Protein AF-A0A1J7GVJ7-F1 (afdb_monomer_lite)

Structure (mmCIF, N/CA/C/O backbone):
data_AF-A0A1J7GVJ7-F1
#
_entry.id   AF-A0A1J7GVJ7-F1
#
loop_
_atom_site.group_PDB
_atom_site.id
_atom_site.type_symbol
_atom_site.label_atom_id
_atom_site.label_alt_id
_atom_site.label_comp_id
_atom_site.label_asym_id
_atom_site.label_entity_id
_atom_site.label_seq_id
_atom_site.pdbx_PDB_ins_code
_atom_site.Cartn_x
_atom_site.Cartn_y
_atom_site.Cartn_z
_atom_site.occupancy
_atom_site.B_iso_or_equiv
_atom_site.auth_seq_id
_atom_site.auth_comp_id
_atom_site.auth_asym_id
_atom_site.auth_atom_id
_atom_site.pdbx_PDB_model_num
ATOM 1 N N . MET A 1 1 ? -19.247 16.029 2.016 1.00 54.06 1 MET A N 1
ATOM 2 C CA . MET A 1 1 ? -19.473 14.753 2.731 1.00 54.06 1 MET A CA 1
ATOM 3 C C . MET A 1 1 ? -18.237 13.902 2.487 1.00 54.06 1 MET A C 1
ATOM 5 O O . MET A 1 1 ? -17.821 13.862 1.338 1.00 54.06 1 MET A O 1
ATOM 9 N N . SER A 1 2 ? -17.608 13.332 3.519 1.00 77.62 2 SER A N 1
ATOM 10 C CA . SER A 1 2 ? -16.429 12.467 3.325 1.00 77.62 2 SER A CA 1
ATOM 11 C C . SER A 1 2 ? -16.802 11.200 2.555 1.00 77.62 2 SER A C 1
ATOM 13 O O . SER A 1 2 ? -17.933 10.714 2.670 1.00 77.62 2 SER A O 1
ATOM 15 N N . ALA A 1 3 ? -15.857 10.650 1.796 1.00 76.19 3 ALA A N 1
ATOM 16 C CA . ALA A 1 3 ? -16.024 9.411 1.045 1.00 76.19 3 ALA A CA 1
ATOM 17 C C . ALA A 1 3 ? -16.427 8.245 1.958 1.00 76.19 3 ALA A C 1
ATOM 19 O O . ALA A 1 3 ? -17.301 7.459 1.607 1.00 76.19 3 ALA A O 1
ATOM 20 N N . PHE A 1 4 ? -15.883 8.187 3.175 1.00 75.19 4 PHE A N 1
ATOM 21 C CA . PHE A 1 4 ? -16.274 7.188 4.170 1.00 75.19 4 PHE A CA 1
ATOM 22 C C . PHE A 1 4 ? -17.743 7.289 4.583 1.00 75.19 4 PHE A C 1
ATOM 24 O O . PHE A 1 4 ? -18.419 6.271 4.690 1.00 75.19 4 PHE A O 1
ATOM 31 N N . ASN A 1 5 ? -18.281 8.499 4.766 1.00 76.94 5 ASN A N 1
ATOM 32 C CA . ASN A 1 5 ? -19.702 8.660 5.087 1.00 76.94 5 ASN A CA 1
ATOM 33 C C . ASN A 1 5 ? -20.599 8.252 3.909 1.00 76.94 5 ASN A C 1
ATOM 35 O O . ASN A 1 5 ? -21.662 7.665 4.122 1.00 76.94 5 ASN A O 1
ATOM 39 N N . ALA A 1 6 ? -20.159 8.497 2.671 1.00 76.88 6 ALA A N 1
ATOM 40 C CA . ALA A 1 6 ? -20.839 7.986 1.482 1.00 76.88 6 ALA A CA 1
ATOM 41 C C . ALA A 1 6 ? -20.786 6.446 1.419 1.00 76.88 6 ALA A C 1
ATOM 43 O O . ALA A 1 6 ? -21.802 5.802 1.167 1.00 76.88 6 ALA A O 1
ATOM 44 N N . LEU A 1 7 ? -19.633 5.845 1.733 1.00 77.06 7 LEU A N 1
ATOM 45 C CA . LEU A 1 7 ? -19.451 4.393 1.786 1.00 77.06 7 LEU A CA 1
ATOM 46 C C . LEU A 1 7 ? -20.318 3.748 2.877 1.00 77.06 7 LEU A C 1
ATOM 48 O O . LEU A 1 7 ? -20.935 2.712 2.655 1.00 77.06 7 LEU A O 1
ATOM 52 N N . ARG A 1 8 ? -20.407 4.384 4.049 1.00 77.75 8 ARG A N 1
ATOM 53 C CA . ARG A 1 8 ? -21.173 3.910 5.210 1.00 77.75 8 ARG A CA 1
ATOM 54 C C . ARG A 1 8 ? -22.683 4.023 5.054 1.00 77.75 8 ARG A C 1
ATOM 56 O O . ARG A 1 8 ? -23.405 3.238 5.657 1.00 77.75 8 ARG A O 1
ATOM 63 N N . SER A 1 9 ? -23.153 4.972 4.254 1.00 79.50 9 SER A N 1
ATOM 64 C CA . SER A 1 9 ? -24.577 5.134 3.928 1.00 79.50 9 SER A CA 1
ATOM 65 C C . SER A 1 9 ? -25.004 4.378 2.663 1.00 79.50 9 SER A C 1
ATOM 67 O O . SER A 1 9 ? -26.185 4.368 2.319 1.00 79.50 9 SER A O 1
ATOM 69 N N . SER A 1 10 ? -24.063 3.733 1.969 1.00 82.75 10 SER A N 1
ATOM 70 C CA . SER A 1 10 ? -24.326 2.986 0.742 1.00 82.75 10 SER A CA 1
ATOM 71 C C . SER A 1 10 ? -25.133 1.716 1.006 1.00 82.75 10 SER A C 1
ATOM 73 O O . SER A 1 10 ? -24.789 0.921 1.872 1.00 82.75 10 SER A O 1
ATOM 75 N N . LYS A 1 11 ? -26.149 1.448 0.178 1.00 88.00 11 LYS A N 1
ATOM 76 C CA . LYS A 1 11 ? -26.877 0.164 0.202 1.00 88.00 11 LYS A CA 1
ATOM 77 C C . LYS A 1 11 ? -26.004 -1.037 -0.194 1.00 88.00 11 LYS A C 1
ATOM 79 O O . LYS A 1 11 ? -26.295 -2.170 0.183 1.00 88.00 11 LYS A O 1
ATOM 84 N N . PHE A 1 12 ? -24.935 -0.788 -0.953 1.00 88.44 12 PHE A N 1
ATOM 85 C CA . PHE A 1 12 ? -24.054 -1.833 -1.477 1.00 88.44 12 PHE A CA 1
ATOM 86 C C . PHE A 1 12 ? -23.107 -2.397 -0.417 1.00 88.44 12 PHE A C 1
ATOM 88 O O . PHE A 1 12 ? -22.548 -3.472 -0.622 1.00 88.44 12 PHE A O 1
ATOM 95 N N . ILE A 1 13 ? -22.920 -1.684 0.699 1.00 91.12 13 ILE A N 1
ATOM 96 C CA . ILE A 1 13 ? -21.974 -2.059 1.746 1.00 91.12 13 ILE A CA 1
ATOM 97 C C . ILE A 1 13 ? -22.671 -2.071 3.097 1.00 91.12 13 ILE A C 1
ATOM 99 O O . ILE A 1 13 ? -23.322 -1.110 3.490 1.00 91.12 13 ILE A O 1
ATOM 103 N N . SER A 1 14 ? -22.504 -3.160 3.838 1.00 93.06 14 SER A N 1
ATOM 104 C CA . SER A 1 14 ? -22.862 -3.221 5.253 1.00 93.06 14 SER A CA 1
ATOM 105 C C . SER A 1 14 ? -21.599 -3.200 6.104 1.00 93.06 14 SER A C 1
ATOM 107 O O . SER A 1 14 ? -20.608 -3.830 5.762 1.00 93.06 14 SER A O 1
ATOM 109 N N . TRP A 1 15 ? -21.608 -2.479 7.220 1.00 93.50 15 TRP A N 1
ATOM 110 C CA . TRP A 1 15 ? -20.486 -2.491 8.155 1.00 93.50 15 TRP A CA 1
ATOM 111 C C . TRP A 1 15 ? -20.793 -3.465 9.278 1.00 93.50 15 TRP A C 1
ATOM 113 O O . TRP A 1 15 ? -21.760 -3.261 10.012 1.00 93.50 15 TRP A O 1
ATOM 123 N N . LYS A 1 16 ? -19.999 -4.529 9.392 1.00 95.00 16 LYS A N 1
ATOM 124 C CA . LYS A 1 16 ? -20.240 -5.601 10.360 1.00 95.00 16 LYS A CA 1
ATOM 125 C C . LYS A 1 16 ? -19.075 -5.728 11.340 1.00 95.00 16 LYS A C 1
ATOM 127 O O . LYS A 1 16 ? -17.928 -5.511 10.941 1.00 95.00 16 LYS A O 1
ATOM 132 N N . PRO A 1 17 ? -19.348 -6.089 12.604 1.00 95.38 17 PRO A N 1
ATOM 133 C CA . PRO A 1 17 ? -18.324 -6.518 13.545 1.00 95.38 17 PRO A CA 1
ATOM 134 C C . PRO A 1 17 ? -17.456 -7.640 12.989 1.00 95.38 17 PRO A C 1
ATOM 136 O O . PRO A 1 17 ? -17.962 -8.602 12.416 1.00 95.38 17 PRO A O 1
ATOM 139 N N . THR A 1 18 ? -16.147 -7.534 13.200 1.00 94.38 18 THR A N 1
ATOM 140 C CA . THR A 1 18 ? -15.194 -8.596 12.842 1.00 94.38 18 THR A CA 1
ATOM 141 C C . THR A 1 18 ? -15.031 -9.642 13.949 1.00 94.38 18 THR A C 1
ATOM 143 O O . THR A 1 18 ? -14.342 -10.641 13.750 1.00 94.38 18 THR A O 1
ATOM 146 N N . GLY A 1 19 ? -15.612 -9.403 15.133 1.00 94.19 19 GLY A N 1
ATOM 147 C CA . GLY A 1 19 ? -15.370 -10.198 16.340 1.00 94.19 19 GLY A CA 1
ATOM 148 C C . GLY A 1 19 ? -13.963 -10.015 16.924 1.00 94.19 19 GLY A C 1
ATOM 149 O O . GLY A 1 19 ? -13.525 -10.822 17.740 1.00 94.19 19 GLY A O 1
ATOM 150 N N . ARG A 1 20 ? -13.230 -8.983 16.487 1.00 95.31 20 ARG A N 1
ATOM 151 C CA . ARG A 1 20 ? -11.884 -8.636 16.957 1.00 95.31 20 ARG A CA 1
ATOM 152 C C . ARG A 1 20 ? -11.874 -7.204 17.479 1.00 95.31 20 ARG A C 1
ATOM 154 O O . ARG A 1 20 ? -12.606 -6.351 16.980 1.00 95.31 20 ARG A O 1
ATOM 161 N N . LEU A 1 21 ? -11.015 -6.936 18.455 1.00 98.19 21 LEU A N 1
ATOM 162 C CA . LEU A 1 21 ? -10.726 -5.577 18.903 1.00 98.19 21 LEU A CA 1
ATOM 163 C C . LEU A 1 21 ? -9.745 -4.898 17.944 1.00 98.19 21 LEU A C 1
ATOM 165 O O . LEU A 1 21 ? -8.936 -5.569 17.297 1.00 98.19 21 LEU A O 1
ATOM 169 N N . GLN A 1 22 ? -9.830 -3.571 17.861 1.00 98.56 22 GLN A N 1
ATOM 170 C CA . GLN A 1 22 ? -8.855 -2.770 17.133 1.00 98.56 22 GLN A CA 1
ATOM 171 C C . GLN A 1 22 ? -7.463 -2.936 17.747 1.00 98.56 22 GLN A C 1
ATOM 173 O O . GLN A 1 22 ? -7.314 -3.029 18.968 1.00 98.56 22 GLN A O 1
ATOM 178 N N . LYS A 1 23 ? -6.436 -2.929 16.903 1.00 98.69 23 LYS A N 1
ATOM 179 C CA . LYS A 1 23 ? -5.039 -3.069 17.307 1.00 98.69 23 LYS A CA 1
ATOM 180 C C . LYS A 1 23 ? -4.200 -1.854 16.938 1.00 98.69 23 LYS A C 1
ATOM 182 O O . LYS A 1 23 ? -4.543 -1.042 16.079 1.00 98.69 23 LYS A O 1
ATOM 187 N N . THR A 1 24 ? -3.069 -1.754 17.611 1.00 98.88 24 THR A N 1
ATOM 188 C CA . THR A 1 24 ? -2.010 -0.778 17.379 1.00 98.88 24 THR A CA 1
ATOM 189 C C . THR A 1 24 ? -0.658 -1.476 17.527 1.00 98.88 24 THR A C 1
ATOM 191 O O . THR A 1 24 ? -0.584 -2.612 17.999 1.00 98.88 24 THR A O 1
ATOM 194 N N . LEU A 1 25 ? 0.427 -0.809 17.140 1.00 98.81 25 LEU A N 1
ATOM 195 C CA . LEU A 1 25 ? 1.781 -1.256 17.466 1.00 98.81 25 LEU A CA 1
ATOM 196 C C . LEU A 1 25 ? 1.981 -1.312 18.986 1.00 98.81 25 LEU A C 1
ATOM 198 O O . LEU A 1 25 ? 1.449 -0.467 19.709 1.00 98.81 25 LEU A O 1
ATOM 202 N N . ALA A 1 26 ? 2.762 -2.278 19.470 1.00 98.69 26 ALA A N 1
ATOM 203 C CA . ALA A 1 26 ? 3.093 -2.385 20.892 1.00 98.69 26 ALA A CA 1
ATOM 204 C C . ALA A 1 26 ? 4.216 -1.423 21.332 1.00 98.69 26 ALA A C 1
ATOM 206 O O . ALA A 1 26 ? 4.350 -1.131 22.519 1.00 98.69 26 ALA A O 1
ATOM 207 N N . GLY A 1 27 ? 4.982 -0.881 20.383 1.00 98.50 27 GLY A N 1
ATOM 208 C CA . GLY A 1 27 ? 6.024 0.120 20.606 1.00 98.50 27 GLY A CA 1
ATOM 209 C C . GLY A 1 27 ? 6.255 0.977 19.361 1.00 98.50 27 GLY A C 1
ATOM 210 O O . GLY A 1 27 ? 5.625 0.757 18.327 1.00 98.50 27 GLY A O 1
ATOM 211 N N . CYS A 1 28 ? 7.140 1.973 19.460 1.00 98.69 28 CYS A N 1
ATOM 212 C CA . CYS A 1 28 ? 7.559 2.745 18.290 1.00 98.69 28 CYS A CA 1
ATOM 213 C C . CYS A 1 28 ? 8.738 2.069 17.579 1.00 98.69 28 CYS A C 1
ATOM 215 O O . CYS A 1 28 ? 9.653 1.582 18.239 1.00 98.69 28 CYS A O 1
ATOM 217 N N . VAL A 1 29 ? 8.757 2.136 16.250 1.00 98.75 29 VAL A N 1
ATOM 218 C CA . VAL A 1 29 ? 9.852 1.657 15.396 1.00 98.75 29 VAL A CA 1
ATOM 219 C C . VAL A 1 29 ? 10.176 2.693 14.334 1.00 98.75 29 VAL A C 1
ATOM 221 O O . VAL A 1 29 ? 9.286 3.364 13.816 1.00 98.75 29 VAL A O 1
ATOM 224 N N . GLU A 1 30 ? 11.455 2.833 14.008 1.00 98.56 30 GLU A N 1
ATOM 225 C CA . GLU A 1 30 ? 11.939 3.825 13.055 1.00 98.56 30 GLU A CA 1
ATOM 226 C C . GLU A 1 30 ? 12.673 3.156 11.895 1.00 98.56 30 GLU A C 1
ATOM 228 O O . GLU A 1 30 ? 13.401 2.171 12.071 1.00 98.56 30 GLU A O 1
ATOM 233 N N . ARG A 1 31 ? 12.471 3.701 10.694 1.00 98.50 31 ARG A N 1
ATOM 234 C CA . ARG A 1 31 ? 13.203 3.333 9.487 1.00 98.50 31 ARG A CA 1
ATOM 235 C C . ARG A 1 31 ? 13.588 4.577 8.707 1.00 98.50 31 ARG A C 1
ATOM 237 O O . ARG A 1 31 ? 12.803 5.508 8.571 1.00 98.50 31 ARG A O 1
ATOM 244 N N . ARG A 1 32 ? 14.789 4.560 8.137 1.00 98.12 32 ARG A N 1
ATOM 245 C CA . ARG A 1 32 ? 15.326 5.646 7.318 1.00 98.12 32 ARG A CA 1
ATOM 246 C C . ARG A 1 32 ? 15.750 5.106 5.964 1.00 98.12 32 ARG A C 1
ATOM 248 O O . ARG A 1 32 ? 16.447 4.097 5.900 1.00 98.12 32 ARG A O 1
ATOM 255 N N . GLY A 1 33 ? 15.374 5.786 4.887 1.00 97.06 33 GLY A N 1
ATOM 256 C CA . GLY A 1 33 ? 15.731 5.357 3.538 1.00 97.06 33 GLY A CA 1
ATOM 257 C C . GLY A 1 33 ? 15.432 6.404 2.473 1.00 97.06 33 GLY A C 1
ATOM 258 O O . GLY A 1 33 ? 14.922 7.481 2.763 1.00 97.06 33 GLY A O 1
ATOM 259 N N . LYS A 1 34 ? 15.805 6.097 1.230 1.00 95.62 34 LYS A N 1
ATOM 260 C CA . LYS A 1 34 ? 15.572 6.979 0.079 1.00 95.62 34 LYS A CA 1
ATOM 261 C C . LYS A 1 34 ? 14.169 6.768 -0.484 1.00 95.62 34 LYS A C 1
ATOM 263 O O . LYS A 1 34 ? 13.718 5.629 -0.561 1.00 95.62 34 LYS A O 1
ATOM 268 N N . GLY A 1 35 ? 13.517 7.840 -0.921 1.00 94.81 35 GLY A N 1
ATOM 269 C CA . GLY A 1 35 ? 12.310 7.765 -1.745 1.00 94.81 35 GLY A CA 1
ATOM 270 C C . GLY A 1 35 ? 12.631 7.307 -3.171 1.00 94.81 35 GLY A C 1
ATOM 271 O O . GLY A 1 35 ? 13.708 7.603 -3.699 1.00 94.81 35 GLY A O 1
ATOM 272 N N . LEU A 1 36 ? 11.693 6.607 -3.813 1.00 92.50 36 LEU A N 1
ATOM 273 C CA . LEU A 1 36 ? 11.850 6.117 -5.184 1.00 92.50 36 LEU A CA 1
ATOM 274 C C . LEU A 1 36 ? 11.989 7.276 -6.167 1.00 92.50 36 LEU A C 1
ATOM 276 O O . LEU A 1 36 ? 12.904 7.305 -6.994 1.00 92.50 36 LEU A O 1
ATOM 280 N N . HIS A 1 37 ? 11.070 8.235 -6.095 1.00 89.88 37 HIS A N 1
ATOM 281 C CA . HIS A 1 37 ? 10.936 9.270 -7.100 1.00 89.88 37 HIS A CA 1
ATOM 282 C C . HIS A 1 37 ? 11.811 10.486 -6.834 1.00 89.88 37 HIS A C 1
ATOM 284 O O . HIS A 1 37 ? 12.492 10.935 -7.756 1.00 89.88 37 HIS A O 1
ATOM 290 N N . SER A 1 38 ? 11.829 10.984 -5.598 1.00 90.62 38 SER A N 1
ATOM 291 C CA . SER A 1 38 ? 12.647 12.130 -5.195 1.00 90.62 38 SER A CA 1
ATOM 292 C C . SER A 1 38 ? 14.136 11.798 -5.167 1.00 90.62 38 SER A C 1
ATOM 294 O O . SER A 1 38 ? 14.948 12.650 -5.518 1.00 90.62 38 SER A O 1
ATOM 296 N N . GLY A 1 39 ? 14.495 10.568 -4.777 1.00 90.50 39 GLY A N 1
ATOM 297 C CA . GLY A 1 39 ? 15.867 10.188 -4.426 1.00 90.50 39 GLY A CA 1
ATOM 298 C C . GLY A 1 39 ? 16.343 10.743 -3.077 1.00 90.50 39 GLY A C 1
ATOM 299 O O . GLY A 1 39 ? 17.443 10.403 -2.638 1.00 90.50 39 GLY A O 1
ATOM 300 N N . GLU A 1 40 ? 15.511 11.549 -2.417 1.00 93.88 40 GLU A N 1
ATOM 301 C CA . GLU A 1 40 ? 15.792 12.174 -1.128 1.00 93.88 40 GLU A CA 1
ATOM 302 C C . GLU A 1 40 ? 15.605 11.181 0.015 1.00 93.88 40 GLU A C 1
ATOM 304 O O . GLU A 1 40 ? 14.825 10.232 -0.088 1.00 93.88 40 GLU A O 1
ATOM 309 N N . VAL A 1 41 ? 16.320 11.403 1.118 1.00 95.81 41 VAL A N 1
ATOM 310 C CA . VAL A 1 41 ? 16.211 10.555 2.307 1.00 95.81 41 VAL A CA 1
ATOM 311 C C . VAL A 1 41 ? 15.132 11.087 3.242 1.00 95.81 41 VAL A C 1
ATOM 313 O O . VAL A 1 41 ? 15.126 12.271 3.581 1.00 95.81 41 VAL A O 1
ATOM 316 N N . SER A 1 42 ? 14.275 10.187 3.710 1.00 97.31 42 SER A N 1
ATOM 317 C CA . SER A 1 42 ? 13.303 10.432 4.770 1.00 97.31 42 SER A CA 1
ATOM 318 C C . SER A 1 42 ? 13.456 9.402 5.888 1.00 97.31 42 SER A C 1
ATOM 320 O O . SER A 1 42 ? 13.986 8.299 5.697 1.00 97.31 42 SER A O 1
ATOM 322 N N . THR A 1 43 ? 13.009 9.788 7.075 1.00 98.25 43 THR A N 1
ATOM 323 C CA . THR A 1 43 ? 12.865 8.925 8.241 1.00 98.25 43 THR A CA 1
ATOM 324 C C . THR A 1 43 ? 11.376 8.795 8.528 1.00 98.25 43 THR A C 1
ATOM 326 O O . THR A 1 43 ? 10.659 9.792 8.561 1.00 98.25 43 THR A O 1
ATOM 329 N N . VAL A 1 44 ? 10.906 7.566 8.715 1.00 98.75 44 VAL A N 1
ATOM 330 C CA . VAL A 1 44 ? 9.532 7.257 9.107 1.00 98.75 44 VAL A CA 1
ATOM 331 C C . VAL A 1 44 ? 9.570 6.545 10.445 1.00 98.75 44 VAL A C 1
ATOM 333 O O . VAL A 1 44 ? 10.222 5.508 10.590 1.00 98.75 44 VAL A O 1
ATOM 336 N N . ARG A 1 45 ? 8.835 7.083 11.411 1.00 98.75 45 ARG A N 1
ATOM 337 C CA . ARG A 1 45 ? 8.648 6.495 12.729 1.00 98.75 45 ARG A CA 1
ATOM 338 C C . ARG A 1 45 ? 7.192 6.079 12.887 1.00 98.75 45 ARG A C 1
ATOM 340 O O . ARG A 1 45 ? 6.282 6.905 12.851 1.00 98.75 45 ARG A O 1
ATOM 347 N N . LEU A 1 46 ? 6.972 4.782 13.048 1.00 98.88 46 LEU A N 1
ATOM 348 C CA . LEU A 1 46 ? 5.661 4.207 13.309 1.00 98.88 46 LEU A CA 1
ATOM 349 C C . LEU A 1 46 ? 5.487 4.101 14.816 1.00 98.88 46 LEU A C 1
ATOM 351 O O . LEU A 1 46 ? 6.307 3.474 15.481 1.00 98.88 46 LEU A O 1
ATOM 355 N N . CYS A 1 47 ? 4.437 4.706 15.354 1.00 98.75 47 CYS A N 1
ATOM 356 C CA . CYS A 1 47 ? 4.149 4.709 16.781 1.00 98.75 47 CYS A CA 1
ATOM 357 C C . CYS A 1 47 ? 2.729 4.217 17.076 1.00 98.75 47 CYS A C 1
ATOM 359 O O . CYS A 1 47 ? 1.853 4.283 16.199 1.00 98.75 47 CYS A O 1
ATOM 361 N N . PRO A 1 48 ? 2.480 3.751 18.315 1.00 98.69 48 PRO A N 1
ATOM 362 C CA . PRO A 1 48 ? 1.144 3.368 18.731 1.00 98.69 48 PRO A CA 1
ATOM 363 C C . PRO A 1 48 ? 0.137 4.517 18.548 1.00 98.69 48 PRO A C 1
ATOM 365 O O . PRO A 1 48 ? 0.457 5.675 18.822 1.00 98.69 48 PRO A O 1
ATOM 368 N N . GLY A 1 49 ? -1.067 4.198 18.073 1.00 97.94 49 GLY A N 1
ATOM 369 C CA . GLY A 1 49 ? -2.207 5.112 17.982 1.00 97.94 49 GLY A CA 1
ATOM 370 C C . GLY A 1 49 ? -3.330 4.708 18.939 1.00 97.94 49 GLY A C 1
ATOM 371 O O . GLY A 1 49 ? -3.436 3.540 19.320 1.00 97.94 49 GLY A O 1
ATOM 372 N N . PHE A 1 50 ? -4.179 5.664 19.318 1.00 98.31 50 PHE A N 1
ATOM 373 C CA . PHE A 1 50 ? -5.341 5.375 20.160 1.00 98.31 50 PHE A CA 1
ATOM 374 C C . PHE A 1 50 ? -6.457 4.701 19.359 1.00 98.31 50 PHE A C 1
ATOM 376 O O . PHE A 1 50 ? -6.608 4.938 18.158 1.00 98.31 50 PHE A O 1
ATOM 383 N N . ALA A 1 51 ? -7.268 3.885 20.034 1.00 98.44 51 ALA A N 1
ATOM 384 C CA . ALA A 1 51 ? -8.443 3.273 19.425 1.00 98.44 51 ALA A CA 1
ATOM 385 C C . ALA A 1 51 ? -9.390 4.342 18.858 1.00 98.44 51 ALA A C 1
ATOM 387 O O . ALA A 1 51 ? -9.620 5.383 19.475 1.00 98.44 51 ALA A O 1
ATOM 388 N N . GLY A 1 52 ? -9.934 4.085 17.669 1.00 97.06 52 GLY A N 1
ATOM 389 C CA . GLY A 1 52 ? -10.840 5.003 16.985 1.00 97.06 52 GLY A CA 1
ATOM 390 C C . GLY A 1 52 ? -10.168 6.161 16.237 1.00 97.06 52 GLY A C 1
ATOM 391 O O . GLY A 1 52 ? -10.873 6.899 15.549 1.00 97.06 52 GLY A O 1
ATOM 392 N N . GLU A 1 53 ? -8.842 6.332 16.305 1.00 96.00 53 GLU A N 1
ATOM 393 C CA . GLU A 1 53 ? -8.138 7.397 15.566 1.00 96.00 53 GLU A CA 1
ATOM 394 C C . GLU A 1 53 ? -7.753 6.967 14.136 1.00 96.00 53 GLU A C 1
ATOM 396 O O . GLU A 1 53 ? -7.706 7.794 13.223 1.00 96.00 53 GLU A O 1
ATOM 401 N N . GLY A 1 54 ? -7.539 5.670 13.900 1.00 97.56 54 GLY A N 1
ATOM 402 C CA . GLY A 1 54 ? -7.058 5.141 12.626 1.00 97.56 54 GLY A CA 1
ATOM 403 C C . GLY A 1 54 ? -5.583 5.457 12.359 1.00 97.56 54 GLY A C 1
ATOM 404 O O . GLY A 1 54 ? -4.782 5.668 13.272 1.00 97.56 54 GLY A O 1
ATOM 405 N N . ARG A 1 55 ? -5.204 5.476 11.079 1.00 98.38 55 ARG A N 1
ATOM 406 C CA . ARG A 1 55 ? -3.831 5.755 10.638 1.00 98.38 55 ARG A CA 1
ATOM 407 C C . ARG A 1 55 ? -3.713 7.195 10.164 1.00 98.38 55 ARG A C 1
ATOM 409 O O . ARG A 1 55 ? -4.483 7.633 9.309 1.00 98.38 55 ARG A O 1
ATOM 416 N N . SER A 1 56 ? -2.743 7.928 10.697 1.00 98.25 56 SER A N 1
ATOM 417 C CA . SER A 1 56 ? -2.497 9.316 10.305 1.00 98.25 56 SER A CA 1
ATOM 418 C C . SER A 1 56 ? -1.012 9.595 10.177 1.00 98.25 56 SER A C 1
ATOM 420 O O . SER A 1 56 ? -0.225 9.248 11.059 1.00 98.25 56 SER A O 1
ATOM 422 N N . PHE A 1 57 ? -0.653 10.272 9.093 1.00 98.62 57 PHE A N 1
ATOM 423 C CA . PHE A 1 57 ? 0.688 10.775 8.884 1.00 98.62 57 PHE A CA 1
ATOM 424 C C . PHE A 1 57 ? 0.871 12.133 9.558 1.00 98.62 57 PHE A C 1
ATOM 426 O O . PHE A 1 57 ? -0.023 12.980 9.514 1.00 98.62 57 PHE A O 1
ATOM 433 N N . TYR A 1 58 ? 2.041 12.347 10.145 1.00 97.88 58 TYR A N 1
ATOM 434 C CA . TYR A 1 58 ? 2.458 13.590 10.772 1.00 97.88 58 TYR A CA 1
ATOM 435 C C . TYR A 1 58 ? 3.748 14.057 10.115 1.00 97.88 58 TYR A C 1
ATOM 437 O O . TYR A 1 58 ? 4.784 13.417 10.254 1.00 97.88 58 TYR A O 1
ATOM 445 N N . PHE A 1 59 ? 3.674 15.177 9.408 1.00 96.62 59 PHE A N 1
ATOM 446 C CA . PHE A 1 59 ? 4.812 15.793 8.739 1.00 96.62 59 PHE A CA 1
ATOM 447 C C . PHE A 1 59 ? 4.835 17.276 9.102 1.00 96.62 59 PHE A C 1
ATOM 449 O O . PHE A 1 59 ? 3.866 17.991 8.842 1.00 96.62 59 PHE A O 1
ATOM 456 N N . ARG A 1 60 ? 5.908 17.733 9.763 1.00 91.12 60 ARG A N 1
ATOM 457 C CA . ARG A 1 60 ? 6.090 19.136 10.195 1.00 91.12 60 ARG A CA 1
ATOM 458 C C . ARG A 1 60 ? 4.874 19.719 10.916 1.00 91.12 60 ARG A C 1
ATOM 460 O O . ARG A 1 60 ? 4.288 20.714 10.487 1.00 91.12 60 ARG A O 1
ATOM 467 N N . SER A 1 61 ? 4.441 19.044 11.977 1.00 88.81 61 SER A N 1
ATOM 468 C CA . SER A 1 61 ? 3.262 19.411 12.781 1.00 88.81 61 SER A CA 1
ATOM 469 C C . SER A 1 61 ? 1.912 19.360 12.048 1.00 88.81 61 SER A C 1
ATOM 471 O O . SER A 1 61 ? 0.876 19.591 12.671 1.00 88.81 61 SER A O 1
ATOM 473 N N . ASN A 1 62 ? 1.881 19.016 10.758 1.00 94.00 62 ASN A N 1
ATOM 474 C CA . ASN A 1 62 ? 0.651 18.819 10.005 1.00 94.00 62 ASN A CA 1
ATOM 475 C C . ASN A 1 62 ? 0.247 17.350 10.049 1.00 94.00 62 ASN A C 1
ATOM 477 O O . ASN A 1 62 ? 1.069 16.462 9.840 1.00 94.00 62 ASN A O 1
ATOM 481 N N . SER A 1 63 ? -1.037 17.104 10.302 1.00 96.50 63 SER A N 1
ATOM 482 C CA . SER A 1 63 ? -1.606 15.759 10.321 1.00 96.50 63 SER A CA 1
ATOM 483 C C . SER A 1 63 ? -2.465 15.515 9.086 1.00 96.50 63 SER A C 1
ATOM 485 O O . SER A 1 63 ? -3.442 16.242 8.846 1.00 96.50 63 SER A O 1
ATOM 487 N N . ILE A 1 64 ? -2.119 14.474 8.332 1.00 97.81 64 ILE A N 1
ATOM 488 C CA . ILE A 1 64 ? -2.822 14.006 7.139 1.00 97.81 64 ILE A CA 1
ATOM 489 C C . ILE A 1 64 ? -3.335 12.584 7.415 1.00 97.81 64 ILE A C 1
ATOM 491 O O . ILE A 1 64 ? -2.538 11.645 7.446 1.00 97.81 64 ILE A O 1
ATOM 495 N N . PRO A 1 65 ? -4.648 12.397 7.636 1.00 97.44 65 PRO A N 1
ATOM 496 C CA . PRO A 1 65 ? -5.225 11.063 7.763 1.00 97.44 65 PRO A CA 1
ATOM 497 C C . PRO A 1 65 ? -4.959 10.219 6.514 1.00 97.44 65 PRO A C 1
ATOM 499 O O . PRO A 1 65 ? -5.055 10.731 5.396 1.00 97.44 65 PRO A O 1
ATOM 502 N N . ALA A 1 66 ? -4.679 8.928 6.697 1.00 97.38 66 ALA A N 1
ATOM 503 C CA . ALA A 1 66 ? -4.570 7.962 5.606 1.00 97.38 66 ALA A CA 1
ATOM 504 C C . ALA A 1 66 ? -5.968 7.628 5.059 1.00 97.38 66 ALA A C 1
ATOM 506 O O . ALA A 1 66 ? -6.512 6.558 5.307 1.00 97.38 66 ALA A O 1
ATOM 507 N N . SER A 1 67 ? -6.571 8.597 4.368 1.00 95.88 67 SER A N 1
ATOM 508 C CA . SER A 1 67 ? -7.931 8.533 3.839 1.00 95.88 67 SER A CA 1
ATOM 509 C C . SER A 1 67 ? -7.959 8.891 2.360 1.00 95.88 67 SER A C 1
ATOM 511 O O . SER A 1 67 ? -7.257 9.803 1.918 1.00 95.88 67 SER A O 1
ATOM 513 N N . VAL A 1 68 ? -8.859 8.243 1.620 1.00 93.75 68 VAL A N 1
ATOM 514 C CA . VAL A 1 68 ? -9.162 8.566 0.219 1.00 93.75 68 VAL A CA 1
ATOM 515 C C . VAL A 1 68 ? -9.580 10.032 0.028 1.00 93.75 68 VAL A C 1
ATOM 517 O O . VAL A 1 68 ? -9.343 10.600 -1.031 1.00 93.75 68 VAL A O 1
ATOM 520 N N . ASP A 1 69 ? -10.123 10.683 1.067 1.00 94.38 69 ASP A N 1
ATOM 521 C CA . ASP A 1 69 ? -10.478 12.112 1.045 1.00 94.38 69 ASP A CA 1
ATOM 522 C C . ASP A 1 69 ? -9.262 13.031 0.817 1.00 94.38 69 ASP A C 1
ATOM 524 O O . ASP A 1 69 ? -9.418 14.169 0.374 1.00 94.38 69 ASP A O 1
ATOM 528 N N . PHE A 1 70 ? -8.059 12.550 1.138 1.00 96.12 70 PHE A N 1
ATOM 529 C CA . PHE A 1 70 ? -6.797 13.270 0.961 1.00 96.12 70 PHE A CA 1
ATOM 530 C C . PHE A 1 70 ? -5.951 12.695 -0.177 1.00 96.12 70 PHE A C 1
ATOM 532 O O . PHE A 1 70 ? -4.870 13.218 -0.442 1.00 96.12 70 PHE A O 1
ATOM 539 N N . ALA A 1 71 ? -6.419 11.644 -0.856 1.00 94.56 71 ALA A N 1
ATOM 540 C CA . ALA A 1 71 ? -5.711 11.053 -1.980 1.00 94.56 71 ALA A CA 1
ATOM 541 C C . ALA A 1 71 ? -5.750 11.982 -3.198 1.00 94.56 71 ALA A C 1
ATOM 543 O O . ALA A 1 71 ? -6.795 12.505 -3.588 1.00 94.56 71 ALA A O 1
ATOM 544 N N . GLN A 1 72 ? -4.593 12.176 -3.818 1.00 90.56 72 GLN A N 1
ATOM 545 C CA . GLN A 1 72 ? -4.432 12.925 -5.053 1.00 90.56 72 GLN A CA 1
ATOM 546 C C . GLN A 1 72 ? -3.887 12.017 -6.145 1.00 90.56 72 GLN A C 1
ATOM 548 O O . GLN A 1 72 ? -3.013 11.183 -5.911 1.00 90.56 72 GLN A O 1
ATOM 553 N N . VAL A 1 73 ? -4.380 12.230 -7.364 1.00 76.50 73 VAL A N 1
ATOM 554 C CA . VAL A 1 73 ? -3.827 11.579 -8.549 1.00 76.50 73 VAL A CA 1
ATOM 555 C C . VAL A 1 73 ? -2.406 12.094 -8.750 1.00 76.50 73 VAL A C 1
ATOM 557 O O . VAL A 1 73 ? -2.201 13.276 -9.023 1.00 76.50 73 VAL A O 1
ATOM 560 N N . SER A 1 74 ? -1.437 11.195 -8.635 1.00 75.12 74 SER A N 1
ATOM 561 C CA . SER A 1 74 ? -0.031 11.463 -8.903 1.00 75.12 74 SER A CA 1
ATOM 562 C C . SER A 1 74 ? 0.477 10.445 -9.923 1.00 75.12 74 SER A C 1
ATOM 564 O O . SER A 1 74 ? 0.065 9.282 -9.894 1.00 75.12 74 SER A O 1
ATOM 566 N N . PRO A 1 75 ? 1.340 10.840 -10.872 1.00 72.19 75 PRO A N 1
ATOM 567 C CA . PRO A 1 75 ? 1.993 9.873 -11.731 1.00 72.19 75 PRO A CA 1
ATOM 568 C C . PRO A 1 75 ? 2.785 8.873 -10.881 1.00 72.19 75 PRO A C 1
ATOM 570 O O . PRO A 1 75 ? 3.671 9.270 -10.129 1.00 72.19 75 PRO A O 1
ATOM 573 N N . LEU A 1 76 ? 2.519 7.580 -11.095 1.00 78.62 76 LEU A N 1
ATOM 574 C CA . LEU A 1 76 ? 3.341 6.444 -10.651 1.00 78.62 76 LEU A CA 1
ATOM 575 C C . LEU A 1 76 ? 3.294 6.086 -9.157 1.00 78.62 76 LEU A C 1
ATOM 577 O O . LEU A 1 76 ? 3.951 5.117 -8.795 1.00 78.62 76 LEU A O 1
ATOM 581 N N . CYS A 1 77 ? 2.554 6.818 -8.324 1.00 88.19 77 CYS A N 1
ATOM 582 C CA . CYS A 1 77 ? 2.415 6.517 -6.896 1.00 88.19 77 CYS A CA 1
ATOM 583 C C . CYS A 1 77 ? 1.115 7.084 -6.320 1.00 88.19 77 CYS A C 1
ATOM 585 O O . CYS A 1 77 ? 0.526 8.011 -6.891 1.00 88.19 77 CYS A O 1
ATOM 587 N N . THR A 1 78 ? 0.715 6.603 -5.145 1.00 93.12 78 THR A N 1
ATOM 588 C CA . THR A 1 78 ? -0.378 7.193 -4.373 1.00 93.12 78 THR A CA 1
ATOM 589 C C . THR A 1 78 ? 0.168 8.305 -3.481 1.00 93.12 78 THR A C 1
ATOM 591 O O . THR A 1 78 ? 1.182 8.180 -2.794 1.00 93.12 78 THR A O 1
ATOM 594 N N . THR A 1 79 ? -0.479 9.469 -3.542 1.00 96.56 79 THR A N 1
ATOM 595 C CA . THR A 1 79 ? -0.060 10.670 -2.811 1.00 96.56 79 THR A CA 1
ATOM 596 C C . THR A 1 79 ? -1.196 11.166 -1.938 1.00 96.56 79 THR A C 1
ATOM 598 O O . THR A 1 79 ? -2.304 11.374 -2.426 1.00 96.56 79 THR A O 1
ATOM 601 N N . LEU A 1 80 ? -0.914 11.407 -0.661 1.00 97.56 80 LEU A N 1
ATOM 602 C CA . LEU A 1 80 ? -1.830 12.082 0.250 1.00 97.56 80 LEU A CA 1
ATOM 603 C C . LEU A 1 80 ? -1.465 13.553 0.361 1.00 97.56 80 LEU A C 1
ATOM 605 O O . LEU A 1 80 ? -0.289 13.904 0.448 1.00 97.56 80 LEU A O 1
ATOM 609 N N . SER A 1 81 ? -2.468 14.423 0.395 1.00 96.81 81 SER A N 1
ATOM 610 C CA . SER A 1 81 ? -2.246 15.851 0.539 1.00 96.81 81 SER A CA 1
ATOM 611 C C . SER A 1 81 ? -3.337 16.549 1.329 1.00 96.81 81 SER A C 1
ATOM 613 O O . SER A 1 81 ? -4.530 16.297 1.165 1.00 96.81 81 SER A O 1
ATOM 615 N N . LYS A 1 82 ? -2.907 17.486 2.172 1.00 95.81 82 LYS A N 1
ATOM 616 C CA . LYS A 1 82 ? -3.781 18.334 2.974 1.00 95.81 82 LYS A CA 1
ATOM 617 C C . LYS A 1 82 ? -3.062 19.637 3.290 1.00 95.81 82 LYS A C 1
ATOM 619 O O . LYS A 1 82 ? -1.900 19.627 3.681 1.00 95.81 82 LYS A O 1
ATOM 624 N N . SER A 1 83 ? -3.760 20.758 3.116 1.00 92.88 83 SER A N 1
ATOM 625 C CA . SER A 1 83 ? -3.232 22.100 3.414 1.00 92.88 83 SER A CA 1
ATOM 626 C C . SER A 1 83 ? -1.886 22.413 2.736 1.00 92.88 83 SER A C 1
ATOM 628 O O . SER A 1 83 ? -1.037 23.072 3.322 1.00 92.88 83 SER A O 1
ATOM 630 N N . GLY A 1 84 ? -1.673 21.916 1.513 1.00 91.62 84 GLY A N 1
ATOM 631 C CA . GLY A 1 84 ? -0.437 22.124 0.745 1.00 91.62 84 GLY A CA 1
ATOM 632 C C . GLY A 1 84 ? 0.697 21.140 1.051 1.00 91.62 84 GLY A C 1
ATOM 633 O O . GLY A 1 84 ? 1.596 21.000 0.227 1.00 91.62 84 GLY A O 1
ATOM 634 N N . PHE A 1 85 ? 0.629 20.401 2.161 1.00 95.25 85 PHE A N 1
ATOM 635 C CA . PHE A 1 85 ? 1.582 19.335 2.468 1.00 95.25 85 PHE A CA 1
ATOM 636 C C . PHE A 1 85 ? 1.258 18.081 1.659 1.00 95.25 85 PHE A C 1
ATOM 638 O O . PHE A 1 85 ? 0.080 17.785 1.420 1.00 95.25 85 PHE A O 1
ATOM 645 N N . ARG A 1 86 ? 2.292 17.351 1.233 1.00 95.56 86 ARG A N 1
ATOM 646 C CA . ARG A 1 86 ? 2.172 16.117 0.450 1.00 95.56 86 ARG A CA 1
ATOM 647 C C . ARG A 1 86 ? 3.065 15.013 0.991 1.00 95.56 86 ARG A C 1
ATOM 649 O O . ARG A 1 86 ? 4.220 15.255 1.329 1.00 95.56 86 ARG A O 1
ATOM 656 N N . ILE A 1 87 ? 2.522 13.803 1.004 1.00 97.38 87 ILE A N 1
ATOM 657 C CA . ILE A 1 87 ? 3.230 12.572 1.345 1.00 97.38 87 ILE A CA 1
ATOM 658 C C . ILE A 1 87 ? 3.020 11.605 0.190 1.00 97.38 87 ILE A C 1
ATOM 660 O O . ILE A 1 87 ? 1.886 11.229 -0.107 1.00 97.38 87 ILE A O 1
ATOM 664 N N . ARG A 1 88 ? 4.106 11.262 -0.497 1.00 96.12 88 ARG A N 1
ATOM 665 C CA . ARG A 1 88 ? 4.094 10.443 -1.715 1.00 96.12 88 ARG A CA 1
ATOM 666 C C . ARG A 1 88 ? 4.529 9.008 -1.425 1.00 96.12 88 ARG A C 1
ATOM 668 O O . ARG A 1 88 ? 5.276 8.779 -0.472 1.00 96.12 88 ARG A O 1
ATOM 675 N N . THR A 1 89 ? 4.100 8.083 -2.281 1.00 96.19 89 THR A N 1
ATOM 676 C CA . THR A 1 89 ? 4.501 6.667 -2.253 1.00 96.19 89 THR A CA 1
ATOM 677 C C . THR A 1 89 ? 4.056 5.965 -0.961 1.00 96.19 89 THR A C 1
ATOM 679 O O . THR A 1 89 ? 4.817 5.247 -0.318 1.00 96.19 89 THR A O 1
ATOM 682 N N . VAL A 1 90 ? 2.823 6.227 -0.515 1.00 98.06 90 VAL A N 1
ATOM 683 C CA . VAL A 1 90 ? 2.288 5.699 0.758 1.00 98.06 90 VAL A CA 1
ATOM 684 C C . VAL A 1 90 ? 1.829 4.240 0.669 1.00 98.06 90 VAL A C 1
ATOM 686 O O . VAL A 1 90 ? 1.697 3.573 1.694 1.00 98.06 90 VAL A O 1
ATOM 689 N N . GLU A 1 91 ? 1.584 3.752 -0.542 1.00 97.75 91 GLU A N 1
ATOM 690 C CA . GLU A 1 91 ? 0.922 2.489 -0.858 1.00 97.75 91 GLU A CA 1
ATOM 691 C C . GLU A 1 91 ? 1.601 1.270 -0.219 1.00 97.75 91 GLU A C 1
ATOM 693 O O . GLU A 1 91 ? 0.919 0.461 0.404 1.00 97.75 91 GLU A O 1
ATOM 698 N N . HIS A 1 92 ? 2.932 1.146 -0.265 1.00 98.56 92 HIS A N 1
ATOM 699 C CA . HIS A 1 92 ? 3.623 -0.042 0.270 1.00 98.56 92 HIS A CA 1
ATOM 700 C C . HIS A 1 92 ? 3.563 -0.116 1.795 1.00 98.56 92 HIS A C 1
ATOM 702 O O . HIS A 1 92 ? 3.299 -1.179 2.361 1.00 98.56 92 HIS A O 1
ATOM 708 N N . LEU A 1 93 ? 3.753 1.027 2.460 1.00 98.81 93 LEU A N 1
ATOM 709 C CA . LEU A 1 93 ? 3.621 1.135 3.911 1.00 98.81 93 LEU A CA 1
ATOM 710 C C . LEU A 1 93 ? 2.180 0.843 4.343 1.00 98.81 93 LEU A C 1
ATOM 712 O O . LEU A 1 93 ? 1.950 0.041 5.245 1.00 98.81 93 LEU A O 1
ATOM 716 N N . LEU A 1 94 ? 1.201 1.474 3.695 1.00 98.69 94 LEU A N 1
ATOM 717 C CA . LEU A 1 94 ? -0.209 1.287 4.028 1.00 98.69 94 LEU A CA 1
ATOM 718 C C . LEU A 1 94 ? -0.680 -0.151 3.784 1.00 98.69 94 LEU A C 1
ATOM 720 O O . LEU A 1 94 ? -1.433 -0.689 4.601 1.00 98.69 94 LEU A O 1
ATOM 724 N N . SER A 1 95 ? -0.159 -0.790 2.734 1.00 98.56 95 SER A N 1
ATOM 725 C CA . SER A 1 95 ? -0.394 -2.200 2.431 1.00 98.56 95 SER A CA 1
ATOM 726 C C . SER A 1 95 ? 0.100 -3.107 3.561 1.00 98.56 95 SER A C 1
ATOM 728 O O . SER A 1 95 ? -0.666 -3.917 4.091 1.00 98.56 95 SER A O 1
ATOM 730 N N . ALA A 1 96 ? 1.337 -2.892 4.029 1.00 98.62 96 ALA A N 1
ATOM 731 C CA . ALA A 1 96 ? 1.892 -3.619 5.170 1.00 98.62 96 ALA A CA 1
ATOM 732 C C . ALA A 1 96 ? 1.096 -3.391 6.461 1.00 98.62 96 ALA A C 1
ATOM 734 O O . ALA A 1 96 ? 0.822 -4.346 7.183 1.00 98.62 96 ALA A O 1
ATOM 735 N N . LEU A 1 97 ? 0.704 -2.149 6.762 1.00 98.62 97 LEU A N 1
ATOM 736 C CA . LEU A 1 97 ? -0.058 -1.841 7.975 1.00 98.62 97 LEU A CA 1
ATOM 737 C C . LEU A 1 97 ? -1.441 -2.509 7.968 1.00 98.62 97 LEU A C 1
ATOM 739 O O . LEU A 1 97 ? -1.837 -3.085 8.978 1.00 98.62 97 LEU A O 1
ATOM 743 N N . GLU A 1 98 ? -2.163 -2.465 6.843 1.00 97.88 98 GLU A N 1
ATOM 744 C CA . GLU A 1 98 ? -3.489 -3.090 6.720 1.00 97.88 98 GLU A CA 1
ATOM 745 C C . GLU A 1 98 ? -3.402 -4.607 6.893 1.00 97.88 98 GLU A C 1
ATOM 747 O O . GLU A 1 98 ? -4.106 -5.183 7.725 1.00 97.88 98 GLU A O 1
ATOM 752 N N . ALA A 1 99 ? -2.515 -5.250 6.133 1.00 97.25 99 ALA A N 1
ATOM 753 C CA . ALA A 1 99 ? -2.402 -6.701 6.115 1.00 97.25 99 ALA A CA 1
ATOM 754 C C . ALA A 1 99 ? -1.818 -7.269 7.417 1.00 97.25 99 ALA A C 1
ATOM 756 O O . ALA A 1 99 ? -2.214 -8.353 7.853 1.00 97.25 99 ALA A O 1
ATOM 757 N N . SER A 1 100 ? -0.934 -6.519 8.082 1.00 97.31 100 SER A N 1
ATOM 758 C CA . SER A 1 100 ? -0.412 -6.894 9.397 1.00 97.31 100 SER A CA 1
ATOM 759 C C . SER A 1 100 ? -1.418 -6.674 10.531 1.00 97.31 100 SER A C 1
ATOM 761 O O . SER A 1 100 ? -1.206 -7.177 11.632 1.00 97.31 100 SER A O 1
ATOM 763 N N . GLY A 1 101 ? -2.535 -5.980 10.279 1.00 96.75 101 GLY A N 1
ATOM 764 C CA . GLY A 1 101 ? -3.583 -5.728 11.268 1.00 96.75 101 GLY A CA 1
ATOM 765 C C . GLY A 1 101 ? -3.299 -4.541 12.188 1.00 96.75 101 GLY A C 1
ATOM 766 O O . GLY A 1 101 ? -3.710 -4.564 13.345 1.00 96.75 101 GLY A O 1
ATOM 767 N N . VAL A 1 102 ? -2.586 -3.524 11.698 1.00 98.50 102 VAL A N 1
ATOM 768 C CA . VAL A 1 102 ? -2.371 -2.254 12.401 1.00 98.50 102 VAL A CA 1
ATOM 769 C C . VAL A 1 102 ? -3.515 -1.299 12.061 1.00 98.50 102 VAL A C 1
ATOM 771 O O . VAL A 1 102 ? -3.510 -0.643 11.019 1.00 98.50 102 VAL A O 1
ATOM 774 N N . ASP A 1 103 ? -4.494 -1.204 12.958 1.00 98.56 103 ASP A N 1
ATOM 775 C CA . ASP A 1 103 ? -5.692 -0.389 12.740 1.00 98.56 103 ASP A CA 1
ATOM 776 C C . ASP A 1 103 ? -5.463 1.085 13.088 1.00 98.56 103 ASP A C 1
ATOM 778 O O . ASP A 1 103 ? -5.918 1.985 12.378 1.00 98.56 103 ASP A O 1
ATOM 782 N N . ASN A 1 104 ? -4.736 1.326 14.180 1.00 98.69 104 ASN A N 1
ATOM 783 C CA . ASN A 1 104 ? -4.418 2.655 14.683 1.00 98.69 104 ASN A CA 1
ATOM 784 C C . ASN A 1 104 ? -2.902 2.848 14.688 1.00 98.69 104 ASN A C 1
ATOM 786 O O . ASN A 1 104 ? -2.167 2.040 15.256 1.00 98.69 104 ASN A O 1
ATOM 790 N N . CYS A 1 105 ? -2.421 3.905 14.034 1.00 98.62 105 CYS A N 1
ATOM 791 C CA . CYS A 1 105 ? -0.992 4.195 13.973 1.00 98.62 105 CYS A CA 1
ATOM 792 C C . CYS A 1 105 ? -0.733 5.677 13.731 1.00 98.62 105 CYS A C 1
ATOM 794 O O . CYS A 1 105 ? -1.285 6.294 12.813 1.00 98.62 105 CYS A O 1
ATOM 796 N N . ARG A 1 106 ? 0.170 6.221 14.540 1.00 98.56 106 ARG A N 1
ATOM 797 C CA . ARG A 1 106 ? 0.767 7.530 14.324 1.00 98.56 106 ARG A CA 1
ATOM 798 C C . ARG A 1 106 ? 2.029 7.347 13.484 1.00 98.56 106 ARG A C 1
ATOM 800 O O . ARG A 1 106 ? 2.983 6.733 13.949 1.00 98.56 106 ARG A O 1
ATOM 807 N N . ILE A 1 107 ? 2.018 7.868 12.260 1.00 98.81 107 ILE A N 1
ATOM 808 C CA . ILE A 1 107 ? 3.111 7.723 11.292 1.00 98.81 107 ILE A CA 1
ATOM 809 C C . ILE A 1 107 ? 3.837 9.062 11.191 1.00 98.81 107 ILE A C 1
ATOM 811 O O . ILE A 1 107 ? 3.383 9.968 10.498 1.00 98.81 107 ILE A O 1
ATOM 815 N N . GLU A 1 108 ? 4.936 9.224 11.912 1.00 98.56 108 GLU A N 1
ATOM 816 C CA . GLU A 1 108 ? 5.734 10.449 11.867 1.00 98.56 108 GLU A CA 1
ATOM 817 C C . GLU A 1 108 ? 6.730 10.362 10.717 1.00 98.56 108 GLU A C 1
ATOM 819 O O . GLU A 1 108 ? 7.371 9.330 10.519 1.00 98.56 108 GLU A O 1
ATOM 824 N N . VAL A 1 109 ? 6.828 11.430 9.933 1.00 98.00 109 VAL A N 1
ATOM 825 C CA . VAL A 1 109 ? 7.714 11.504 8.775 1.00 98.00 109 VAL A CA 1
ATOM 826 C C . VAL A 1 109 ? 8.578 12.746 8.904 1.00 98.00 109 VAL A C 1
ATOM 828 O O . VAL A 1 109 ? 8.074 13.837 9.167 1.00 98.00 109 VAL A O 1
ATOM 831 N N . GLU A 1 110 ? 9.872 12.574 8.683 1.00 95.56 110 GLU A N 1
ATOM 832 C CA . GLU A 1 110 ? 10.871 13.637 8.682 1.00 95.56 110 GLU A CA 1
ATOM 833 C C . GLU A 1 110 ? 11.765 13.498 7.448 1.00 95.56 110 GLU A C 1
ATOM 835 O O . GLU A 1 110 ? 11.984 12.401 6.929 1.00 95.56 110 GLU A O 1
ATOM 840 N N . ASN A 1 111 ? 12.289 14.612 6.956 1.00 92.56 111 ASN A N 1
ATOM 841 C CA . ASN A 1 111 ? 13.286 14.655 5.893 1.00 92.56 111 ASN A CA 1
ATOM 842 C C . ASN A 1 111 ? 14.372 15.677 6.245 1.00 92.56 111 ASN A C 1
ATOM 844 O O . ASN A 1 111 ? 14.244 16.420 7.209 1.00 92.56 111 ASN A O 1
ATOM 848 N N . LEU A 1 112 ? 15.470 15.669 5.487 1.00 84.12 112 LEU A N 1
ATOM 849 C CA . LEU A 1 112 ? 16.610 16.565 5.736 1.00 84.12 112 LEU A CA 1
ATOM 850 C C . LEU A 1 112 ? 16.389 18.005 5.260 1.00 84.12 112 LEU A C 1
ATOM 852 O O . LEU A 1 112 ? 17.125 18.903 5.654 1.00 84.12 112 LEU A O 1
ATOM 856 N N . ASP A 1 113 ? 15.441 18.204 4.351 1.00 78.56 113 ASP A N 1
ATOM 857 C CA . ASP A 1 113 ? 15.040 19.531 3.904 1.00 78.56 113 ASP A CA 1
ATOM 858 C C . ASP A 1 113 ? 14.077 20.102 4.948 1.00 78.56 113 ASP A C 1
ATOM 860 O O . ASP A 1 113 ? 13.078 19.446 5.236 1.00 78.56 113 ASP A O 1
ATOM 864 N N . ASP A 1 114 ? 14.367 21.298 5.477 1.00 70.19 114 ASP A N 1
ATOM 865 C CA . ASP A 1 114 ? 13.570 22.043 6.469 1.00 70.19 114 ASP A CA 1
ATOM 866 C C . ASP A 1 114 ? 12.661 23.122 5.841 1.00 70.19 114 ASP A C 1
ATOM 868 O O . ASP A 1 114 ? 11.842 23.732 6.526 1.00 70.19 114 ASP A O 1
ATOM 872 N N . GLU A 1 115 ? 12.642 23.256 4.510 1.00 76.69 115 GLU A N 1
ATOM 873 C CA . GLU A 1 115 ? 11.845 24.254 3.773 1.00 76.69 115 GLU A CA 1
ATOM 874 C C . GLU A 1 115 ? 10.720 23.626 2.914 1.00 76.69 115 GLU A C 1
ATOM 876 O O . GLU A 1 115 ? 9.663 24.228 2.733 1.00 76.69 115 GLU A O 1
ATOM 881 N N . GLY A 1 116 ? 10.876 22.383 2.441 1.00 83.94 116 GLY A N 1
ATOM 882 C CA . GLY A 1 116 ? 9.883 21.699 1.595 1.00 83.94 116 GLY A CA 1
ATOM 883 C C . GLY A 1 116 ? 8.520 21.359 2.239 1.00 83.94 116 GLY A C 1
ATOM 884 O O . GLY A 1 116 ? 8.400 21.131 3.440 1.00 83.94 116 GLY A O 1
ATOM 885 N N . TYR A 1 117 ? 7.472 21.263 1.408 1.00 91.75 117 TYR A N 1
ATOM 886 C CA . TYR A 1 117 ? 6.117 20.794 1.782 1.00 91.75 117 TYR A CA 1
ATOM 887 C C . TYR A 1 117 ? 5.806 19.382 1.255 1.00 91.75 117 TYR A C 1
ATOM 889 O O . TYR A 1 117 ? 4.667 18.920 1.314 1.00 91.75 117 TYR A O 1
ATOM 897 N N . ASP A 1 118 ? 6.807 18.703 0.705 1.00 93.19 118 ASP A N 1
ATOM 898 C CA . ASP A 1 118 ? 6.687 17.402 0.057 1.00 93.19 118 ASP A CA 1
ATOM 899 C C . ASP A 1 118 ? 7.670 16.435 0.702 1.00 93.19 118 ASP A C 1
ATOM 901 O O . ASP A 1 118 ? 8.847 16.757 0.867 1.00 93.19 118 ASP A O 1
ATOM 905 N N . VAL A 1 119 ? 7.187 15.251 1.053 1.00 95.94 119 VAL A N 1
ATOM 906 C CA . VAL A 1 119 ? 8.031 14.156 1.511 1.00 95.94 119 VAL A CA 1
ATOM 907 C C . VAL A 1 119 ? 7.586 12.860 0.853 1.00 95.94 119 VAL A C 1
ATOM 909 O O . VAL A 1 119 ? 6.425 12.682 0.487 1.00 95.94 119 VAL A O 1
ATOM 912 N N . GLU A 1 120 ? 8.530 11.950 0.669 1.00 96.25 120 GLU A N 1
ATOM 913 C CA . GLU A 1 120 ? 8.279 10.641 0.084 1.00 96.25 120 GLU A CA 1
ATOM 914 C C . GLU A 1 120 ? 8.637 9.554 1.087 1.00 96.25 120 GLU A C 1
ATOM 916 O O . GLU A 1 120 ? 9.666 9.644 1.761 1.00 96.25 120 GLU A O 1
ATOM 921 N N . ILE A 1 121 ? 7.780 8.542 1.191 1.00 98.19 121 ILE A N 1
ATOM 922 C CA . ILE A 1 121 ? 8.032 7.379 2.036 1.00 98.19 121 ILE A CA 1
ATOM 923 C C . ILE A 1 121 ? 9.199 6.568 1.437 1.00 98.19 121 ILE A C 1
ATOM 925 O O . ILE A 1 121 ? 9.277 6.427 0.212 1.00 98.19 121 ILE A O 1
ATOM 929 N N . PRO A 1 122 ? 10.134 6.056 2.261 1.00 98.06 122 PRO A N 1
ATOM 930 C CA . PRO A 1 122 ? 11.246 5.251 1.773 1.00 98.06 122 PRO A CA 1
ATOM 931 C C . PRO A 1 122 ? 10.792 4.030 0.969 1.00 98.06 122 PRO A C 1
ATOM 933 O O . PRO A 1 122 ? 9.876 3.322 1.383 1.00 98.06 122 PRO A O 1
ATOM 936 N N . ILE A 1 123 ? 11.483 3.761 -0.143 1.00 97.00 123 ILE A N 1
ATOM 937 C CA . ILE A 1 123 ? 11.161 2.636 -1.036 1.00 97.00 123 ILE A CA 1
ATOM 938 C C . ILE A 1 123 ? 11.833 1.318 -0.628 1.00 97.00 123 ILE A C 1
ATOM 940 O O . ILE A 1 123 ? 11.390 0.252 -1.035 1.00 97.00 123 ILE A O 1
ATOM 944 N N . PHE A 1 124 ? 12.919 1.388 0.148 1.00 97.75 124 PHE A N 1
ATOM 945 C CA . PHE A 1 124 ? 13.776 0.247 0.500 1.00 97.75 124 PHE A CA 1
ATOM 946 C C . PHE A 1 124 ? 14.164 -0.606 -0.709 1.00 97.75 124 PHE A C 1
ATOM 948 O O . PHE A 1 124 ? 14.866 -0.105 -1.585 1.00 97.75 124 PHE A O 1
ATOM 955 N N . ASP A 1 125 ? 13.744 -1.866 -0.747 1.00 97.12 125 ASP A N 1
ATOM 956 C CA . ASP A 1 125 ? 14.009 -2.815 -1.822 1.00 97.12 125 ASP A CA 1
ATOM 957 C C . ASP A 1 125 ? 12.939 -2.782 -2.936 1.00 97.12 125 ASP A C 1
ATOM 959 O O . ASP A 1 125 ? 13.023 -3.548 -3.899 1.00 97.12 125 ASP A O 1
ATOM 963 N N . GLY A 1 126 ? 11.931 -1.914 -2.810 1.00 96.12 126 GLY A N 1
ATOM 964 C CA . GLY A 1 126 ? 10.790 -1.818 -3.717 1.00 96.12 126 GLY A CA 1
ATOM 965 C C . GLY A 1 126 ? 9.568 -2.624 -3.303 1.00 96.12 126 GLY A C 1
ATOM 966 O O . GLY A 1 126 ? 8.579 -2.602 -4.034 1.00 96.12 126 GLY A O 1
ATOM 967 N N . SER A 1 127 ? 9.630 -3.368 -2.202 1.00 98.38 127 SER A N 1
ATOM 968 C CA . SER A 1 127 ? 8.546 -4.197 -1.680 1.00 98.38 127 SER A CA 1
ATOM 969 C C . SER A 1 127 ? 8.004 -3.638 -0.356 1.00 98.38 127 SER A C 1
ATOM 971 O O . SER A 1 127 ? 8.363 -2.548 0.085 1.00 98.38 127 SER A O 1
ATOM 973 N N . ALA A 1 128 ? 7.118 -4.388 0.300 1.00 98.62 128 ALA A N 1
ATOM 974 C CA . ALA A 1 128 ? 6.592 -4.042 1.618 1.00 98.62 128 ALA A CA 1
ATOM 975 C C . ALA A 1 128 ? 7.309 -4.781 2.763 1.00 98.62 128 ALA A C 1
ATOM 977 O O . ALA A 1 128 ? 6.901 -4.649 3.921 1.00 98.62 128 ALA A O 1
ATOM 978 N N . ARG A 1 129 ? 8.348 -5.581 2.474 1.00 98.25 129 ARG A N 1
ATOM 979 C CA . ARG A 1 129 ? 8.940 -6.502 3.454 1.00 98.25 129 ARG A CA 1
ATOM 980 C C . ARG A 1 129 ? 9.529 -5.788 4.669 1.00 98.25 129 ARG A C 1
ATOM 982 O O . ARG A 1 129 ? 9.339 -6.250 5.788 1.00 98.25 129 ARG A O 1
ATOM 989 N N . GLU A 1 130 ? 10.195 -4.649 4.481 1.00 98.44 130 GLU A N 1
ATOM 990 C CA . GLU A 1 130 ? 10.811 -3.898 5.578 1.00 98.44 130 GLU A CA 1
ATOM 991 C C . GLU A 1 130 ? 9.747 -3.315 6.509 1.00 98.44 130 GLU A C 1
ATOM 993 O O . GLU A 1 130 ? 9.957 -3.267 7.721 1.00 98.44 130 GLU A O 1
ATOM 998 N N . TRP A 1 131 ? 8.591 -2.926 5.964 1.00 98.69 131 TRP A N 1
ATOM 999 C CA . TRP A 1 131 ? 7.459 -2.444 6.753 1.00 98.69 131 TRP A CA 1
ATOM 1000 C C . TRP A 1 131 ? 6.780 -3.570 7.529 1.00 98.69 131 TRP A C 1
ATOM 1002 O O . TRP A 1 131 ? 6.426 -3.372 8.689 1.00 98.69 131 TRP A O 1
ATOM 1012 N N . VAL A 1 132 ? 6.641 -4.760 6.937 1.00 98.62 132 VAL A N 1
ATOM 1013 C CA . VAL A 1 132 ? 6.169 -5.951 7.664 1.00 98.62 132 VAL A CA 1
ATOM 1014 C C . VAL A 1 132 ? 7.127 -6.286 8.807 1.00 98.62 132 VAL A C 1
ATOM 1016 O O . VAL A 1 132 ? 6.691 -6.386 9.952 1.00 98.62 132 VAL A O 1
ATOM 1019 N N . ALA A 1 133 ? 8.432 -6.331 8.530 1.00 98.50 133 ALA A N 1
ATOM 1020 C CA . ALA A 1 133 ? 9.457 -6.583 9.539 1.00 98.50 133 ALA A CA 1
ATOM 1021 C C . ALA A 1 133 ? 9.449 -5.530 10.662 1.00 98.50 133 ALA A C 1
ATOM 1023 O O . ALA A 1 133 ? 9.664 -5.869 11.820 1.00 98.50 133 ALA A O 1
ATOM 1024 N N . SER A 1 134 ? 9.167 -4.258 10.353 1.00 98.62 134 SER A N 1
ATOM 1025 C CA . SER A 1 134 ? 8.970 -3.213 11.368 1.00 98.62 134 SER A CA 1
ATOM 1026 C C . SER A 1 134 ? 7.813 -3.513 12.314 1.00 98.62 134 SER A C 1
ATOM 1028 O O . SER A 1 134 ? 7.949 -3.294 13.514 1.00 98.62 134 SER A O 1
ATOM 1030 N N . VAL A 1 135 ? 6.680 -3.999 11.800 1.00 98.62 135 VAL A N 1
ATOM 1031 C CA . VAL A 1 135 ? 5.529 -4.364 12.639 1.00 98.62 135 VAL A CA 1
ATOM 1032 C C . VAL A 1 135 ? 5.841 -5.603 13.477 1.00 98.62 135 VAL A C 1
ATOM 1034 O O . VAL A 1 135 ? 5.521 -5.629 14.663 1.00 98.62 135 VAL A O 1
ATOM 1037 N N . GLU A 1 136 ? 6.490 -6.608 12.890 1.00 98.06 136 GLU A N 1
ATOM 1038 C CA . GLU A 1 136 ? 6.897 -7.834 13.587 1.00 98.06 136 GLU A CA 1
ATOM 1039 C C . GLU A 1 136 ? 7.921 -7.566 14.699 1.00 98.06 136 GLU A C 1
ATOM 1041 O O . GLU A 1 136 ? 7.817 -8.161 15.769 1.00 98.06 136 GLU A O 1
ATOM 1046 N N . GLU A 1 137 ? 8.867 -6.645 14.477 1.00 98.38 137 GLU A N 1
ATOM 1047 C CA . GLU A 1 137 ? 9.896 -6.255 15.451 1.00 98.38 137 GLU A CA 1
ATOM 1048 C C . GLU A 1 137 ? 9.284 -5.764 16.767 1.00 98.38 137 GLU A C 1
ATOM 1050 O O . GLU A 1 137 ? 9.729 -6.164 17.843 1.00 98.38 137 GLU A O 1
ATOM 1055 N N . VAL A 1 138 ? 8.272 -4.895 16.689 1.00 98.56 138 VAL A N 1
ATOM 1056 C CA . VAL A 1 138 ? 7.638 -4.323 17.887 1.00 98.56 138 VAL A CA 1
ATOM 1057 C C . VAL A 1 138 ? 6.440 -5.125 18.370 1.00 98.56 138 VAL A C 1
ATOM 1059 O O . VAL A 1 138 ? 6.124 -5.071 19.553 1.00 98.56 138 VAL A O 1
ATOM 1062 N N . GLY A 1 139 ? 5.773 -5.868 17.489 1.00 98.56 139 GLY A N 1
ATOM 1063 C CA . GLY A 1 139 ? 4.537 -6.578 17.788 1.00 98.56 139 GLY A CA 1
ATOM 1064 C C . GLY A 1 139 ? 3.304 -5.669 17.867 1.00 98.56 139 GLY A C 1
ATOM 1065 O O . GLY A 1 139 ? 3.351 -4.458 17.632 1.00 98.56 139 GLY A O 1
ATOM 1066 N N . LEU A 1 140 ? 2.164 -6.275 18.205 1.00 98.56 140 LEU A N 1
ATOM 1067 C CA . LEU A 1 140 ? 0.859 -5.614 18.268 1.00 98.56 140 LEU A CA 1
ATOM 1068 C C . LEU A 1 140 ? 0.250 -5.718 19.661 1.00 98.56 140 LEU A C 1
ATOM 1070 O O . LEU A 1 140 ? 0.331 -6.768 20.294 1.00 98.56 140 LEU A O 1
ATOM 1074 N N . ASN A 1 141 ? -0.463 -4.668 20.056 1.00 98.38 141 ASN A N 1
ATOM 1075 C CA . ASN A 1 141 ? -1.333 -4.646 21.226 1.00 98.38 141 ASN A CA 1
ATOM 1076 C C . ASN A 1 141 ? -2.769 -4.313 20.813 1.00 98.38 141 ASN A C 1
ATOM 1078 O O . ASN A 1 141 ? -3.010 -3.714 19.762 1.00 98.38 141 ASN A O 1
ATOM 1082 N N . GLU A 1 142 ? -3.728 -4.673 21.662 1.00 98.50 142 GLU A N 1
ATOM 1083 C CA . GLU A 1 142 ? -5.070 -4.098 21.579 1.00 98.50 142 GLU A CA 1
ATOM 1084 C C . GLU A 1 142 ? -4.976 -2.586 21.798 1.00 98.50 142 GLU A C 1
ATOM 1086 O O . GLU A 1 142 ? -4.292 -2.115 22.709 1.00 98.50 142 GLU A O 1
ATOM 1091 N N . ALA A 1 143 ? -5.628 -1.820 20.929 1.00 98.31 143 ALA A N 1
ATOM 1092 C CA . ALA A 1 143 ? -5.669 -0.376 21.051 1.00 98.31 143 ALA A CA 1
ATOM 1093 C C . ALA A 1 143 ? -6.692 0.017 22.118 1.00 98.31 143 ALA A C 1
ATOM 1095 O O . ALA A 1 143 ? -7.814 -0.499 22.146 1.00 98.31 143 ALA A O 1
ATOM 1096 N N . THR A 1 144 ? -6.321 0.983 22.951 1.00 98.38 144 THR A N 1
ATOM 1097 C CA . THR A 1 144 ? -7.237 1.662 23.864 1.00 98.38 144 THR A CA 1
ATOM 1098 C C . THR A 1 144 ? -7.395 3.120 23.461 1.00 98.38 144 THR A C 1
ATOM 1100 O O . THR A 1 144 ? -6.501 3.717 22.856 1.00 98.38 144 THR A O 1
ATOM 1103 N N . ASP A 1 145 ? -8.557 3.697 23.739 1.00 97.31 145 ASP A N 1
ATOM 1104 C CA . ASP A 1 145 ? -8.769 5.136 23.646 1.00 97.31 145 ASP A CA 1
ATOM 1105 C C . ASP A 1 145 ? -8.090 5.870 24.823 1.00 97.31 145 ASP A C 1
ATOM 1107 O O . ASP A 1 145 ? -7.399 5.277 25.657 1.00 97.31 145 ASP A O 1
ATOM 1111 N N . ARG A 1 146 ? -8.286 7.189 24.904 1.00 95.50 146 ARG A N 1
ATOM 1112 C CA . ARG A 1 146 ? -7.696 8.032 25.960 1.00 95.50 146 ARG A CA 1
ATOM 1113 C C . ARG A 1 146 ? -8.228 7.723 27.363 1.00 95.50 146 ARG A C 1
ATOM 1115 O O . ARG A 1 146 ? -7.561 8.068 28.335 1.00 95.50 146 ARG A O 1
ATOM 1122 N N . ASP A 1 147 ? -9.380 7.065 27.459 1.00 96.69 147 ASP A N 1
ATOM 1123 C CA . ASP A 1 147 ? -9.995 6.632 28.714 1.00 96.69 147 ASP A CA 1
ATOM 1124 C C . ASP A 1 147 ? -9.623 5.178 29.066 1.00 96.69 147 ASP A C 1
ATOM 1126 O O . ASP A 1 147 ? -10.109 4.635 30.060 1.00 96.69 147 ASP A O 1
ATOM 1130 N N . GLY A 1 148 ? -8.774 4.526 28.262 1.00 96.19 148 GLY A N 1
ATOM 1131 C CA . GLY A 1 148 ? -8.354 3.142 28.466 1.00 96.19 148 GLY A CA 1
ATOM 1132 C C . GLY A 1 148 ? -9.359 2.097 27.971 1.00 96.19 148 GLY A C 1
ATOM 1133 O O . GLY A 1 148 ? -9.230 0.927 28.331 1.00 96.19 148 GLY A O 1
ATOM 1134 N N . LYS A 1 149 ? -10.357 2.474 27.163 1.00 97.44 149 LYS A N 1
ATOM 1135 C CA . LYS A 1 149 ? -11.368 1.543 26.636 1.00 97.44 149 LYS A CA 1
ATOM 1136 C C . LYS A 1 149 ? -10.954 0.991 25.282 1.00 97.44 149 LYS A C 1
ATOM 1138 O O . LYS A 1 149 ? -10.436 1.714 24.437 1.00 97.44 149 LYS A O 1
ATOM 1143 N N . THR A 1 150 ? -11.222 -0.288 25.058 1.00 97.44 150 THR A N 1
ATOM 1144 C CA . THR A 1 150 ? -11.021 -0.927 23.755 1.00 97.44 150 THR A CA 1
ATOM 1145 C C . THR A 1 150 ? -12.190 -0.631 22.813 1.00 97.44 150 THR A C 1
ATOM 1147 O O . THR A 1 150 ? -13.295 -0.292 23.242 1.00 97.44 150 THR A O 1
ATOM 1150 N N . CYS A 1 151 ? -11.956 -0.754 21.506 1.00 97.12 151 CYS A N 1
ATOM 1151 C CA . CYS A 1 151 ? -12.993 -0.623 20.482 1.00 97.12 151 CYS A CA 1
ATOM 1152 C C . CYS A 1 151 ? -13.080 -1.896 19.643 1.00 97.12 151 CYS A C 1
ATOM 1154 O O . CYS A 1 151 ? -12.059 -2.476 19.271 1.00 97.12 151 CYS A O 1
ATOM 1156 N N . GLU A 1 152 ? -14.298 -2.312 19.308 1.00 97.06 152 GLU A N 1
ATOM 1157 C CA . GLU A 1 152 ? -14.516 -3.391 18.349 1.00 97.06 152 GLU A CA 1
ATOM 1158 C C . GLU A 1 152 ? -14.165 -2.919 16.931 1.00 97.06 152 GLU A C 1
ATOM 1160 O O . GLU A 1 152 ? -14.537 -1.820 16.512 1.00 97.06 152 GLU A O 1
ATOM 1165 N N . LYS A 1 153 ? -13.445 -3.755 16.180 1.00 97.00 153 LYS A N 1
ATOM 1166 C CA . LYS A 1 153 ? -13.142 -3.511 14.772 1.00 97.00 153 LYS A CA 1
ATOM 1167 C C . LYS A 1 153 ? -14.328 -3.945 13.918 1.00 97.00 153 LYS A C 1
ATOM 1169 O O . LYS A 1 153 ? -14.753 -5.103 13.978 1.00 97.00 153 LYS A O 1
ATOM 1174 N N . ILE A 1 154 ? -14.806 -3.043 13.065 1.00 96.00 154 ILE A N 1
ATOM 1175 C CA . ILE A 1 154 ? -15.787 -3.353 12.018 1.00 96.00 154 ILE A CA 1
ATOM 1176 C C . ILE A 1 154 ? -15.113 -3.402 10.641 1.00 96.00 154 ILE A C 1
ATOM 1178 O O . ILE A 1 154 ? -14.065 -2.788 10.422 1.00 96.00 154 ILE A O 1
ATOM 1182 N N . ALA A 1 155 ? -15.726 -4.129 9.710 1.00 95.69 155 ALA A N 1
ATOM 1183 C CA . ALA A 1 155 ? -15.294 -4.217 8.321 1.00 95.69 155 ALA A CA 1
ATOM 1184 C C . ALA A 1 155 ? -16.459 -3.934 7.357 1.00 95.69 155 ALA A C 1
ATOM 1186 O O . ALA A 1 155 ? -17.610 -4.263 7.673 1.00 95.69 155 ALA A O 1
ATOM 1187 N N . PRO A 1 156 ? -16.187 -3.334 6.185 1.00 95.38 156 PRO A N 1
ATOM 1188 C CA . PRO A 1 156 ? -17.182 -3.200 5.134 1.00 95.38 156 PRO A CA 1
ATOM 1189 C C . PRO A 1 156 ? -17.392 -4.553 4.440 1.00 95.38 156 PRO A C 1
ATOM 1191 O O . PRO A 1 156 ? -16.438 -5.185 4.013 1.00 95.38 156 PRO A O 1
ATOM 1194 N N . HIS A 1 157 ? -18.634 -4.997 4.295 1.00 96.44 157 HIS A N 1
ATOM 1195 C CA . HIS A 1 157 ? -19.037 -6.189 3.548 1.00 96.44 157 HIS A CA 1
ATOM 1196 C C . HIS A 1 157 ? -19.776 -5.773 2.288 1.00 96.44 157 HIS A C 1
ATOM 1198 O O . HIS A 1 157 ? -20.722 -4.987 2.360 1.00 96.44 157 HIS A O 1
ATOM 1204 N N . VAL A 1 158 ? -19.380 -6.332 1.149 1.00 96.44 158 VAL A N 1
ATOM 1205 C CA . VAL A 1 158 ? -20.071 -6.104 -0.122 1.00 96.44 158 VAL A CA 1
ATOM 1206 C C . VAL A 1 158 ? -21.329 -6.969 -0.166 1.00 96.44 158 VAL A C 1
ATOM 1208 O O . VAL A 1 158 ? -21.249 -8.190 -0.065 1.00 96.44 158 VAL A O 1
ATOM 1211 N N . ASN A 1 159 ? -22.493 -6.332 -0.299 1.00 94.75 159 ASN A N 1
ATOM 1212 C CA . ASN A 1 159 ? -23.792 -7.013 -0.304 1.00 94.75 159 ASN A CA 1
ATOM 1213 C C . ASN A 1 159 ? -24.215 -7.450 -1.715 1.00 94.75 159 ASN A C 1
ATOM 1215 O O . ASN A 1 159 ? -24.902 -8.453 -1.877 1.00 94.75 159 ASN A O 1
ATOM 1219 N N . GLU A 1 160 ? -23.799 -6.699 -2.735 1.00 94.75 160 GLU A N 1
ATOM 1220 C CA . GLU A 1 160 ? -24.084 -6.947 -4.151 1.00 94.75 160 GLU A CA 1
ATOM 1221 C C . GLU A 1 160 ? -22.851 -6.573 -4.985 1.00 94.75 160 GLU A C 1
ATOM 1223 O O . GLU A 1 160 ? -22.085 -5.714 -4.546 1.00 94.75 160 GLU A O 1
ATOM 1228 N N . PRO A 1 161 ? -22.640 -7.163 -6.176 1.00 95.88 161 PRO A N 1
ATOM 1229 C CA . PRO A 1 161 ? -21.493 -6.827 -7.009 1.00 95.88 161 PRO A CA 1
ATOM 1230 C C . PRO A 1 161 ? -21.400 -5.328 -7.326 1.00 95.88 161 PRO A C 1
ATOM 1232 O O . PRO A 1 161 ? -22.357 -4.725 -7.814 1.00 95.88 161 PRO A O 1
ATOM 1235 N N . VAL A 1 162 ? -20.224 -4.739 -7.105 1.00 94.69 162 VAL A N 1
ATOM 1236 C CA . VAL A 1 162 ? -19.917 -3.341 -7.445 1.00 94.69 162 VAL A CA 1
ATOM 1237 C C . VAL A 1 162 ? -18.705 -3.323 -8.361 1.00 94.69 162 VAL A C 1
ATOM 1239 O O . VAL A 1 162 ? -17.754 -4.060 -8.127 1.00 94.69 162 VAL A O 1
ATOM 1242 N N . TYR A 1 163 ? -18.713 -2.498 -9.403 1.00 95.38 163 TYR A N 1
ATOM 1243 C CA . TYR A 1 163 ? -17.594 -2.422 -10.334 1.00 95.38 163 TYR A CA 1
ATOM 1244 C C . TYR A 1 163 ? -17.402 -1.010 -10.875 1.00 95.38 163 TYR A C 1
ATOM 1246 O O . TYR A 1 163 ? -18.344 -0.231 -11.014 1.00 95.38 163 TYR A O 1
ATOM 1254 N N . VAL A 1 164 ? -16.152 -0.698 -11.191 1.00 94.62 164 VAL A N 1
ATOM 1255 C CA . VAL A 1 164 ? -15.732 0.513 -11.885 1.00 94.62 164 VAL A CA 1
ATOM 1256 C C . VAL A 1 164 ? -14.772 0.113 -12.994 1.00 94.62 164 VAL A C 1
ATOM 1258 O O . VAL A 1 164 ? -13.952 -0.788 -12.827 1.00 94.62 164 VAL A O 1
ATOM 1261 N N . TRP A 1 165 ? -14.875 0.772 -14.142 1.00 96.06 165 TRP A N 1
ATOM 1262 C CA . TRP A 1 165 ? -13.979 0.539 -15.264 1.00 96.06 165 TRP A CA 1
ATOM 1263 C C . TRP A 1 165 ? -13.619 1.853 -15.941 1.00 96.06 165 TRP A C 1
ATOM 1265 O O . TRP A 1 165 ? -14.361 2.839 -15.897 1.00 96.06 165 TRP A O 1
ATOM 1275 N N . ARG A 1 166 ? -12.456 1.860 -16.580 1.00 92.62 166 ARG A N 1
ATOM 1276 C CA . ARG A 1 166 ? -11.993 2.941 -17.440 1.00 92.62 166 ARG A CA 1
ATOM 1277 C C . ARG A 1 166 ? -11.160 2.322 -18.550 1.00 92.62 166 ARG A C 1
ATOM 1279 O O . ARG A 1 166 ? -10.149 1.688 -18.273 1.00 92.62 166 ARG A O 1
ATOM 1286 N N . ASN A 1 167 ? -11.546 2.566 -19.800 1.00 95.06 167 ASN A N 1
ATOM 1287 C CA . ASN A 1 167 ? -10.921 1.938 -20.966 1.00 95.06 167 ASN A CA 1
ATOM 1288 C C . ASN A 1 167 ? -10.933 0.405 -20.825 1.00 95.06 167 ASN A C 1
ATOM 1290 O O . ASN A 1 167 ? -12.008 -0.175 -20.698 1.00 95.06 167 ASN A O 1
ATOM 1294 N N . ASP A 1 168 ? -9.761 -0.229 -20.830 1.00 93.75 168 ASP A N 1
ATOM 1295 C CA . ASP A 1 168 ? -9.586 -1.668 -20.660 1.00 93.75 168 ASP A CA 1
ATOM 1296 C C . ASP A 1 168 ? -9.151 -2.076 -19.241 1.00 93.75 168 ASP A C 1
ATOM 1298 O O . ASP A 1 168 ? -8.803 -3.235 -19.029 1.00 93.75 168 ASP A O 1
ATOM 1302 N N . SER A 1 169 ? -9.192 -1.150 -18.278 1.00 95.62 169 SER A N 1
ATOM 1303 C CA . SER A 1 169 ? -8.924 -1.403 -16.860 1.00 95.62 169 SER A CA 1
ATOM 1304 C C . SER A 1 169 ? -10.220 -1.474 -16.054 1.00 95.62 169 SER A C 1
ATOM 1306 O O . SER A 1 169 ? -11.143 -0.687 -16.292 1.00 95.62 169 SER A O 1
ATOM 1308 N N . PHE A 1 170 ? -10.290 -2.361 -15.060 1.00 97.00 170 PHE A N 1
ATOM 1309 C CA . PHE A 1 170 ? -11.436 -2.440 -14.149 1.00 97.00 170 PHE A CA 1
ATOM 1310 C C . PHE A 1 170 ? -11.062 -2.913 -12.742 1.00 97.00 170 PHE A C 1
ATOM 1312 O O . PHE A 1 170 ? -10.073 -3.616 -12.549 1.00 97.00 170 PHE A O 1
ATOM 1319 N N . VAL A 1 171 ? -11.918 -2.572 -11.777 1.00 97.81 171 VAL A N 1
ATOM 1320 C CA . VAL A 1 171 ? -11.984 -3.184 -10.444 1.00 97.81 171 VAL A CA 1
ATOM 1321 C C . VAL A 1 171 ? -13.434 -3.568 -10.185 1.00 97.81 171 VAL A C 1
ATOM 1323 O O . VAL A 1 171 ? -14.334 -2.742 -10.329 1.00 97.81 171 VAL A O 1
ATOM 1326 N N . ALA A 1 172 ? -13.665 -4.816 -9.804 1.00 97.81 172 ALA A N 1
ATOM 1327 C CA . ALA A 1 172 ? -14.959 -5.345 -9.404 1.00 97.81 172 ALA A CA 1
ATOM 1328 C C . ALA A 1 172 ? -14.841 -5.993 -8.023 1.00 97.81 172 ALA A C 1
ATOM 1330 O O . ALA A 1 172 ? -13.836 -6.625 -7.722 1.00 97.81 172 ALA A O 1
ATOM 1331 N N . ALA A 1 173 ? -15.859 -5.857 -7.186 1.00 98.00 173 ALA A N 1
ATOM 1332 C CA . ALA A 1 173 ? -15.954 -6.515 -5.894 1.00 98.00 173 ALA A CA 1
ATOM 1333 C C . ALA A 1 173 ? -17.253 -7.317 -5.846 1.00 98.00 173 ALA A C 1
ATOM 1335 O O . ALA A 1 173 ? -18.334 -6.764 -6.050 1.00 98.00 173 ALA A O 1
ATOM 1336 N N . PHE A 1 174 ? -17.138 -8.613 -5.581 1.00 98.00 174 PHE A N 1
ATOM 1337 C CA . PHE A 1 174 ? -18.253 -9.545 -5.460 1.00 98.00 174 PHE A CA 1
ATOM 1338 C C . PHE A 1 174 ? -18.460 -9.923 -3.988 1.00 98.00 174 PHE A C 1
ATOM 1340 O O . PHE A 1 174 ? -17.469 -10.069 -3.265 1.00 98.00 174 PHE A O 1
ATOM 1347 N N . PRO A 1 175 ? -19.711 -10.111 -3.527 1.00 97.81 175 PRO A N 1
ATOM 1348 C CA . PRO A 1 175 ? -19.979 -10.614 -2.183 1.00 97.81 175 PRO A CA 1
ATOM 1349 C C . PRO A 1 175 ? -19.207 -11.907 -1.895 1.00 97.81 175 PRO A C 1
ATOM 1351 O O . PRO A 1 175 ? -19.185 -12.822 -2.718 1.00 97.81 175 PRO A O 1
ATOM 1354 N N . SER A 1 176 ? -18.567 -11.968 -0.731 1.00 97.19 176 SER A N 1
ATOM 1355 C CA . SER A 1 176 ? -17.787 -13.113 -0.255 1.00 97.19 176 SER A CA 1
ATOM 1356 C C . SER A 1 176 ? -17.762 -13.103 1.274 1.00 97.19 176 SER A C 1
ATOM 1358 O O . SER A 1 176 ? -17.921 -12.050 1.890 1.00 97.19 176 SER A O 1
ATOM 1360 N N . GLU A 1 177 ? -17.525 -14.262 1.885 1.00 95.50 177 GLU A N 1
ATOM 1361 C CA . GLU A 1 177 ? -17.335 -14.401 3.339 1.00 95.50 177 GLU A CA 1
ATOM 1362 C C . GLU A 1 177 ? -15.902 -14.063 3.784 1.00 95.50 177 GLU A C 1
ATOM 1364 O O . GLU A 1 177 ? -15.621 -13.905 4.970 1.00 95.50 177 GLU A O 1
ATOM 1369 N N . VAL A 1 178 ? -14.981 -13.949 2.828 1.00 95.75 178 VAL A N 1
ATOM 1370 C CA . VAL A 1 178 ? -13.559 -13.679 3.058 1.00 95.75 178 VAL A CA 1
ATOM 1371 C C . VAL A 1 178 ? -13.066 -12.571 2.139 1.00 95.75 178 VAL A C 1
ATOM 1373 O O . VAL A 1 178 ? -13.607 -12.364 1.051 1.00 95.75 178 VAL A O 1
ATOM 1376 N N . VAL A 1 179 ? -12.002 -11.885 2.559 1.00 97.00 179 VAL A N 1
ATOM 1377 C CA . VAL A 1 179 ? -11.257 -10.972 1.686 1.00 97.00 179 VAL A CA 1
ATOM 1378 C C . VAL A 1 179 ? -10.394 -11.811 0.750 1.00 97.00 179 VAL A C 1
ATOM 1380 O O . VAL A 1 179 ? -9.504 -12.528 1.204 1.00 97.00 179 VAL A O 1
ATOM 1383 N N . GLN A 1 180 ? -10.641 -11.723 -0.550 1.00 97.31 180 GLN A N 1
ATOM 1384 C CA . GLN A 1 180 ? -9.837 -12.385 -1.575 1.00 97.31 180 GLN A CA 1
ATOM 1385 C C . GLN A 1 180 ? -9.572 -11.407 -2.712 1.00 97.31 180 GLN A C 1
ATOM 1387 O O . GLN A 1 180 ? -10.471 -10.664 -3.099 1.00 97.31 180 GLN A O 1
ATOM 1392 N N . ILE A 1 181 ? -8.360 -11.412 -3.267 1.00 98.25 181 ILE A N 1
ATOM 1393 C CA . ILE A 1 181 ? -7.990 -10.524 -4.369 1.00 98.25 181 ILE A CA 1
ATOM 1394 C C . ILE A 1 181 ? -7.498 -11.360 -5.546 1.00 98.25 181 ILE A C 1
ATOM 1396 O O . ILE A 1 181 ? -6.608 -12.195 -5.406 1.00 98.25 181 ILE A O 1
ATOM 1400 N N . THR A 1 182 ? -8.060 -11.111 -6.722 1.00 98.56 182 THR A N 1
ATOM 1401 C CA . THR A 1 182 ? -7.549 -11.582 -8.005 1.00 98.56 182 THR A CA 1
ATOM 1402 C C . THR A 1 182 ? -7.143 -10.373 -8.825 1.00 98.56 182 THR A C 1
ATOM 1404 O O . THR A 1 182 ? -7.953 -9.481 -9.053 1.00 98.56 182 THR A O 1
ATOM 1407 N N . TYR A 1 183 ? -5.900 -10.336 -9.280 1.00 98.69 183 TYR A N 1
ATOM 1408 C CA . TYR A 1 183 ? -5.388 -9.232 -10.078 1.00 98.69 183 TYR A CA 1
ATOM 1409 C C . TYR A 1 183 ? -4.803 -9.767 -11.378 1.00 98.69 183 TYR A C 1
ATOM 1411 O O . TYR A 1 183 ? -4.100 -10.779 -11.374 1.00 98.69 183 TYR A O 1
ATOM 1419 N N . GLY A 1 184 ? -5.100 -9.092 -12.485 1.00 98.38 184 GLY A N 1
ATOM 1420 C CA . GLY A 1 184 ? -4.506 -9.363 -13.785 1.00 98.38 184 GLY A CA 1
ATOM 1421 C C . GLY A 1 184 ? -3.745 -8.165 -14.346 1.00 98.38 184 GLY A C 1
ATOM 1422 O O . GLY A 1 184 ? -4.194 -7.020 -14.276 1.00 98.38 184 GLY A O 1
ATOM 1423 N N . ILE A 1 185 ? -2.590 -8.436 -14.944 1.00 97.44 185 ILE A N 1
ATOM 1424 C CA . ILE A 1 185 ? -1.776 -7.451 -15.662 1.00 97.44 185 ILE A CA 1
ATOM 1425 C C . ILE A 1 185 ? -1.598 -7.864 -17.122 1.00 97.44 185 ILE A C 1
ATOM 1427 O O . ILE A 1 185 ? -1.690 -9.044 -17.460 1.00 97.44 185 ILE A O 1
ATOM 1431 N N . SER A 1 186 ? -1.301 -6.894 -17.989 1.00 95.94 186 SER A N 1
ATOM 1432 C CA . SER A 1 186 ? -0.934 -7.157 -19.380 1.00 95.94 186 SER A CA 1
ATOM 1433 C C . SER A 1 186 ? 0.086 -6.141 -19.885 1.00 95.94 186 SER A C 1
ATOM 1435 O O . SER A 1 186 ? -0.212 -4.951 -19.995 1.00 95.94 186 SER A O 1
ATOM 14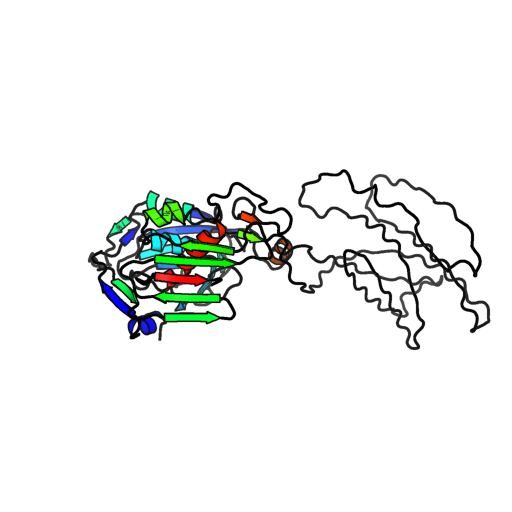37 N N . PHE A 1 187 ? 1.284 -6.636 -20.197 1.00 93.81 187 PHE A N 1
ATOM 1438 C CA . PHE A 1 187 ? 2.409 -5.876 -20.742 1.00 93.81 187 PHE A CA 1
ATOM 1439 C C . PHE A 1 187 ? 2.925 -6.539 -22.032 1.00 93.81 187 PHE A C 1
ATOM 1441 O O . PHE A 1 187 ? 4.011 -7.123 -22.039 1.00 93.81 187 PHE A O 1
ATOM 1448 N N . PRO A 1 188 ? 2.169 -6.481 -23.147 1.00 90.81 188 PRO A N 1
ATOM 1449 C CA . PRO A 1 188 ? 2.559 -7.121 -24.409 1.00 90.81 188 PRO A CA 1
ATOM 1450 C C . PRO A 1 188 ? 3.881 -6.586 -24.981 1.00 90.81 188 PRO A C 1
ATOM 1452 O O . PRO A 1 188 ? 4.575 -7.301 -25.698 1.00 90.81 188 PRO A O 1
ATOM 1455 N N . GLN A 1 189 ? 4.253 -5.346 -24.647 1.00 86.75 189 GLN A N 1
ATOM 1456 C CA . GLN A 1 189 ? 5.520 -4.727 -25.037 1.00 86.75 189 GLN A CA 1
ATOM 1457 C C . GLN A 1 189 ? 6.740 -5.309 -24.308 1.00 86.75 189 GLN A C 1
ATOM 1459 O O . GLN A 1 189 ? 7.862 -5.135 -24.773 1.00 86.75 189 GLN A O 1
ATOM 1464 N N . ALA A 1 190 ? 6.539 -5.993 -23.179 1.00 91.31 190 ALA A N 1
ATOM 1465 C CA . ALA A 1 190 ? 7.591 -6.611 -22.381 1.00 91.31 190 ALA A CA 1
ATOM 1466 C C . ALA A 1 190 ? 7.303 -8.116 -22.235 1.00 91.31 190 ALA A C 1
ATOM 1468 O O . ALA A 1 190 ? 6.710 -8.527 -21.237 1.00 91.31 190 ALA A O 1
ATOM 1469 N N . PRO A 1 191 ? 7.722 -8.960 -23.202 1.00 92.94 191 PRO A N 1
ATOM 1470 C CA . PRO A 1 191 ? 7.373 -10.384 -23.229 1.00 92.94 191 PRO A CA 1
ATOM 1471 C C . PRO A 1 191 ? 7.751 -11.172 -21.967 1.00 92.94 191 PRO A C 1
ATOM 1473 O O . PRO A 1 191 ? 7.069 -12.134 -21.631 1.00 92.94 191 PRO A O 1
ATOM 1476 N N . ALA A 1 192 ? 8.804 -10.760 -21.252 1.00 93.81 192 ALA A N 1
ATOM 1477 C CA . ALA A 1 192 ? 9.210 -11.384 -19.990 1.00 93.81 192 ALA A CA 1
ATOM 1478 C C . ALA A 1 192 ? 8.231 -11.119 -18.826 1.00 93.81 192 ALA A C 1
ATOM 1480 O O . ALA A 1 192 ? 8.213 -11.890 -17.869 1.00 93.81 192 ALA A O 1
ATOM 1481 N N . ILE A 1 193 ? 7.414 -10.061 -18.916 1.00 95.81 193 ILE A N 1
ATOM 1482 C CA . ILE A 1 193 ? 6.273 -9.813 -18.024 1.00 95.81 193 ILE A CA 1
ATOM 1483 C C . ILE A 1 193 ? 5.027 -10.476 -18.620 1.00 95.81 193 ILE A C 1
ATOM 1485 O O . ILE A 1 193 ? 4.409 -11.328 -17.986 1.00 95.81 193 ILE A O 1
ATOM 1489 N N . GLY A 1 194 ? 4.676 -10.106 -19.855 1.00 95.25 194 GLY A N 1
ATOM 1490 C CA . GLY A 1 194 ? 3.520 -10.642 -20.567 1.00 95.25 194 GLY A CA 1
ATOM 1491 C C . GLY A 1 194 ? 2.185 -10.327 -19.884 1.00 95.25 194 GLY A C 1
ATOM 1492 O O . GLY A 1 194 ? 2.008 -9.271 -19.272 1.00 95.25 194 GLY A O 1
ATOM 1493 N N . SER A 1 195 ? 1.229 -11.245 -20.025 1.00 97.62 195 SER A N 1
ATOM 1494 C CA . SER A 1 195 ? -0.045 -11.205 -19.303 1.00 97.62 195 SER A CA 1
ATOM 1495 C C . SER A 1 195 ? -0.013 -12.211 -18.162 1.00 97.62 195 SER A C 1
ATOM 1497 O O . SER A 1 195 ? 0.318 -13.376 -18.375 1.00 97.62 195 SER A O 1
ATOM 1499 N N . GLN A 1 196 ? -0.372 -11.767 -16.965 1.00 98.00 196 GLN A N 1
ATOM 1500 C CA . GLN A 1 196 ? -0.326 -12.583 -15.754 1.00 98.00 196 GLN A CA 1
ATOM 1501 C C . GLN A 1 196 ? -1.624 -12.406 -14.976 1.00 98.00 196 GLN A C 1
ATOM 1503 O O . GLN A 1 196 ? -2.238 -11.340 -15.028 1.00 98.00 196 GLN A O 1
ATOM 1508 N N . TRP A 1 197 ? -2.011 -13.448 -14.249 1.00 98.44 197 TRP A N 1
ATOM 1509 C CA . TRP A 1 197 ? -3.085 -13.410 -13.267 1.00 98.44 197 TRP A CA 1
ATOM 1510 C C . TRP A 1 197 ? -2.586 -14.040 -11.980 1.00 98.44 197 TRP A C 1
ATOM 1512 O O . TRP A 1 197 ? -1.986 -15.113 -12.006 1.00 98.44 197 TRP A O 1
ATOM 1522 N N . PHE A 1 198 ? -2.880 -13.393 -10.863 1.00 98.25 198 PHE A N 1
ATOM 1523 C CA . PHE A 1 198 ? -2.606 -13.917 -9.537 1.00 98.25 198 PHE A CA 1
ATOM 1524 C C . PHE A 1 198 ? -3.869 -13.804 -8.685 1.00 98.25 198 PHE A C 1
ATOM 1526 O O . PHE A 1 198 ? -4.536 -12.770 -8.692 1.00 98.25 198 PHE A O 1
ATOM 1533 N N . SER A 1 199 ? -4.208 -14.872 -7.963 1.00 97.62 199 SER A N 1
ATOM 1534 C CA . SER A 1 199 ? -5.276 -14.868 -6.965 1.00 97.62 199 SER A CA 1
ATOM 1535 C C . SER A 1 199 ? -4.693 -15.223 -5.613 1.00 97.62 199 SER A C 1
ATOM 1537 O O . SER A 1 199 ? -4.009 -16.237 -5.477 1.00 97.62 199 SER A O 1
ATOM 1539 N N . THR A 1 200 ? -5.007 -14.418 -4.608 1.00 95.94 200 THR A N 1
ATOM 1540 C CA . THR A 1 200 ? -4.647 -14.716 -3.228 1.00 95.94 200 THR A CA 1
ATOM 1541 C C . THR A 1 200 ? -5.504 -15.869 -2.706 1.00 95.94 200 THR A C 1
ATOM 1543 O O . THR A 1 200 ? -6.655 -16.045 -3.118 1.00 95.94 200 THR A O 1
ATOM 1546 N N . ASN A 1 201 ? -4.971 -16.612 -1.736 1.00 93.00 201 ASN A N 1
ATOM 1547 C CA . ASN A 1 201 ? -5.815 -17.274 -0.738 1.00 93.00 201 ASN A CA 1
ATOM 1548 C C . ASN A 1 201 ? -6.595 -16.206 0.063 1.00 93.00 201 ASN A C 1
ATOM 1550 O O . ASN A 1 201 ? -6.273 -15.015 -0.062 1.00 93.00 201 ASN A O 1
ATOM 1554 N N . PRO A 1 202 ? -7.597 -16.583 0.884 1.00 93.38 202 PRO A N 1
ATOM 1555 C CA . PRO A 1 202 ? -8.200 -15.658 1.841 1.00 93.38 202 PRO A CA 1
ATOM 1556 C C . PRO A 1 202 ? -7.114 -14.865 2.572 1.00 93.38 202 PRO A C 1
ATOM 1558 O O . PRO A 1 202 ? -6.180 -15.452 3.119 1.00 93.38 202 PRO A O 1
ATOM 1561 N N . LEU A 1 203 ? -7.182 -13.539 2.482 1.00 90.12 203 LEU A N 1
ATOM 1562 C CA . LEU A 1 203 ? -6.088 -12.675 2.892 1.00 90.12 203 LEU A CA 1
ATOM 1563 C C . LEU A 1 203 ? -5.976 -12.673 4.419 1.00 90.12 203 LEU A C 1
ATOM 1565 O O . LEU A 1 203 ? -6.871 -12.209 5.126 1.00 90.12 203 LEU A O 1
ATOM 1569 N N . ASP A 1 204 ? -4.846 -13.161 4.910 1.00 92.00 204 ASP A N 1
ATOM 1570 C CA . ASP A 1 204 ? -4.397 -12.998 6.285 1.00 92.00 204 ASP A CA 1
ATOM 1571 C C . ASP A 1 204 ? -2.934 -12.525 6.305 1.00 92.00 204 ASP A C 1
ATOM 1573 O O . ASP A 1 204 ? -2.283 -12.416 5.261 1.00 92.00 204 ASP A O 1
ATOM 1577 N N . ASN A 1 205 ? -2.425 -12.215 7.500 1.00 91.00 205 ASN A N 1
ATOM 1578 C CA . ASN A 1 205 ? -1.064 -11.711 7.680 1.00 91.00 205 ASN A CA 1
ATOM 1579 C C . ASN A 1 205 ? -0.013 -12.697 7.123 1.00 91.00 205 ASN A C 1
ATOM 1581 O O . ASN A 1 205 ? 0.889 -12.286 6.395 1.00 91.00 205 ASN A O 1
ATOM 1585 N N . LEU A 1 206 ? -0.169 -14.000 7.380 1.00 92.25 206 LEU A N 1
ATOM 1586 C CA . LEU A 1 206 ? 0.788 -15.017 6.941 1.00 92.25 206 LEU A CA 1
ATOM 1587 C C . LEU A 1 206 ? 0.832 -15.120 5.411 1.00 92.25 206 LEU A C 1
ATOM 1589 O O . LEU A 1 206 ? 1.911 -15.113 4.816 1.00 92.25 206 LEU A O 1
ATOM 1593 N N . VAL A 1 207 ? -0.340 -15.172 4.770 1.00 92.81 207 VAL A N 1
ATOM 1594 C CA . VAL A 1 207 ? -0.479 -15.174 3.310 1.00 92.81 207 VAL A CA 1
ATOM 1595 C C . VAL A 1 207 ? 0.134 -13.909 2.723 1.00 92.81 207 VAL A C 1
ATOM 1597 O O . VAL A 1 207 ? 0.904 -14.001 1.768 1.00 92.81 207 VAL A O 1
ATOM 1600 N N . TYR A 1 208 ? -0.156 -12.738 3.292 1.00 97.62 208 TYR A N 1
ATOM 1601 C CA . TYR A 1 208 ? 0.398 -11.478 2.809 1.00 97.62 208 TYR A CA 1
ATOM 1602 C C . TYR A 1 208 ? 1.926 -11.443 2.914 1.00 97.62 208 TYR A C 1
ATOM 1604 O O . TYR A 1 208 ? 2.596 -11.205 1.908 1.00 97.62 208 TYR A O 1
ATOM 1612 N N . SER A 1 209 ? 2.480 -11.734 4.094 1.00 96.00 209 SER A N 1
ATOM 1613 C CA . SER A 1 209 ? 3.924 -11.702 4.353 1.00 96.00 209 SER A CA 1
ATOM 1614 C C . SER A 1 209 ? 4.688 -12.648 3.415 1.00 96.00 209 SER A C 1
ATOM 1616 O O . SER A 1 209 ? 5.667 -12.252 2.783 1.00 96.00 209 SER A O 1
ATOM 1618 N N . MET A 1 210 ? 4.185 -13.873 3.222 1.00 94.69 210 MET A N 1
ATOM 1619 C CA . MET A 1 210 ? 4.868 -14.887 2.411 1.00 94.69 210 MET A CA 1
ATOM 1620 C C . MET A 1 210 ? 4.666 -14.739 0.901 1.00 94.69 210 MET A C 1
ATOM 1622 O O . MET A 1 210 ? 5.551 -15.113 0.135 1.00 94.69 210 MET A O 1
ATOM 1626 N N . GLN A 1 211 ? 3.502 -14.262 0.451 1.00 95.56 211 GLN A N 1
ATOM 1627 C CA . GLN A 1 211 ? 3.124 -14.330 -0.966 1.00 95.56 211 GLN A CA 1
ATOM 1628 C C . GLN A 1 211 ? 3.056 -12.978 -1.671 1.00 95.56 211 GLN A C 1
ATOM 1630 O O . GLN A 1 211 ? 2.994 -12.960 -2.900 1.00 95.56 211 GLN A O 1
ATOM 1635 N N . ILE A 1 212 ? 3.004 -11.872 -0.927 1.00 98.25 212 ILE A N 1
ATOM 1636 C CA . ILE A 1 212 ? 2.724 -10.542 -1.481 1.00 98.25 212 ILE A CA 1
ATOM 1637 C C . ILE A 1 212 ? 3.805 -9.553 -1.057 1.00 98.25 212 ILE A C 1
ATOM 1639 O O . ILE A 1 212 ? 4.410 -8.935 -1.930 1.00 98.25 212 ILE A O 1
ATOM 1643 N N . ALA A 1 213 ? 4.101 -9.454 0.243 1.00 98.38 213 ALA A N 1
ATOM 1644 C CA . ALA A 1 213 ? 4.957 -8.417 0.819 1.00 98.38 213 ALA A CA 1
ATOM 1645 C C . ALA A 1 213 ? 6.374 -8.370 0.232 1.00 98.38 213 ALA A C 1
ATOM 1647 O O . ALA A 1 213 ? 6.968 -7.300 0.195 1.00 98.38 213 ALA A O 1
ATOM 1648 N N . LEU A 1 214 ? 6.893 -9.504 -0.252 1.00 98.06 214 LEU A N 1
ATOM 1649 C CA . LEU A 1 214 ? 8.216 -9.618 -0.879 1.00 98.06 214 LEU A CA 1
ATOM 1650 C C . LEU A 1 214 ? 8.255 -9.137 -2.341 1.00 98.06 214 LEU A C 1
ATOM 1652 O O . LEU A 1 214 ? 9.320 -9.145 -2.955 1.00 98.06 214 LEU A O 1
ATOM 1656 N N . SER A 1 215 ? 7.115 -8.785 -2.939 1.00 98.19 215 SER A N 1
ATOM 1657 C CA . SER A 1 215 ? 7.036 -8.471 -4.369 1.00 98.19 215 SER A CA 1
ATOM 1658 C C . SER A 1 215 ? 7.493 -7.044 -4.633 1.00 98.19 215 SER A C 1
ATOM 1660 O O . SER A 1 215 ? 6.818 -6.093 -4.236 1.00 98.19 215 SER A O 1
ATOM 1662 N N . ARG A 1 216 ? 8.636 -6.889 -5.303 1.00 98.06 216 ARG A N 1
ATOM 1663 C CA . ARG A 1 216 ? 9.238 -5.580 -5.565 1.00 98.06 216 ARG A CA 1
ATOM 1664 C C . ARG A 1 216 ? 8.541 -4.845 -6.701 1.00 98.06 216 ARG A C 1
ATOM 1666 O O . ARG A 1 216 ? 8.004 -5.455 -7.628 1.00 98.06 216 ARG A O 1
ATOM 1673 N N . THR A 1 217 ? 8.615 -3.519 -6.651 1.00 95.88 217 THR A N 1
ATOM 1674 C CA . THR A 1 217 ? 8.158 -2.648 -7.730 1.00 95.88 217 THR A CA 1
ATOM 1675 C C . THR A 1 217 ? 8.950 -2.888 -9.001 1.00 95.88 217 THR A C 1
ATOM 1677 O O . THR A 1 217 ? 10.076 -3.390 -8.965 1.00 95.88 217 THR A O 1
ATOM 1680 N N . PHE A 1 218 ? 8.363 -2.548 -10.145 1.00 93.50 218 PHE A N 1
ATOM 1681 C CA . PHE A 1 218 ? 8.945 -2.872 -11.437 1.00 93.50 218 PHE A CA 1
ATOM 1682 C C . PHE A 1 218 ? 8.815 -1.753 -12.457 1.00 93.50 218 PHE A C 1
ATOM 1684 O O . PHE A 1 218 ? 7.883 -0.949 -12.427 1.00 93.50 218 PHE A O 1
ATOM 1691 N N . CYS A 1 219 ? 9.746 -1.726 -13.408 1.00 89.00 219 CYS A N 1
ATOM 1692 C CA . CYS A 1 219 ? 9.681 -0.811 -14.539 1.00 89.00 219 CYS A CA 1
ATOM 1693 C C . CYS A 1 219 ? 10.155 -1.460 -15.842 1.00 89.00 219 CYS A C 1
ATOM 1695 O O . CYS A 1 219 ? 10.939 -2.413 -15.849 1.00 89.00 219 CYS A O 1
ATOM 1697 N N . ILE A 1 220 ? 9.666 -0.923 -16.962 1.00 85.69 220 ILE A N 1
ATOM 1698 C CA . ILE A 1 220 ? 10.118 -1.291 -18.303 1.00 85.69 220 ILE A CA 1
ATOM 1699 C C . ILE A 1 220 ? 11.133 -0.248 -18.775 1.00 85.69 220 ILE A C 1
ATOM 1701 O O . ILE A 1 220 ? 10.842 0.950 -18.788 1.00 85.69 220 ILE A O 1
ATOM 1705 N N . TYR A 1 221 ? 12.323 -0.700 -19.168 1.00 76.75 221 TYR A N 1
ATOM 1706 C CA . TYR A 1 221 ? 13.462 0.169 -19.466 1.00 76.75 221 TYR A CA 1
ATOM 1707 C C . TYR A 1 221 ? 13.220 1.079 -20.687 1.00 76.75 221 TYR A C 1
ATOM 1709 O O . TYR A 1 221 ? 13.413 2.294 -20.605 1.00 76.75 221 TYR A O 1
ATOM 1717 N N . GLU A 1 222 ? 12.754 0.528 -21.814 1.00 70.62 222 GLU A N 1
ATOM 1718 C CA . GLU A 1 222 ? 12.672 1.249 -23.097 1.00 70.62 222 GLU A CA 1
ATOM 1719 C C . GLU A 1 222 ? 11.364 2.025 -23.358 1.00 70.62 222 GLU A C 1
ATOM 1721 O O . GLU A 1 222 ? 11.186 2.564 -24.447 1.00 70.62 222 GLU A O 1
ATOM 1726 N N . GLU A 1 223 ? 10.424 2.116 -22.416 1.00 55.41 223 GLU A N 1
ATOM 1727 C CA . GLU A 1 223 ? 9.055 2.592 -22.698 1.00 55.41 223 GLU A CA 1
ATOM 1728 C C . GLU A 1 223 ? 8.923 4.135 -22.877 1.00 55.41 223 GLU A C 1
ATOM 1730 O O . GLU A 1 223 ? 8.290 4.830 -22.094 1.00 55.41 223 GLU A O 1
ATOM 1735 N N . GLY A 1 224 ? 9.552 4.738 -23.887 1.00 42.16 224 GLY A N 1
ATOM 1736 C CA . GLY A 1 224 ? 9.452 6.179 -24.162 1.00 42.16 224 GLY A CA 1
ATOM 1737 C C . GLY A 1 224 ? 8.261 6.544 -25.058 1.00 42.16 224 GLY A C 1
ATOM 1738 O O . GLY A 1 224 ? 8.206 6.131 -26.216 1.00 42.16 224 GLY A O 1
ATOM 1739 N N . GLN A 1 225 ? 7.353 7.407 -24.587 1.00 32.06 225 GLN A N 1
ATOM 1740 C CA . GLN A 1 225 ? 6.549 8.232 -25.499 1.00 32.06 225 GLN A CA 1
ATOM 1741 C C . GLN A 1 225 ? 7.445 9.340 -26.079 1.00 32.06 225 GLN A C 1
ATOM 1743 O O . GLN A 1 225 ? 8.239 9.956 -25.368 1.00 32.06 225 GLN A O 1
ATOM 1748 N N . LYS A 1 226 ? 7.329 9.601 -27.387 1.00 29.30 226 LYS A N 1
ATOM 1749 C CA . LYS A 1 226 ? 8.053 10.674 -28.088 1.00 29.30 226 LYS A CA 1
ATOM 1750 C C . LYS A 1 226 ? 7.560 12.053 -27.618 1.00 29.30 226 LYS A C 1
ATOM 1752 O O . LYS A 1 226 ? 6.719 12.655 -28.278 1.00 29.30 226 LYS A O 1
ATOM 1757 N N . TYR A 1 227 ? 8.087 12.579 -26.516 1.00 29.00 227 TYR A N 1
ATOM 1758 C CA . TYR A 1 227 ? 7.869 13.976 -26.124 1.00 29.00 227 TYR A CA 1
ATOM 1759 C C . TYR A 1 227 ? 9.036 14.863 -26.570 1.00 29.00 227 TYR A C 1
ATOM 1761 O O . TYR A 1 227 ? 10.202 14.584 -26.297 1.00 29.00 227 TYR A O 1
ATOM 1769 N N . HIS A 1 228 ? 8.708 15.953 -27.268 1.00 26.06 228 HIS A N 1
ATOM 1770 C CA . HIS A 1 228 ? 9.655 16.984 -27.690 1.00 26.06 228 HIS A CA 1
ATOM 1771 C C . HIS A 1 228 ? 9.972 17.904 -26.505 1.00 26.06 228 HIS A C 1
ATOM 1773 O O . HIS A 1 228 ? 9.190 18.797 -26.190 1.00 26.06 228 HIS A O 1
ATOM 1779 N N . VAL A 1 229 ? 11.125 17.722 -25.861 1.00 27.64 229 VAL A N 1
ATOM 1780 C CA . VAL A 1 229 ? 11.650 18.686 -24.880 1.00 27.64 229 VAL A CA 1
ATOM 1781 C C . VAL A 1 229 ? 12.954 19.277 -25.409 1.00 27.64 229 VAL A C 1
ATOM 1783 O O . VAL A 1 229 ? 13.871 18.547 -25.777 1.00 27.64 229 VAL A O 1
ATOM 1786 N N . LYS A 1 230 ? 13.015 20.613 -25.477 1.00 25.22 230 LYS A N 1
ATOM 1787 C CA . LYS A 1 230 ? 14.202 21.392 -25.855 1.00 25.22 230 LYS A CA 1
ATOM 1788 C C . LYS A 1 230 ? 15.119 21.546 -24.640 1.00 25.22 230 LYS A C 1
ATOM 1790 O O . LYS A 1 230 ? 14.803 22.319 -23.742 1.00 25.22 230 LYS A O 1
ATOM 1795 N N . THR A 1 231 ? 16.279 20.900 -24.642 1.00 26.41 231 THR A N 1
ATOM 1796 C CA . THR A 1 231 ? 17.390 21.223 -23.732 1.00 26.41 231 THR A CA 1
ATOM 1797 C C . THR A 1 231 ? 18.563 21.810 -24.519 1.00 26.41 231 THR A C 1
ATOM 1799 O O . THR A 1 231 ? 18.888 21.383 -25.627 1.00 26.41 231 THR A O 1
ATOM 1802 N N . ARG A 1 232 ? 19.149 22.884 -23.975 1.00 27.34 232 ARG A N 1
ATOM 1803 C CA . ARG A 1 232 ? 20.219 23.682 -24.588 1.00 27.34 232 ARG A CA 1
ATOM 1804 C C . ARG A 1 232 ? 21.583 23.156 -24.149 1.00 27.34 232 ARG A C 1
ATOM 1806 O O . ARG A 1 232 ? 22.019 23.492 -23.059 1.00 27.34 232 ARG A O 1
ATOM 1813 N N . ASN A 1 233 ? 22.264 22.425 -25.025 1.00 28.83 233 ASN A N 1
ATOM 1814 C CA . ASN A 1 233 ? 23.721 22.310 -25.008 1.00 28.83 233 ASN A CA 1
ATOM 1815 C C . ASN A 1 233 ? 24.240 22.813 -26.362 1.00 28.83 233 ASN A C 1
ATOM 1817 O O . ASN A 1 233 ? 23.743 22.396 -27.410 1.00 28.83 233 ASN A O 1
ATOM 1821 N N . LEU A 1 234 ? 25.170 23.772 -26.339 1.00 25.20 234 LEU A N 1
ATOM 1822 C CA . LEU A 1 234 ? 25.760 24.363 -27.540 1.00 25.20 234 LEU A CA 1
ATOM 1823 C C . LEU A 1 234 ? 26.902 23.470 -28.035 1.00 25.20 234 LEU A C 1
ATOM 1825 O O . LEU A 1 234 ? 27.906 23.309 -27.347 1.00 25.20 234 LEU A O 1
ATOM 1829 N N . TRP A 1 235 ? 26.770 22.953 -29.252 1.00 30.47 235 TRP A N 1
ATOM 1830 C CA . TRP A 1 235 ? 27.880 22.398 -30.021 1.00 30.47 235 TRP A CA 1
ATOM 1831 C C . TRP A 1 235 ? 28.215 23.403 -31.123 1.00 30.47 235 TRP A C 1
ATOM 1833 O O . TRP A 1 235 ? 27.314 23.874 -31.813 1.00 30.47 235 TRP A O 1
ATOM 1843 N N . VAL A 1 236 ? 29.488 23.775 -31.275 1.00 28.05 236 VAL A N 1
ATOM 1844 C CA . VAL A 1 236 ? 29.927 24.661 -32.363 1.00 28.05 236 VAL A CA 1
ATOM 1845 C C . VAL A 1 236 ? 30.553 23.793 -33.445 1.00 28.05 236 VAL A C 1
ATOM 1847 O O . VAL A 1 236 ? 31.650 23.271 -33.267 1.00 28.05 236 VAL A O 1
ATOM 1850 N N . LEU A 1 237 ? 29.844 23.624 -34.559 1.00 31.78 237 LEU A N 1
ATOM 1851 C CA . LEU A 1 237 ? 30.380 23.003 -35.765 1.00 31.78 237 LEU A CA 1
ATOM 1852 C C . LEU A 1 237 ? 30.883 24.123 -36.687 1.00 31.78 237 LEU A C 1
ATOM 1854 O O . LEU A 1 237 ? 30.100 24.981 -37.086 1.00 31.78 237 LEU A O 1
ATOM 1858 N N . ARG A 1 238 ? 32.179 24.143 -37.019 1.00 29.09 238 ARG A N 1
ATOM 1859 C CA . ARG A 1 238 ? 32.710 25.013 -38.081 1.00 29.09 238 ARG A CA 1
ATOM 1860 C C . ARG A 1 238 ? 32.578 24.270 -39.406 1.00 29.09 238 ARG A C 1
ATOM 1862 O O . ARG A 1 238 ? 33.195 23.226 -39.568 1.00 29.09 238 ARG A O 1
ATOM 1869 N N . ILE A 1 239 ? 31.777 24.796 -40.327 1.00 33.00 239 ILE A N 1
ATOM 1870 C CA . ILE A 1 239 ? 31.715 24.330 -41.716 1.00 33.00 239 ILE A CA 1
ATOM 1871 C C . ILE A 1 239 ? 32.399 25.406 -42.559 1.00 33.00 239 ILE A C 1
ATOM 1873 O O . ILE A 1 239 ? 31.957 26.552 -42.551 1.00 33.00 239 ILE A O 1
ATOM 1877 N N . LEU A 1 240 ? 33.488 25.058 -43.247 1.00 27.75 240 LEU A N 1
ATOM 1878 C CA . LEU A 1 240 ? 34.157 25.955 -44.189 1.00 27.75 240 LEU A CA 1
ATOM 1879 C C . LEU A 1 240 ? 33.555 25.717 -45.584 1.00 27.75 240 LEU A C 1
ATOM 1881 O O . LEU A 1 240 ? 33.843 24.708 -46.220 1.00 27.75 240 LEU A O 1
ATOM 1885 N N . CYS A 1 241 ? 32.685 26.611 -46.052 1.00 30.92 241 CYS A N 1
ATOM 1886 C CA . CYS A 1 241 ? 32.199 26.587 -47.435 1.00 30.92 241 CYS A CA 1
ATOM 1887 C C . CYS A 1 241 ? 33.055 27.526 -48.286 1.00 30.92 241 CYS A C 1
ATOM 1889 O O . CYS A 1 241 ? 32.900 28.735 -48.165 1.00 30.92 241 CYS A O 1
ATOM 1891 N N . MET A 1 242 ? 33.912 27.007 -49.170 1.00 25.98 242 MET A N 1
ATOM 1892 C CA . MET A 1 242 ? 34.468 27.844 -50.239 1.00 25.98 242 MET A CA 1
ATOM 1893 C C . MET A 1 242 ? 33.397 28.036 -51.315 1.00 25.98 242 MET A C 1
ATOM 1895 O O . MET A 1 242 ? 33.014 27.081 -51.991 1.00 25.98 242 MET A O 1
ATOM 1899 N N . ILE A 1 243 ? 32.903 29.262 -51.465 1.00 30.34 243 ILE A N 1
ATOM 1900 C CA . ILE A 1 243 ? 32.055 29.654 -52.591 1.00 30.34 243 ILE A CA 1
ATOM 1901 C C . ILE A 1 243 ? 32.973 30.342 -53.601 1.00 30.34 243 ILE A C 1
ATOM 1903 O O . ILE A 1 243 ? 33.518 31.405 -53.313 1.00 30.34 243 ILE A O 1
ATOM 1907 N N . PHE A 1 244 ? 33.177 29.740 -54.775 1.00 27.98 244 PHE A N 1
ATOM 1908 C CA . PHE A 1 244 ? 33.774 30.479 -55.888 1.00 27.98 244 PHE A CA 1
ATOM 1909 C C . PHE A 1 244 ? 32.782 31.563 -56.334 1.00 27.98 244 PHE A C 1
ATOM 1911 O O . PHE A 1 244 ? 31.584 31.269 -56.416 1.00 27.98 244 PHE A O 1
ATOM 1918 N N . PRO A 1 245 ? 33.235 32.803 -56.595 1.00 25.17 245 PRO A N 1
ATOM 1919 C CA . PRO A 1 245 ? 32.342 33.855 -57.056 1.00 25.17 245 PRO A CA 1
ATOM 1920 C C . PRO A 1 245 ? 31.656 33.417 -58.360 1.00 25.17 245 PRO A C 1
ATOM 1922 O O . PRO A 1 245 ? 32.268 32.705 -59.160 1.00 25.17 245 PRO A O 1
ATOM 1925 N N . PRO A 1 246 ? 30.386 33.799 -58.578 1.00 32.31 246 PRO A N 1
ATOM 1926 C CA . PRO A 1 246 ? 29.716 33.513 -59.834 1.00 32.31 246 PRO A CA 1
ATOM 1927 C C . PRO A 1 246 ? 30.437 34.279 -60.946 1.00 32.31 246 PRO A C 1
ATOM 1929 O O . PRO A 1 246 ? 30.444 35.509 -60.935 1.00 32.31 246 PRO A O 1
ATOM 1932 N N . ASP A 1 247 ? 31.028 33.568 -61.907 1.00 30.70 247 ASP A N 1
ATOM 1933 C CA . ASP A 1 247 ? 31.314 34.180 -63.204 1.00 30.70 247 ASP A CA 1
ATOM 1934 C C . ASP A 1 247 ? 29.992 34.706 -63.779 1.00 30.70 247 ASP A C 1
ATOM 19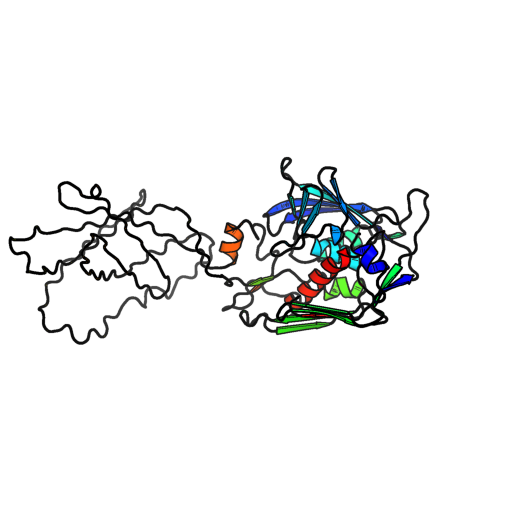36 O O . ASP A 1 247 ? 28.940 34.084 -63.607 1.00 30.70 247 ASP A O 1
ATOM 1940 N N . GLU A 1 248 ? 30.056 35.875 -64.417 1.00 34.69 248 GLU A N 1
ATOM 1941 C CA . GLU A 1 248 ? 28.944 36.688 -64.921 1.00 34.69 248 GLU A CA 1
ATOM 1942 C C . GLU A 1 248 ? 28.021 35.931 -65.901 1.00 34.69 248 GLU A C 1
ATOM 1944 O O . GLU A 1 248 ? 28.029 36.163 -67.108 1.00 34.69 248 GLU A O 1
ATOM 1949 N N . ASN A 1 249 ? 27.198 35.001 -65.410 1.00 33.16 249 ASN A N 1
ATOM 1950 C CA . ASN A 1 249 ? 26.106 34.402 -66.166 1.00 33.16 249 ASN A CA 1
ATOM 1951 C C . ASN A 1 249 ? 25.043 33.777 -65.230 1.00 33.16 249 ASN A C 1
ATOM 1953 O O . ASN A 1 249 ? 25.251 32.682 -64.702 1.00 33.16 249 ASN A O 1
ATOM 1957 N N . PRO A 1 250 ? 23.868 34.408 -65.035 1.00 34.72 250 PRO A N 1
ATOM 1958 C CA . PRO A 1 250 ? 22.853 33.969 -64.067 1.00 34.72 250 PRO A CA 1
ATOM 1959 C C . PRO A 1 250 ? 22.086 32.682 -64.451 1.00 34.72 250 PRO A C 1
ATOM 1961 O O . PRO A 1 250 ? 21.094 32.347 -63.807 1.00 34.72 250 PRO A O 1
ATOM 1964 N N . HIS A 1 251 ? 22.528 31.936 -65.472 1.00 33.66 251 HIS A N 1
ATOM 1965 C CA . HIS A 1 251 ? 21.874 30.703 -65.939 1.00 33.66 251 HIS A CA 1
ATOM 1966 C C . HIS A 1 251 ? 22.741 29.433 -65.897 1.00 33.66 251 HIS A C 1
ATOM 1968 O O . HIS A 1 251 ? 22.273 28.374 -66.314 1.00 33.66 251 HIS A O 1
ATOM 1974 N N . ALA A 1 252 ? 23.961 29.484 -65.355 1.00 32.53 252 ALA A N 1
ATOM 1975 C CA . ALA A 1 252 ? 24.786 28.292 -65.160 1.00 32.53 252 ALA A CA 1
ATOM 1976 C C . ALA A 1 252 ? 24.754 27.839 -63.690 1.00 32.53 252 ALA A C 1
ATOM 1978 O O . ALA A 1 252 ? 25.326 28.484 -62.818 1.00 32.53 252 ALA A O 1
ATOM 1979 N N . ALA A 1 253 ? 24.097 26.712 -63.404 1.00 32.56 253 ALA A N 1
ATOM 1980 C CA . ALA A 1 253 ? 24.238 26.040 -62.116 1.00 32.56 253 ALA A CA 1
ATOM 1981 C C . ALA A 1 253 ? 25.654 25.447 -62.020 1.00 32.56 253 ALA A C 1
ATOM 1983 O O . ALA A 1 253 ? 25.969 24.467 -62.695 1.00 32.56 253 ALA A O 1
ATOM 1984 N N . THR A 1 254 ? 26.526 26.045 -61.211 1.00 29.88 254 THR A N 1
ATOM 1985 C CA . THR A 1 254 ? 27.841 25.479 -60.903 1.00 29.88 254 THR A CA 1
ATOM 1986 C C . THR A 1 254 ? 27.698 24.393 -59.834 1.00 29.88 254 THR A C 1
ATOM 1988 O O . THR A 1 254 ? 27.253 24.635 -58.714 1.00 29.88 254 THR A O 1
ATOM 1991 N N . ASN A 1 255 ? 28.084 23.161 -60.177 1.00 31.53 255 ASN A N 1
ATOM 1992 C CA . ASN A 1 255 ? 28.219 22.071 -59.211 1.00 31.53 255 ASN A CA 1
ATOM 1993 C C . ASN A 1 255 ? 29.494 22.289 -58.383 1.00 31.53 255 ASN A C 1
ATOM 1995 O O . ASN A 1 255 ? 30.587 21.925 -58.813 1.00 31.53 255 ASN A O 1
ATOM 1999 N N . GLY A 1 256 ? 29.360 22.884 -57.198 1.00 31.23 256 GLY A N 1
ATOM 2000 C CA . GLY A 1 256 ? 30.426 22.921 -56.198 1.00 31.23 256 GLY A CA 1
ATOM 2001 C C . GLY A 1 256 ? 30.497 21.608 -55.413 1.00 31.23 256 GLY A C 1
ATOM 2002 O O . GLY A 1 256 ? 29.478 21.113 -54.931 1.00 31.23 256 GLY A O 1
ATOM 2003 N N . ALA A 1 257 ? 31.694 21.041 -55.265 1.00 30.83 257 ALA A N 1
ATOM 2004 C CA . ALA A 1 257 ? 31.942 19.969 -54.305 1.00 30.83 257 ALA A CA 1
ATOM 2005 C C . ALA A 1 257 ? 32.123 20.574 -52.904 1.00 30.83 257 ALA A C 1
ATOM 2007 O O . ALA A 1 257 ? 32.932 21.479 -52.713 1.00 30.83 257 ALA A O 1
ATOM 2008 N N . LEU A 1 258 ? 31.372 20.071 -51.923 1.00 31.67 258 LEU A N 1
ATOM 2009 C CA . LEU A 1 258 ? 31.480 20.490 -50.528 1.00 31.67 258 LEU A CA 1
ATOM 2010 C C . LEU A 1 258 ? 32.516 19.608 -49.814 1.00 31.67 258 LEU A C 1
ATOM 2012 O O . LEU A 1 258 ? 32.268 18.422 -49.590 1.00 31.67 258 LEU A O 1
ATOM 2016 N N . ALA A 1 259 ? 33.664 20.168 -49.438 1.00 31.17 259 ALA A N 1
ATOM 2017 C CA . ALA A 1 259 ? 34.573 19.525 -48.494 1.00 31.17 259 ALA A CA 1
ATOM 2018 C C . ALA A 1 259 ? 34.180 19.959 -47.073 1.00 31.17 259 ALA A C 1
ATOM 2020 O O . ALA A 1 259 ? 34.326 21.121 -46.712 1.00 31.17 259 ALA A O 1
ATOM 2021 N N . VAL A 1 260 ? 33.640 19.039 -46.271 1.00 31.48 260 VAL A N 1
ATOM 2022 C CA . VAL A 1 260 ? 33.325 19.302 -44.858 1.00 31.48 260 VAL A CA 1
ATOM 2023 C C . VAL A 1 260 ? 34.497 18.825 -44.010 1.00 31.48 260 VAL A C 1
ATOM 2025 O O . VAL A 1 260 ? 34.702 17.622 -43.859 1.00 31.48 260 VAL A O 1
ATOM 2028 N N . GLU A 1 261 ? 35.253 19.758 -43.440 1.00 30.50 261 GLU A N 1
ATOM 2029 C CA . GLU A 1 261 ? 36.256 19.451 -42.419 1.00 30.50 261 GLU A CA 1
ATOM 2030 C C . GLU A 1 261 ? 35.605 19.540 -41.031 1.00 30.50 261 GLU A C 1
ATOM 2032 O O . GLU A 1 261 ? 35.112 20.589 -40.620 1.00 30.50 261 GLU A O 1
ATOM 2037 N N . MET A 1 262 ? 35.552 18.422 -40.304 1.00 30.81 262 MET A N 1
ATOM 2038 C CA . MET A 1 262 ? 35.064 18.393 -38.924 1.00 30.81 262 MET A CA 1
ATOM 2039 C C . MET A 1 262 ? 36.238 18.576 -37.963 1.00 30.81 262 MET A C 1
ATOM 2041 O O . MET A 1 262 ? 37.105 17.709 -37.869 1.00 30.81 262 MET A O 1
ATOM 2045 N N . HIS A 1 263 ? 36.233 19.661 -37.188 1.00 28.59 263 HIS A N 1
ATOM 2046 C CA . HIS A 1 263 ? 37.156 19.831 -36.068 1.00 28.59 263 HIS A CA 1
ATOM 2047 C C . HIS A 1 263 ? 36.435 19.630 -34.736 1.00 28.59 263 HIS A C 1
ATOM 2049 O O . HIS A 1 263 ? 35.517 20.368 -34.385 1.00 28.59 263 HIS A O 1
ATOM 2055 N N . THR A 1 264 ? 36.899 18.661 -33.954 1.00 28.12 264 THR A N 1
ATOM 2056 C CA . THR A 1 264 ? 36.615 18.573 -32.520 1.00 28.12 264 THR A CA 1
ATOM 2057 C C . THR A 1 264 ? 37.530 19.540 -31.778 1.00 28.12 264 THR A C 1
ATOM 2059 O O . THR A 1 264 ? 38.742 19.335 -31.750 1.00 28.12 264 THR A O 1
ATOM 2062 N N . ILE A 1 265 ? 36.976 20.570 -31.133 1.00 25.42 265 ILE A N 1
ATOM 2063 C CA . ILE A 1 265 ? 37.723 21.324 -30.119 1.00 25.42 265 ILE A CA 1
ATOM 2064 C C . ILE A 1 265 ? 37.673 20.500 -28.830 1.00 25.42 265 ILE A C 1
ATOM 2066 O O . ILE A 1 265 ? 36.801 20.685 -27.985 1.00 25.42 265 ILE A O 1
ATOM 2070 N N . ALA A 1 266 ? 38.588 19.542 -28.706 1.00 27.39 266 ALA A N 1
ATOM 2071 C CA . ALA A 1 266 ? 38.959 19.011 -27.404 1.00 27.39 266 ALA A CA 1
ATOM 2072 C C . ALA A 1 266 ? 39.997 19.967 -26.802 1.00 27.39 266 ALA A C 1
ATOM 2074 O O . ALA A 1 266 ? 41.041 20.209 -27.410 1.00 27.39 266 ALA A O 1
ATOM 2075 N N . GLN A 1 267 ? 39.727 20.525 -25.620 1.00 25.25 267 GLN A N 1
ATOM 2076 C CA . GLN A 1 267 ? 40.819 21.058 -24.803 1.00 25.25 267 GLN A CA 1
ATOM 2077 C C . GLN A 1 267 ? 41.765 19.897 -24.421 1.00 25.25 267 GLN A C 1
ATOM 2079 O O . GLN A 1 267 ? 41.310 18.759 -24.298 1.00 25.25 267 GLN A O 1
ATOM 2084 N N . PRO A 1 268 ? 43.085 20.130 -24.372 1.00 30.95 268 PRO A N 1
ATOM 2085 C CA . PRO A 1 268 ? 44.036 19.314 -25.119 1.00 30.95 268 PRO A CA 1
ATOM 2086 C C . PRO A 1 268 ? 44.637 18.170 -24.299 1.00 30.95 268 PRO A C 1
ATOM 2088 O O . PRO A 1 268 ? 44.947 18.352 -23.128 1.00 30.95 268 PRO A O 1
ATOM 2091 N N . GLN A 1 269 ? 44.933 17.050 -24.964 1.00 25.89 269 GLN A N 1
ATOM 2092 C CA . GLN A 1 269 ? 46.264 16.427 -24.960 1.00 25.89 269 GLN A CA 1
ATOM 2093 C C . GLN A 1 269 ? 46.353 15.411 -26.117 1.00 25.89 269 GLN A C 1
ATOM 2095 O O . GLN A 1 269 ? 45.628 14.424 -26.152 1.00 25.89 269 GLN A O 1
ATOM 2100 N N . ASN A 1 270 ? 47.264 15.692 -27.055 1.00 25.36 270 ASN A N 1
ATOM 2101 C CA . ASN A 1 270 ? 47.701 14.887 -28.209 1.00 25.36 270 ASN A CA 1
ATOM 2102 C C . ASN A 1 270 ? 46.738 14.765 -29.407 1.00 25.36 270 ASN A C 1
ATOM 2104 O O . ASN A 1 270 ? 45.907 13.865 -29.496 1.00 25.36 270 ASN A O 1
ATOM 2108 N N . SER A 1 271 ? 46.935 15.641 -30.398 1.00 24.72 271 SER A N 1
ATOM 2109 C CA . SER A 1 271 ? 46.352 15.543 -31.738 1.00 24.72 271 SER A CA 1
ATOM 2110 C C . SER A 1 271 ? 47.234 14.709 -32.679 1.00 24.72 271 SER A C 1
ATOM 2112 O O . SER A 1 271 ? 48.446 14.900 -32.758 1.00 24.72 271 SER A O 1
ATOM 2114 N N . ILE A 1 272 ? 46.607 13.801 -33.432 1.00 21.67 272 ILE A N 1
ATOM 2115 C CA . ILE A 1 272 ? 47.190 13.146 -34.611 1.00 21.67 272 ILE A CA 1
ATOM 2116 C C . ILE A 1 272 ? 46.521 13.762 -35.841 1.00 21.67 272 ILE A C 1
ATOM 2118 O O . ILE A 1 272 ? 45.306 13.663 -36.000 1.00 21.67 272 ILE A O 1
ATOM 2122 N N . THR A 1 273 ? 47.308 14.379 -36.718 1.00 23.59 273 THR A N 1
ATOM 2123 C CA . THR A 1 273 ? 46.845 14.945 -37.994 1.00 23.59 273 THR A CA 1
ATOM 2124 C C . THR A 1 273 ? 46.998 13.901 -39.104 1.00 23.59 273 THR A C 1
ATOM 2126 O O . THR A 1 273 ? 48.086 13.354 -39.284 1.00 23.59 273 THR A O 1
ATOM 2129 N N . ARG A 1 274 ? 45.943 13.623 -39.882 1.00 22.70 274 ARG A N 1
ATOM 2130 C CA . ARG A 1 274 ? 46.042 12.850 -41.136 1.00 22.70 274 ARG A CA 1
ATOM 2131 C C . ARG A 1 274 ? 45.289 13.553 -42.262 1.00 22.70 274 ARG A C 1
ATOM 2133 O O . ARG A 1 274 ? 44.075 13.699 -42.200 1.00 22.70 274 ARG A O 1
ATOM 2140 N N . THR A 1 275 ? 46.022 13.941 -43.299 1.00 23.52 275 THR A N 1
ATOM 2141 C CA . THR A 1 275 ? 45.508 14.541 -44.537 1.00 23.52 275 THR A CA 1
ATOM 2142 C C . THR A 1 275 ? 45.076 13.434 -45.507 1.00 23.52 275 THR A C 1
ATOM 2144 O O . THR A 1 275 ? 45.878 12.555 -45.823 1.00 23.52 275 THR A O 1
ATOM 2147 N N . MET A 1 276 ? 43.832 13.456 -45.993 1.00 23.23 276 MET A N 1
ATOM 2148 C CA . MET A 1 276 ? 43.376 12.597 -47.100 1.00 23.23 276 MET A CA 1
ATOM 2149 C C . MET A 1 276 ? 43.515 13.366 -48.422 1.00 23.23 276 MET A C 1
ATOM 2151 O O . MET A 1 276 ? 43.066 14.503 -48.522 1.00 23.23 276 MET A O 1
ATOM 2155 N N . LYS A 1 277 ? 44.178 12.756 -49.414 1.00 22.91 277 LYS A N 1
ATOM 2156 C CA . LYS A 1 277 ? 44.412 13.323 -50.754 1.00 22.91 277 LYS A CA 1
ATOM 2157 C C . LYS A 1 277 ? 43.157 13.243 -51.633 1.00 22.91 277 LYS A C 1
ATOM 2159 O O . LYS A 1 277 ? 42.415 12.266 -51.567 1.00 22.91 277 LYS A O 1
ATOM 2164 N N . GLU A 1 278 ? 42.987 14.263 -52.471 1.00 26.42 278 GLU A N 1
ATOM 2165 C CA . GLU A 1 278 ? 41.913 14.452 -53.455 1.00 26.42 278 GLU A CA 1
ATOM 2166 C C . GLU A 1 278 ? 41.713 13.242 -54.386 1.00 26.42 278 GLU A C 1
ATOM 2168 O O . GLU A 1 278 ? 42.675 12.629 -54.852 1.00 26.42 278 GLU A O 1
ATOM 2173 N N . THR A 1 279 ? 40.453 12.934 -54.708 1.00 26.36 279 THR A N 1
ATOM 2174 C CA . THR A 1 279 ? 40.091 12.043 -55.823 1.00 26.36 279 THR A CA 1
ATOM 2175 C C . THR A 1 279 ? 39.346 12.865 -56.876 1.00 26.36 279 THR A C 1
ATOM 2177 O O . THR A 1 279 ? 38.453 13.638 -56.541 1.00 26.36 279 THR A O 1
ATOM 2180 N N . GLY A 1 280 ? 39.801 12.769 -58.129 1.00 26.03 280 GLY A N 1
ATOM 2181 C CA . GLY A 1 280 ? 39.413 13.647 -59.238 1.00 26.03 280 GLY A CA 1
ATOM 2182 C C . GLY A 1 280 ? 37.976 13.475 -59.747 1.00 26.03 280 GLY A C 1
ATOM 2183 O O . GLY A 1 280 ? 37.291 12.501 -59.441 1.00 26.03 280 GLY A O 1
ATOM 2184 N N . ALA A 1 281 ? 37.538 14.452 -60.545 1.00 29.41 281 ALA A N 1
ATOM 2185 C CA . ALA A 1 281 ? 36.181 14.585 -61.071 1.00 29.41 281 ALA A CA 1
ATOM 2186 C C . ALA A 1 281 ? 35.796 13.480 -62.079 1.00 29.41 281 ALA A C 1
ATOM 2188 O O . ALA A 1 281 ? 36.551 13.187 -63.005 1.00 29.41 281 ALA A O 1
ATOM 2189 N N . LEU A 1 282 ? 34.586 12.922 -61.941 1.00 27.02 282 LEU A N 1
ATOM 2190 C CA . LEU A 1 282 ? 33.951 12.039 -62.931 1.00 27.02 282 LEU A CA 1
ATOM 2191 C C . LEU A 1 282 ? 32.811 12.767 -63.662 1.00 27.02 282 LEU A C 1
ATOM 2193 O O . LEU A 1 282 ? 32.069 13.548 -63.065 1.00 27.02 282 LEU A O 1
ATOM 2197 N N . GLY A 1 283 ? 32.698 12.512 -64.969 1.00 25.78 283 GLY A N 1
ATOM 2198 C CA . GLY A 1 283 ? 31.797 13.194 -65.902 1.00 25.78 283 GLY A CA 1
ATOM 2199 C C . GLY A 1 283 ? 30.331 12.729 -65.884 1.00 25.78 283 GLY A C 1
ATOM 2200 O O . GLY A 1 283 ? 29.965 11.676 -65.373 1.00 25.78 283 GLY A O 1
ATOM 2201 N N . HIS A 1 284 ? 29.486 13.553 -66.505 1.00 32.19 284 HIS A N 1
ATOM 2202 C CA . HIS A 1 284 ? 28.041 13.707 -66.288 1.00 32.19 284 HIS A CA 1
ATOM 2203 C C . HIS A 1 284 ? 27.091 12.555 -66.708 1.00 32.19 284 HIS A C 1
ATOM 2205 O O . HIS A 1 284 ? 25.878 12.749 -66.644 1.00 32.19 284 HIS A O 1
ATOM 2211 N N . SER A 1 285 ? 27.565 11.379 -67.142 1.00 28.56 285 SER A N 1
ATOM 2212 C CA . SER A 1 285 ? 26.686 10.361 -67.773 1.00 28.56 285 SER A CA 1
ATOM 2213 C C . SER A 1 285 ? 26.601 8.984 -67.098 1.00 28.56 285 SER A C 1
ATOM 2215 O O . SER A 1 285 ? 25.830 8.146 -67.558 1.00 28.56 285 SER A O 1
ATOM 2217 N N . GLU A 1 286 ? 27.251 8.763 -65.952 1.00 28.67 286 GLU A N 1
ATOM 2218 C CA . GLU A 1 286 ? 27.253 7.449 -65.272 1.00 28.67 286 GLU A CA 1
ATOM 2219 C C . GLU A 1 286 ? 26.544 7.423 -63.902 1.00 28.67 286 GLU A C 1
ATOM 2221 O O . GLU A 1 286 ? 26.818 6.575 -63.062 1.00 28.67 286 GLU A O 1
ATOM 2226 N N . TRP A 1 287 ? 25.573 8.309 -63.652 1.00 31.11 287 TRP A N 1
ATOM 2227 C CA . TRP A 1 287 ? 24.816 8.316 -62.382 1.00 31.11 287 TRP A CA 1
ATOM 2228 C C . TRP A 1 287 ? 23.560 7.423 -62.375 1.00 31.11 287 TRP A C 1
ATOM 2230 O O . TRP A 1 287 ? 22.707 7.547 -61.496 1.00 31.11 287 TRP A O 1
ATOM 2240 N N . ARG A 1 288 ? 23.420 6.495 -63.330 1.00 26.36 288 ARG A N 1
ATOM 2241 C CA . ARG A 1 288 ? 22.400 5.436 -63.261 1.00 26.36 288 ARG A CA 1
ATOM 2242 C C . ARG A 1 288 ? 23.043 4.167 -62.703 1.0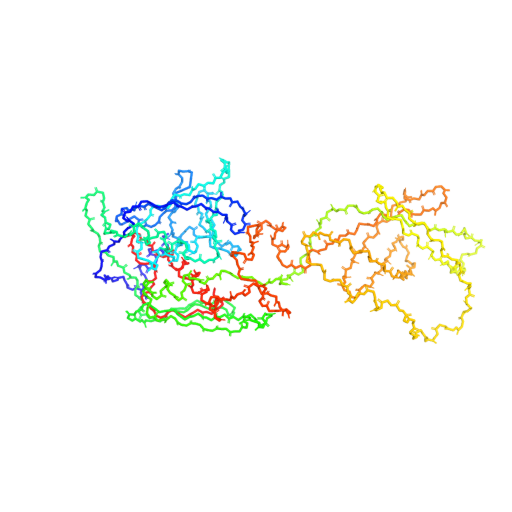0 26.36 288 ARG A C 1
ATOM 2244 O O . ARG A 1 288 ? 23.772 3.496 -63.419 1.00 26.36 288 ARG A O 1
ATOM 2251 N N . ASN A 1 289 ? 22.695 3.851 -61.451 1.00 27.77 289 ASN A N 1
ATOM 2252 C CA . ASN A 1 289 ? 23.083 2.678 -60.643 1.00 27.77 289 ASN A CA 1
ATOM 2253 C C . ASN A 1 289 ? 24.279 2.877 -59.694 1.00 27.77 289 ASN A C 1
ATOM 2255 O O . ASN A 1 289 ? 25.337 2.286 -59.875 1.00 27.77 289 ASN A O 1
ATOM 2259 N N . LEU A 1 290 ? 24.074 3.598 -58.587 1.00 25.14 290 LEU A N 1
ATOM 2260 C CA . LEU A 1 290 ? 24.913 3.431 -57.393 1.00 25.14 290 LEU A CA 1
ATOM 2261 C C . LEU A 1 290 ? 24.386 2.263 -56.547 1.00 25.14 290 LEU A C 1
ATOM 2263 O O . LEU A 1 290 ? 23.685 2.444 -55.554 1.00 25.14 290 LEU A O 1
ATOM 2267 N N . GLN A 1 291 ? 24.730 1.042 -56.961 1.00 23.62 291 GLN A N 1
ATOM 2268 C CA . GLN A 1 291 ? 24.838 -0.088 -56.043 1.00 23.62 291 GLN A CA 1
ATOM 2269 C C . GLN A 1 291 ? 26.228 -0.056 -55.393 1.00 23.62 291 GLN A C 1
ATOM 2271 O O . GLN A 1 291 ? 27.236 0.028 -56.080 1.00 23.62 291 GLN A O 1
ATOM 2276 N N . TYR A 1 292 ? 26.250 -0.193 -54.065 1.00 24.31 292 TYR A N 1
ATOM 2277 C CA . TYR A 1 292 ? 27.363 -0.716 -53.269 1.00 24.31 292 TYR A CA 1
ATOM 2278 C C . TYR A 1 292 ? 28.739 -0.033 -53.380 1.00 24.31 292 TYR A C 1
ATOM 2280 O O . TYR A 1 292 ? 29.585 -0.393 -54.189 1.00 24.31 292 TYR A O 1
ATOM 2288 N N . ILE A 1 293 ? 29.058 0.771 -52.363 1.00 25.30 293 ILE A N 1
ATOM 2289 C CA . ILE A 1 293 ? 30.404 0.759 -51.779 1.00 25.30 293 ILE A CA 1
ATOM 2290 C C . ILE A 1 293 ? 30.248 0.355 -50.307 1.00 25.30 293 ILE A C 1
ATOM 2292 O O . ILE A 1 293 ? 29.894 1.172 -49.457 1.00 25.30 293 ILE A O 1
ATOM 2296 N N . LYS A 1 294 ? 30.487 -0.939 -50.027 1.00 26.11 294 LYS A N 1
ATOM 2297 C CA . LYS A 1 294 ? 30.956 -1.439 -48.716 1.00 26.11 294 LYS A CA 1
ATOM 2298 C C . LYS A 1 294 ? 32.069 -0.477 -48.261 1.00 26.11 294 LYS A C 1
ATOM 2300 O O . LYS A 1 294 ? 32.945 -0.157 -49.054 1.00 26.11 294 LYS A O 1
ATOM 2305 N N . THR A 1 295 ? 32.129 0.043 -47.040 1.00 28.50 295 THR A N 1
ATOM 2306 C CA . THR A 1 295 ? 32.528 -0.709 -45.847 1.00 28.50 295 THR A CA 1
ATOM 2307 C C . THR A 1 295 ? 32.416 0.232 -44.636 1.00 28.50 295 THR A C 1
ATOM 2309 O O . THR A 1 295 ? 33.229 1.139 -44.495 1.00 28.50 295 THR A O 1
ATOM 2312 N N . THR A 1 296 ? 31.437 0.019 -43.755 1.00 27.61 296 THR A N 1
ATOM 2313 C CA . THR A 1 296 ? 31.474 0.540 -42.365 1.00 27.61 296 THR A CA 1
ATOM 2314 C C . THR A 1 296 ? 30.795 -0.419 -41.381 1.00 27.61 296 THR A C 1
ATOM 2316 O O . THR A 1 296 ? 30.455 -0.045 -40.266 1.00 27.61 296 THR A O 1
ATOM 2319 N N . GLN A 1 297 ? 30.580 -1.674 -41.791 1.00 26.44 297 GLN A N 1
ATOM 2320 C CA . GLN A 1 297 ? 29.902 -2.691 -40.981 1.00 26.44 297 GLN A CA 1
ATOM 2321 C C . GLN A 1 297 ? 30.843 -3.506 -40.079 1.00 26.44 297 GLN A C 1
ATOM 2323 O O . GLN A 1 297 ? 30.358 -4.325 -39.308 1.00 26.44 297 GLN A O 1
ATOM 2328 N N . GLU A 1 298 ? 32.159 -3.281 -40.124 1.00 26.75 298 GLU A N 1
ATOM 2329 C CA . GLU A 1 298 ? 33.112 -4.070 -39.324 1.00 26.75 298 GLU A CA 1
ATOM 2330 C C . GLU A 1 298 ? 33.654 -3.361 -38.078 1.00 26.75 298 GLU A C 1
ATOM 2332 O O . GLU A 1 298 ? 34.331 -3.990 -37.277 1.00 26.75 298 GLU A O 1
ATOM 2337 N N . PHE A 1 299 ? 33.320 -2.088 -37.841 1.00 26.12 299 PHE A N 1
ATOM 2338 C CA . PHE A 1 299 ? 33.887 -1.352 -36.700 1.00 26.12 299 PHE A CA 1
ATOM 2339 C C . PHE A 1 299 ? 33.062 -1.408 -35.406 1.00 26.12 299 PHE A C 1
ATOM 2341 O O . PHE A 1 299 ? 33.480 -0.864 -34.388 1.00 26.12 299 PHE A O 1
ATOM 2348 N N . ILE A 1 300 ? 31.909 -2.081 -35.418 1.00 29.70 300 ILE A N 1
ATOM 2349 C CA . ILE A 1 300 ? 31.038 -2.234 -34.244 1.00 29.70 300 ILE A CA 1
ATOM 2350 C C . ILE A 1 300 ? 30.716 -3.721 -34.071 1.00 29.70 300 ILE A C 1
ATOM 2352 O O . ILE A 1 300 ? 29.584 -4.152 -34.272 1.00 29.70 300 ILE A O 1
ATOM 2356 N N . LYS A 1 301 ? 31.731 -4.537 -33.778 1.00 25.12 301 LYS A N 1
ATOM 2357 C CA . LYS A 1 301 ? 31.502 -5.921 -33.332 1.00 25.12 301 LYS A CA 1
ATOM 2358 C C . LYS A 1 301 ? 32.134 -6.278 -31.998 1.00 25.12 301 LYS A C 1
ATOM 2360 O O . LYS A 1 301 ? 31.589 -7.145 -31.338 1.00 25.12 301 LYS A O 1
ATOM 2365 N N . ASP A 1 302 ? 33.137 -5.544 -31.535 1.00 25.84 302 ASP A N 1
ATOM 2366 C CA . ASP A 1 302 ? 33.812 -5.887 -30.284 1.00 25.84 302 ASP A CA 1
ATOM 2367 C C . ASP A 1 302 ? 34.054 -4.643 -29.436 1.00 25.84 302 ASP A C 1
ATOM 2369 O O . ASP A 1 302 ? 35.126 -4.059 -29.546 1.00 25.84 302 ASP A O 1
ATOM 2373 N N . ARG A 1 303 ? 33.076 -4.231 -28.612 1.00 26.61 303 ARG A N 1
ATOM 2374 C CA . ARG A 1 303 ? 33.305 -3.555 -27.314 1.00 26.61 303 ARG A CA 1
ATOM 2375 C C . ARG A 1 303 ? 32.093 -3.720 -26.394 1.00 26.61 303 ARG A C 1
ATOM 2377 O O . ARG A 1 303 ? 31.144 -2.942 -26.448 1.00 26.61 303 ARG A O 1
ATOM 2384 N N . ASP A 1 304 ? 32.185 -4.706 -25.510 1.00 30.12 304 ASP A N 1
ATOM 2385 C CA . ASP A 1 304 ? 31.534 -4.691 -24.201 1.00 30.12 304 ASP A CA 1
ATOM 2386 C C . ASP A 1 304 ? 31.972 -3.440 -23.435 1.00 30.12 304 ASP A C 1
ATOM 2388 O O . ASP A 1 304 ? 33.123 -3.380 -23.012 1.00 30.12 304 ASP A O 1
ATOM 2392 N N . ILE A 1 305 ? 31.097 -2.449 -23.229 1.00 28.66 305 ILE A N 1
ATOM 2393 C CA . ILE A 1 305 ? 31.297 -1.447 -22.169 1.00 28.66 305 ILE A CA 1
ATOM 2394 C C . ILE A 1 305 ? 29.954 -1.100 -21.519 1.00 28.66 305 ILE A C 1
ATOM 2396 O O . ILE A 1 305 ? 29.178 -0.265 -21.980 1.00 28.66 305 ILE A O 1
ATOM 2400 N N . VAL A 1 306 ? 29.734 -1.761 -20.386 1.00 33.28 306 VAL A N 1
ATOM 2401 C CA . VAL A 1 306 ? 28.964 -1.279 -19.241 1.00 33.28 306 VAL A CA 1
ATOM 2402 C C . VAL A 1 306 ? 29.660 -0.021 -18.714 1.00 33.28 306 VAL A C 1
ATOM 2404 O O . VAL A 1 306 ? 30.816 -0.102 -18.322 1.00 33.28 306 VAL A O 1
ATOM 2407 N N . THR A 1 307 ? 28.996 1.135 -18.719 1.00 23.69 307 THR A N 1
ATOM 2408 C CA . THR A 1 307 ? 29.147 2.209 -17.712 1.00 23.69 307 THR A CA 1
ATOM 2409 C C . THR A 1 307 ? 28.221 3.375 -18.048 1.00 23.69 307 THR A C 1
ATOM 2411 O O . THR A 1 307 ? 28.222 3.912 -19.153 1.00 23.69 307 THR A O 1
ATOM 2414 N N . GLY A 1 308 ? 27.408 3.772 -17.068 1.00 30.38 308 GLY A N 1
ATOM 2415 C CA . GLY A 1 308 ? 26.557 4.953 -17.138 1.00 30.38 308 GLY A CA 1
ATOM 2416 C C . GLY A 1 308 ? 27.393 6.228 -17.134 1.00 30.38 308 GLY A C 1
ATOM 2417 O O . GLY A 1 308 ? 27.732 6.760 -16.086 1.00 30.38 308 GLY A O 1
ATOM 2418 N N . SER A 1 309 ? 27.724 6.712 -18.322 1.00 25.08 309 SER A N 1
ATOM 2419 C CA . SER A 1 309 ? 28.123 8.087 -18.607 1.00 25.08 309 SER A CA 1
ATOM 2420 C C . SER A 1 309 ? 27.913 8.307 -20.105 1.00 25.08 309 SER A C 1
ATOM 2422 O O . SER A 1 309 ? 27.968 7.358 -20.881 1.00 25.08 309 SER A O 1
ATOM 2424 N N . CYS A 1 310 ? 27.575 9.526 -20.516 1.00 26.78 310 CYS A N 1
ATOM 2425 C CA . CYS A 1 310 ? 27.365 9.880 -21.917 1.00 26.78 310 CYS A CA 1
ATOM 2426 C C . CYS A 1 310 ? 28.659 9.615 -22.713 1.00 26.78 310 CYS A C 1
ATOM 2428 O O . CYS A 1 310 ? 29.556 10.456 -22.733 1.00 26.78 310 CYS A O 1
ATOM 2430 N N . ILE A 1 311 ? 28.797 8.430 -23.316 1.00 26.61 311 ILE A N 1
ATOM 2431 C CA . ILE A 1 311 ? 29.956 8.096 -24.144 1.00 26.61 311 ILE A CA 1
ATOM 2432 C C . ILE A 1 311 ? 29.736 8.710 -25.523 1.00 26.61 311 ILE A C 1
ATOM 2434 O O . ILE A 1 311 ? 28.771 8.404 -26.226 1.00 26.61 311 ILE A O 1
ATOM 2438 N N . GLN A 1 312 ? 30.672 9.591 -25.877 1.00 33.28 312 GLN A N 1
ATOM 2439 C CA . GLN A 1 312 ? 30.922 10.138 -27.205 1.00 33.28 312 GLN A CA 1
ATOM 2440 C C . GLN A 1 312 ? 30.645 9.109 -28.309 1.00 33.28 312 GLN A C 1
ATOM 2442 O O . GLN A 1 312 ? 31.473 8.251 -28.604 1.00 33.28 312 GLN A O 1
ATOM 2447 N N . CYS A 1 313 ? 29.506 9.236 -28.983 1.00 28.62 313 CYS A N 1
ATOM 2448 C CA . CYS A 1 313 ? 29.351 8.655 -30.306 1.00 28.62 313 CYS A CA 1
ATOM 2449 C C . CYS A 1 313 ? 29.935 9.654 -31.303 1.00 28.62 313 CYS A C 1
ATOM 2451 O O . CYS A 1 313 ? 29.295 10.645 -31.654 1.00 28.62 313 CYS A O 1
ATOM 2453 N N . SER A 1 314 ? 31.164 9.411 -31.754 1.00 30.00 314 SER A N 1
ATOM 2454 C CA . SER A 1 314 ? 31.705 10.047 -32.956 1.00 30.00 314 SER A CA 1
ATOM 2455 C C . SER A 1 314 ? 30.917 9.525 -34.157 1.00 30.00 314 SER A C 1
ATOM 2457 O O . SER A 1 314 ? 31.322 8.575 -34.824 1.00 30.00 314 SER A O 1
ATOM 2459 N N . LEU A 1 315 ? 29.734 10.089 -34.398 1.00 30.97 315 LEU A N 1
ATOM 2460 C CA . LEU A 1 315 ? 28.926 9.731 -35.552 1.00 30.97 315 LEU A CA 1
ATOM 2461 C C . LEU A 1 315 ? 29.572 10.365 -36.788 1.00 30.97 315 LEU A C 1
ATOM 2463 O O . LEU A 1 315 ? 29.350 11.536 -37.089 1.00 30.97 315 LEU A O 1
ATOM 2467 N N . VAL A 1 316 ? 30.388 9.596 -37.509 1.00 29.64 316 VAL A N 1
ATOM 2468 C CA . VAL A 1 316 ? 30.825 9.977 -38.857 1.00 29.64 316 VAL A CA 1
ATOM 2469 C C . VAL A 1 316 ? 29.632 9.763 -39.788 1.00 29.64 316 VAL A C 1
ATOM 2471 O O . VAL A 1 316 ? 29.470 8.708 -40.399 1.00 29.64 316 VAL A O 1
ATOM 2474 N N . ALA A 1 317 ? 28.736 10.745 -39.845 1.00 31.31 317 ALA A N 1
ATOM 2475 C CA . ALA A 1 317 ? 27.654 10.757 -40.816 1.00 31.31 317 ALA A CA 1
ATOM 2476 C C . ALA A 1 317 ? 28.210 11.202 -42.177 1.00 31.31 317 ALA A C 1
ATOM 2478 O O . ALA A 1 317 ? 28.821 12.264 -42.286 1.00 31.31 317 ALA A O 1
ATOM 2479 N N . ARG A 1 318 ? 27.975 10.416 -43.237 1.00 29.64 318 ARG A N 1
ATOM 2480 C CA . ARG A 1 318 ? 28.097 10.935 -44.606 1.00 29.64 318 ARG A CA 1
ATOM 2481 C C . ARG A 1 318 ? 26.959 11.928 -44.827 1.00 29.64 318 ARG A C 1
ATOM 2483 O O . ARG A 1 318 ? 25.799 11.534 -44.906 1.00 29.64 318 ARG A O 1
ATOM 2490 N N . LEU A 1 319 ? 27.306 13.208 -44.891 1.00 32.75 319 LEU A N 1
ATOM 2491 C CA . LEU A 1 319 ? 26.385 14.292 -45.201 1.00 32.75 319 LEU A CA 1
ATOM 2492 C C . LEU A 1 319 ? 26.129 14.290 -46.716 1.00 32.75 319 LEU A C 1
ATOM 2494 O O . LEU A 1 319 ? 27.055 14.504 -47.494 1.00 32.75 319 LEU A O 1
ATOM 2498 N N . VAL A 1 320 ? 24.892 14.045 -47.144 1.00 30.06 320 VAL A N 1
ATOM 2499 C CA . VAL A 1 320 ? 24.462 14.327 -48.521 1.00 30.06 320 VAL A CA 1
ATOM 2500 C C . VAL A 1 320 ? 23.525 15.521 -48.440 1.00 30.06 320 VAL A C 1
ATOM 2502 O O . VAL A 1 320 ? 22.424 15.416 -47.906 1.00 30.06 320 VAL A O 1
ATOM 2505 N N . VAL A 1 321 ? 23.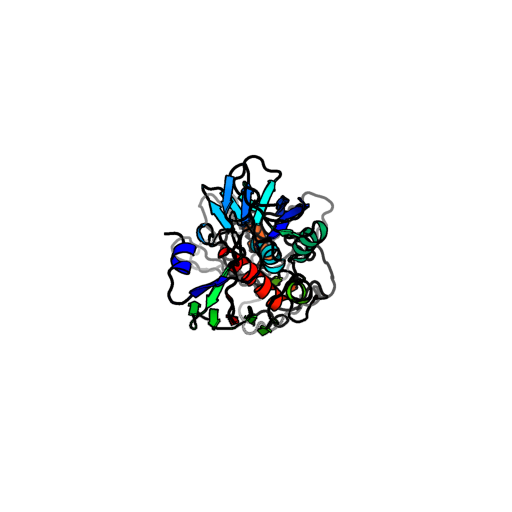997 16.680 -48.895 1.00 32.88 321 VAL A N 1
ATOM 2506 C CA . VAL A 1 321 ? 23.232 17.930 -48.870 1.00 32.88 321 VAL A CA 1
ATOM 2507 C C . VAL A 1 321 ? 22.541 18.089 -50.220 1.00 32.88 321 VAL A C 1
ATOM 2509 O O . VAL A 1 321 ? 23.205 18.274 -51.235 1.00 32.88 321 VAL A O 1
ATOM 2512 N N . HIS A 1 322 ? 21.211 18.025 -50.234 1.00 30.44 322 HIS A N 1
ATOM 2513 C CA . HIS A 1 322 ? 20.409 18.463 -51.375 1.00 30.44 322 HIS A CA 1
ATOM 2514 C C . HIS A 1 322 ? 19.934 19.894 -51.120 1.00 30.44 322 HIS A C 1
ATOM 2516 O O . HIS A 1 322 ? 19.390 20.177 -50.054 1.00 30.44 322 HIS A O 1
ATOM 2522 N N . TYR A 1 323 ? 20.125 20.785 -52.090 1.00 36.44 323 TYR A N 1
ATOM 2523 C CA . TYR A 1 323 ? 19.616 22.155 -52.053 1.00 36.44 323 TYR A CA 1
ATOM 2524 C C . TYR A 1 323 ? 18.568 22.360 -53.153 1.00 36.44 323 TYR A C 1
ATOM 2526 O O . TYR A 1 323 ? 18.696 21.831 -54.256 1.00 36.44 323 TYR A O 1
ATOM 2534 N N . VAL A 1 324 ? 17.529 23.141 -52.849 1.00 27.95 324 VAL A N 1
ATOM 2535 C CA . VAL A 1 324 ? 16.542 23.641 -53.817 1.00 27.95 324 VAL A CA 1
ATOM 2536 C C . VAL A 1 324 ? 16.392 25.137 -53.560 1.00 27.95 324 VAL A C 1
ATOM 2538 O O . VAL A 1 324 ? 16.074 25.537 -52.442 1.00 27.95 324 VAL A O 1
ATOM 2541 N N . PHE A 1 325 ? 16.646 25.973 -54.568 1.00 31.52 325 PHE A N 1
ATOM 2542 C CA . PHE A 1 325 ? 16.447 27.418 -54.451 1.00 31.52 325 PHE A CA 1
ATOM 2543 C C . PHE A 1 325 ? 14.946 27.748 -54.478 1.00 31.52 325 PHE A C 1
ATOM 2545 O O . PHE A 1 325 ? 14.269 27.488 -55.470 1.00 31.52 325 PHE A O 1
ATOM 2552 N N . GLY A 1 326 ? 14.430 28.330 -53.391 1.00 32.56 326 GLY A N 1
ATOM 2553 C CA . GLY A 1 326 ? 13.098 28.941 -53.323 1.00 32.56 326 GLY A CA 1
ATOM 2554 C C . GLY A 1 326 ? 13.184 30.471 -53.247 1.00 32.56 326 GLY A C 1
ATOM 2555 O O . GLY A 1 326 ? 14.144 31.011 -52.704 1.00 32.56 326 GLY A O 1
ATOM 2556 N N . GLN A 1 327 ? 12.172 31.178 -53.765 1.00 31.72 327 GLN A N 1
ATOM 2557 C CA . GLN A 1 327 ? 12.162 32.641 -53.978 1.00 31.72 327 GLN A CA 1
ATOM 2558 C C . GLN A 1 327 ? 12.171 33.543 -52.716 1.00 31.72 327 GLN A C 1
ATOM 2560 O O . GLN A 1 327 ? 11.879 34.730 -52.815 1.00 31.72 327 GLN A O 1
ATOM 2565 N N . ALA A 1 328 ? 12.518 33.041 -51.530 1.00 32.91 328 ALA A N 1
ATOM 2566 C CA . ALA A 1 328 ? 12.453 33.833 -50.294 1.00 32.91 328 ALA A CA 1
ATOM 2567 C C . ALA A 1 328 ? 13.552 33.498 -49.266 1.00 32.91 328 ALA A C 1
ATOM 2569 O O . ALA A 1 328 ? 13.283 33.468 -48.068 1.00 32.91 328 ALA A O 1
ATOM 2570 N N . GLY A 1 329 ? 14.783 33.211 -49.709 1.00 34.16 329 GLY A N 1
ATOM 2571 C CA . GLY A 1 329 ? 15.955 33.147 -48.817 1.00 34.16 329 GLY A CA 1
ATOM 2572 C C . GLY A 1 329 ? 15.931 32.057 -47.734 1.00 34.16 329 GLY A C 1
ATOM 2573 O O . GLY A 1 329 ? 16.737 32.092 -46.808 1.00 34.16 329 GLY A O 1
ATOM 2574 N N . GLN A 1 330 ? 15.027 31.080 -47.828 1.00 29.53 330 GLN A N 1
ATOM 2575 C CA . GLN A 1 330 ? 14.967 29.936 -46.921 1.00 29.53 330 GLN A CA 1
ATOM 2576 C C . GLN A 1 330 ? 15.654 28.727 -47.556 1.00 29.53 330 GLN A C 1
ATOM 2578 O O . GLN A 1 330 ? 15.277 28.286 -48.641 1.00 29.53 330 GLN A O 1
ATOM 2583 N N . VAL A 1 331 ? 16.646 28.175 -46.856 1.00 33.03 331 VAL A N 1
ATOM 2584 C CA . VAL A 1 331 ? 17.299 26.910 -47.209 1.00 33.03 331 VAL A CA 1
ATOM 2585 C C . VAL A 1 331 ? 16.789 25.835 -46.253 1.00 33.03 331 VAL A C 1
ATOM 2587 O O . VAL A 1 331 ? 16.980 25.935 -45.042 1.00 33.03 331 VAL A O 1
ATOM 2590 N N . ALA A 1 332 ? 16.140 24.801 -46.785 1.00 30.22 332 ALA A N 1
ATOM 2591 C CA . ALA A 1 332 ? 15.740 23.626 -46.017 1.00 30.22 332 ALA A CA 1
ATOM 2592 C C . ALA A 1 332 ? 16.776 22.511 -46.213 1.00 30.22 332 ALA A C 1
ATOM 2594 O O . ALA A 1 332 ? 17.024 22.089 -47.340 1.00 30.22 332 ALA A O 1
ATOM 2595 N N . ILE A 1 333 ? 17.370 22.027 -45.120 1.00 35.28 333 ILE A N 1
ATOM 2596 C CA . ILE A 1 333 ? 18.307 20.896 -45.126 1.00 35.28 333 ILE A CA 1
ATOM 2597 C C . ILE A 1 333 ? 17.612 19.716 -44.447 1.00 35.28 333 ILE A C 1
ATOM 2599 O O . ILE A 1 333 ? 17.265 19.794 -43.269 1.00 35.28 333 ILE A O 1
ATOM 2603 N N . ALA A 1 334 ? 17.410 18.619 -45.176 1.00 30.52 334 ALA A N 1
ATOM 2604 C CA . ALA A 1 334 ? 16.887 17.374 -44.618 1.00 30.52 334 ALA A CA 1
ATOM 2605 C C . ALA A 1 334 ? 18.039 16.390 -44.370 1.00 30.52 334 ALA A C 1
ATOM 2607 O O . ALA A 1 334 ? 18.778 16.052 -45.291 1.00 30.52 334 ALA A O 1
ATOM 2608 N N . LEU A 1 335 ? 18.182 15.917 -43.129 1.00 34.91 335 LEU A N 1
ATOM 2609 C CA . LEU A 1 335 ? 19.114 14.848 -42.768 1.00 34.91 335 LEU A CA 1
ATOM 2610 C C . LEU A 1 335 ? 18.335 13.553 -42.559 1.00 34.91 335 LEU A C 1
ATOM 2612 O O . LEU A 1 335 ? 17.423 13.498 -41.736 1.00 34.91 335 LEU A O 1
ATOM 2616 N N . VAL A 1 336 ? 18.717 12.499 -43.275 1.00 29.09 336 VAL A N 1
ATOM 2617 C CA . VAL A 1 336 ? 18.153 11.159 -43.088 1.00 29.09 336 VAL A CA 1
ATOM 2618 C C . VAL A 1 336 ? 19.223 10.284 -42.441 1.00 29.09 336 VAL A C 1
ATOM 2620 O O . VAL A 1 336 ? 20.182 9.882 -43.092 1.00 29.09 336 VAL A O 1
ATOM 2623 N N . SER A 1 337 ? 19.070 10.002 -41.147 1.00 35.69 337 SER A N 1
ATOM 2624 C CA . SER A 1 337 ? 19.822 8.959 -40.442 1.00 35.69 337 SER A CA 1
ATOM 2625 C C . SER A 1 337 ? 18.871 7.817 -40.100 1.00 35.69 337 SER A C 1
ATOM 2627 O O . SER A 1 337 ? 17.767 8.046 -39.611 1.00 35.69 337 SER A O 1
ATOM 2629 N N . THR A 1 338 ? 19.295 6.576 -40.340 1.00 32.19 338 THR A N 1
ATOM 2630 C CA . THR A 1 338 ? 18.478 5.365 -40.165 1.00 32.19 338 THR A CA 1
ATOM 2631 C C . THR A 1 338 ? 18.178 5.006 -38.705 1.00 32.19 338 THR A C 1
ATOM 2633 O O . THR A 1 338 ? 17.512 4.001 -38.472 1.00 32.19 338 THR A O 1
ATOM 2636 N N . GLN A 1 339 ? 18.639 5.785 -37.715 1.00 35.50 339 GLN A N 1
ATOM 2637 C CA . GLN A 1 339 ? 18.375 5.507 -36.292 1.00 35.50 339 GLN A CA 1
ATOM 2638 C C . GLN A 1 339 ? 17.975 6.719 -35.432 1.00 35.50 339 GLN A C 1
ATOM 2640 O O . GLN A 1 339 ? 17.510 6.520 -34.314 1.00 35.50 339 GLN A O 1
ATOM 2645 N N . VAL A 1 340 ? 18.075 7.961 -35.924 1.00 33.31 340 VAL A N 1
ATOM 2646 C CA . VAL A 1 340 ? 17.630 9.158 -35.182 1.00 33.31 340 VAL A CA 1
ATOM 2647 C C . VAL A 1 340 ? 17.085 10.195 -36.162 1.00 33.31 340 VAL A C 1
ATOM 2649 O O . VAL A 1 340 ? 17.776 10.585 -37.101 1.00 33.31 340 VAL A O 1
ATOM 2652 N N . LEU A 1 341 ? 15.859 10.673 -35.929 1.00 31.16 341 LEU A N 1
ATOM 2653 C CA . LEU A 1 341 ? 15.316 11.832 -36.635 1.00 31.16 341 LEU A CA 1
ATOM 2654 C C . LEU A 1 341 ? 15.886 13.100 -35.979 1.00 31.16 341 LEU A C 1
ATOM 2656 O O . LEU A 1 341 ? 15.508 13.431 -34.857 1.00 31.16 341 LEU A O 1
ATOM 2660 N N . ILE A 1 342 ? 16.810 13.786 -36.654 1.00 34.31 342 ILE A N 1
ATOM 2661 C CA . ILE A 1 342 ? 17.342 15.082 -36.210 1.00 34.31 342 ILE A CA 1
ATOM 2662 C C . ILE A 1 342 ? 16.738 16.159 -37.109 1.00 34.31 342 ILE A C 1
ATOM 2664 O O . ILE A 1 342 ? 17.099 16.275 -38.278 1.00 34.31 342 ILE A O 1
ATOM 2668 N N . THR A 1 343 ? 15.817 16.953 -36.565 1.00 31.81 343 THR A N 1
ATOM 2669 C CA . THR A 1 343 ? 15.267 18.120 -37.263 1.00 31.81 343 THR A CA 1
ATOM 2670 C C . THR A 1 343 ? 16.172 19.320 -37.000 1.00 31.81 343 THR A C 1
ATOM 2672 O O . THR A 1 343 ? 16.273 19.774 -35.862 1.00 31.81 343 THR A O 1
ATOM 2675 N N . ILE A 1 344 ? 16.825 19.845 -38.039 1.00 35.22 344 ILE A N 1
ATOM 2676 C CA . ILE A 1 344 ? 17.647 21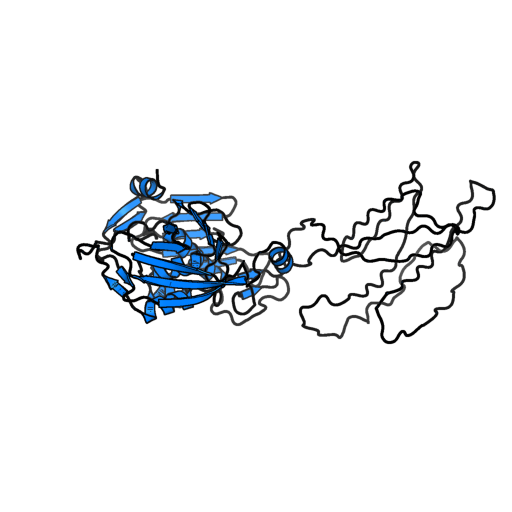.059 -37.946 1.00 35.22 344 ILE A CA 1
ATOM 2677 C C . ILE A 1 344 ? 16.902 22.198 -38.636 1.00 35.22 344 ILE A C 1
ATOM 2679 O O . ILE A 1 344 ? 16.658 22.155 -39.838 1.00 35.22 344 ILE A O 1
ATOM 2683 N N . THR A 1 345 ? 16.538 23.229 -37.876 1.00 32.50 345 THR A N 1
ATOM 2684 C CA . THR A 1 345 ? 16.018 24.483 -38.429 1.00 32.50 345 THR A CA 1
ATOM 2685 C C . THR A 1 345 ? 17.169 25.475 -38.523 1.00 32.50 345 THR A C 1
ATOM 2687 O O . THR A 1 345 ? 17.700 25.892 -37.496 1.00 32.50 345 THR A O 1
ATOM 2690 N N . VAL A 1 346 ? 17.560 25.848 -39.741 1.00 35.31 346 VAL A N 1
ATOM 2691 C CA . VAL A 1 346 ? 18.590 26.867 -39.972 1.00 35.31 346 VAL A CA 1
ATOM 2692 C C . VAL A 1 346 ? 17.897 28.191 -40.278 1.00 35.31 346 VAL A C 1
ATOM 2694 O O . VAL A 1 346 ? 17.247 28.333 -41.309 1.00 35.31 346 VAL A O 1
ATOM 2697 N N . GLY A 1 347 ? 18.002 29.153 -39.362 1.00 33.56 347 GLY A N 1
ATOM 2698 C CA . GLY A 1 347 ? 17.633 30.542 -39.625 1.00 33.56 347 GLY A CA 1
ATOM 2699 C C . GLY A 1 347 ? 18.871 31.303 -40.077 1.00 33.56 347 GLY A C 1
ATOM 2700 O O . GLY A 1 347 ? 19.812 31.432 -39.298 1.00 33.56 347 GLY A O 1
ATOM 2701 N N . ILE A 1 348 ? 18.885 31.784 -41.318 1.00 37.56 348 ILE A N 1
ATOM 2702 C CA . ILE A 1 348 ? 19.980 32.604 -41.843 1.00 37.56 348 ILE A CA 1
ATOM 2703 C C . ILE A 1 348 ? 19.651 34.065 -41.522 1.00 37.56 348 ILE A C 1
ATOM 2705 O O . ILE A 1 348 ? 18.592 34.555 -41.910 1.00 37.56 348 ILE A O 1
ATOM 2709 N N . LYS A 1 349 ? 20.535 34.751 -40.793 1.00 37.19 349 LYS A N 1
ATOM 2710 C CA . LYS A 1 349 ? 20.517 36.215 -40.674 1.00 37.19 349 LYS A CA 1
ATOM 2711 C C . LYS A 1 349 ? 21.611 36.795 -41.572 1.00 37.19 349 LYS A C 1
ATOM 2713 O O . LYS A 1 349 ? 22.654 36.169 -41.744 1.00 37.19 349 LYS A O 1
ATOM 2718 N N . GLU A 1 350 ? 21.365 37.967 -42.155 1.00 40.28 350 GLU A N 1
ATOM 2719 C CA . GLU A 1 350 ? 22.277 38.619 -43.115 1.00 40.28 350 GLU A CA 1
ATOM 2720 C C . GLU A 1 350 ? 23.665 38.945 -42.531 1.00 40.28 350 GLU A C 1
ATOM 2722 O O . GLU A 1 350 ? 24.629 39.066 -43.277 1.00 40.28 350 GLU A O 1
ATOM 2727 N N . ASP A 1 351 ? 23.799 39.014 -41.206 1.00 43.00 351 ASP A N 1
ATOM 2728 C CA . ASP A 1 351 ? 25.034 39.327 -40.477 1.00 43.00 351 ASP A CA 1
ATOM 2729 C C . ASP A 1 351 ? 25.955 38.113 -40.220 1.00 43.00 351 ASP A C 1
ATOM 2731 O O . ASP A 1 351 ? 26.980 38.244 -39.555 1.00 43.00 351 ASP A O 1
ATOM 2735 N N . GLN A 1 352 ? 25.615 36.925 -40.733 1.00 40.25 352 GLN A N 1
ATOM 2736 C CA . GLN A 1 352 ? 26.367 35.673 -40.518 1.00 40.25 352 GLN A CA 1
ATOM 2737 C C . GLN A 1 352 ? 27.430 35.383 -41.601 1.00 40.25 352 GLN A C 1
ATOM 2739 O O . GLN A 1 352 ? 27.932 34.259 -41.676 1.00 40.25 352 GLN A O 1
ATOM 2744 N N . TRP A 1 353 ? 27.768 36.363 -42.441 1.00 42.91 353 TRP A N 1
ATOM 2745 C CA . TRP A 1 353 ? 28.778 36.244 -43.499 1.00 42.91 353 TRP A CA 1
ATOM 2746 C C . TRP A 1 353 ? 30.071 36.966 -43.103 1.00 42.91 353 TRP A C 1
ATOM 2748 O O . TRP A 1 353 ? 30.012 38.100 -42.628 1.00 42.91 353 TRP A O 1
ATOM 2758 N N . ASP A 1 354 ? 31.242 36.348 -43.303 1.00 45.56 354 ASP A N 1
ATOM 2759 C CA . ASP A 1 354 ? 32.510 37.092 -43.218 1.00 45.56 354 ASP A CA 1
ATOM 2760 C C . ASP A 1 354 ? 32.8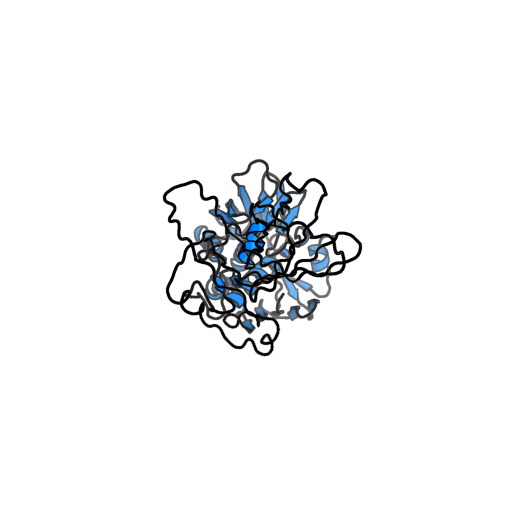70 37.812 -44.526 1.00 45.56 354 ASP A C 1
ATOM 2762 O O . ASP A 1 354 ? 32.274 37.606 -45.584 1.00 45.56 354 ASP A O 1
ATOM 2766 N N . SER A 1 355 ? 33.903 38.654 -44.449 1.00 39.56 355 SER A N 1
ATOM 2767 C CA . SER A 1 355 ? 34.477 39.391 -45.578 1.00 39.56 355 SER A CA 1
ATOM 2768 C C . SER A 1 355 ? 35.102 38.505 -46.668 1.00 39.56 355 SER A C 1
ATOM 2770 O O . SER A 1 355 ? 35.494 39.030 -47.707 1.00 39.56 355 SER A O 1
ATOM 2772 N N . GLY A 1 356 ? 35.201 37.189 -46.448 1.00 38.94 356 GLY A N 1
ATOM 2773 C CA . GLY A 1 356 ? 35.647 36.189 -47.419 1.00 38.94 356 GLY A CA 1
ATOM 2774 C C . GLY A 1 356 ? 34.508 35.399 -48.073 1.00 38.94 356 GLY A C 1
ATOM 2775 O O . GLY A 1 356 ? 34.789 34.516 -48.877 1.00 38.94 356 GLY A O 1
ATOM 2776 N N . GLY A 1 357 ? 33.241 35.697 -47.757 1.00 37.62 357 GLY A N 1
ATOM 2777 C CA . GLY A 1 357 ? 32.084 34.994 -48.314 1.00 37.62 357 GLY A CA 1
ATOM 2778 C C . GLY A 1 357 ? 31.760 33.665 -47.624 1.00 37.62 357 GLY A C 1
ATOM 2779 O O . GLY A 1 357 ? 31.040 32.847 -48.195 1.00 37.62 357 GLY A O 1
ATOM 2780 N N . HIS A 1 358 ? 32.254 33.427 -46.405 1.00 40.22 358 HIS A N 1
ATOM 2781 C CA . HIS A 1 358 ? 31.903 32.233 -45.636 1.00 40.22 358 HIS A CA 1
ATOM 2782 C C . HIS A 1 358 ? 30.635 32.467 -44.808 1.00 40.22 358 HIS A C 1
ATOM 2784 O O . HIS A 1 358 ? 30.545 33.439 -44.058 1.00 40.22 358 HIS A O 1
ATOM 2790 N N . LEU A 1 359 ? 29.674 31.543 -44.905 1.00 39.94 359 LEU A N 1
ATOM 2791 C CA . LEU A 1 359 ? 28.462 31.530 -44.086 1.00 39.94 359 LEU A CA 1
ATOM 2792 C C . LEU A 1 359 ? 28.691 30.724 -42.801 1.00 39.94 359 LEU A C 1
ATOM 2794 O O . LEU A 1 359 ? 28.928 29.515 -42.852 1.00 39.94 359 LEU A O 1
ATOM 2798 N N . PHE A 1 360 ? 28.543 31.367 -41.644 1.00 38.81 360 PHE A N 1
ATOM 2799 C CA . PHE A 1 360 ? 28.568 30.676 -40.357 1.00 38.81 360 PHE A CA 1
ATOM 2800 C C . PHE A 1 360 ? 27.184 30.105 -40.041 1.00 38.81 360 PHE A C 1
ATOM 2802 O O . PHE A 1 360 ? 26.208 30.836 -39.903 1.00 38.81 360 PHE A O 1
ATOM 2809 N N . ILE A 1 361 ? 27.092 28.779 -39.911 1.00 39.94 361 ILE A N 1
ATOM 2810 C CA . ILE A 1 361 ? 25.854 28.098 -39.516 1.00 39.94 361 ILE A CA 1
ATOM 2811 C C . ILE A 1 361 ? 26.022 27.555 -38.100 1.00 39.94 361 ILE A C 1
ATOM 2813 O O . ILE A 1 361 ? 26.738 26.581 -37.867 1.00 39.94 361 ILE A O 1
ATOM 2817 N N . HIS A 1 362 ? 25.313 28.152 -37.144 1.00 37.16 362 HIS A N 1
ATOM 2818 C CA . HIS A 1 362 ? 25.187 27.589 -35.804 1.00 37.16 362 HIS A CA 1
ATOM 2819 C C . HIS A 1 362 ? 24.211 26.407 -35.817 1.00 37.16 362 HIS A C 1
ATOM 2821 O O . HIS A 1 362 ? 22.993 26.584 -35.811 1.00 37.16 362 HIS A O 1
ATOM 2827 N N . ILE A 1 363 ? 24.745 25.184 -35.814 1.00 37.50 363 ILE A N 1
ATOM 2828 C CA . ILE A 1 363 ? 23.940 23.964 -35.709 1.00 37.50 363 ILE A CA 1
ATOM 2829 C C . ILE A 1 363 ? 23.820 23.563 -34.239 1.00 37.50 363 ILE A C 1
ATOM 2831 O O . ILE A 1 363 ? 24.765 23.053 -33.641 1.00 37.50 363 ILE A O 1
ATOM 2835 N N . GLN A 1 364 ? 22.637 23.748 -33.656 1.00 33.47 364 GLN A N 1
ATOM 2836 C CA . GLN A 1 364 ? 22.342 23.234 -32.322 1.00 33.47 364 GLN A CA 1
ATOM 2837 C C . GLN A 1 364 ? 21.854 21.780 -32.418 1.00 33.47 364 GLN A C 1
ATOM 2839 O O . GLN A 1 364 ? 20.710 21.523 -32.788 1.00 33.47 364 GLN A O 1
ATOM 2844 N N . LEU A 1 365 ? 22.721 20.823 -32.078 1.00 35.38 365 LEU A N 1
ATOM 2845 C CA . LEU A 1 365 ? 22.363 19.406 -31.974 1.00 35.38 365 LEU A CA 1
ATOM 2846 C C . LEU A 1 365 ? 21.767 19.121 -30.588 1.00 35.38 365 LEU A C 1
ATOM 2848 O O . LEU A 1 365 ? 22.466 19.199 -29.579 1.00 35.38 365 LEU A O 1
ATOM 2852 N N . GLY A 1 366 ? 20.474 18.796 -30.532 1.00 34.03 366 GLY A N 1
ATOM 2853 C CA . GLY A 1 366 ? 19.822 18.275 -29.328 1.00 34.03 366 GLY A CA 1
ATOM 2854 C C . GLY A 1 366 ? 19.793 16.746 -29.348 1.00 34.03 366 GLY A C 1
ATOM 2855 O O . GLY A 1 366 ? 19.319 16.160 -30.319 1.00 34.03 366 GLY A O 1
ATOM 2856 N N . CYS A 1 367 ? 20.279 16.092 -28.291 1.00 37.12 367 CYS A N 1
ATOM 2857 C CA . CYS A 1 367 ? 20.044 14.667 -28.062 1.00 37.12 367 CYS A CA 1
ATOM 2858 C C . CYS A 1 367 ? 18.749 14.490 -27.252 1.00 37.12 367 CYS A C 1
ATOM 2860 O O . CYS A 1 367 ? 18.570 15.113 -26.206 1.00 37.12 367 CYS A O 1
ATOM 2862 N N . HIS A 1 368 ? 17.826 13.657 -27.735 1.00 38.44 368 HIS A N 1
ATOM 2863 C CA . HIS A 1 368 ? 16.675 13.229 -26.939 1.00 38.44 368 HIS A CA 1
ATOM 2864 C C . HIS A 1 368 ? 17.070 12.011 -26.088 1.00 38.44 368 HIS A C 1
ATOM 2866 O O . HIS A 1 368 ? 17.759 11.132 -26.611 1.00 38.44 368 HIS A O 1
ATOM 2872 N N . PRO A 1 369 ? 16.654 11.930 -24.807 1.00 42.78 369 PRO A N 1
ATOM 2873 C CA . PRO A 1 369 ? 16.876 10.740 -23.986 1.00 42.78 369 PRO A CA 1
ATOM 2874 C C . PRO A 1 369 ? 16.281 9.514 -24.682 1.00 42.78 369 PRO A C 1
ATOM 2876 O O . PRO A 1 369 ? 15.130 9.532 -25.131 1.00 42.78 369 PRO A O 1
ATOM 2879 N N . SER A 1 370 ? 17.100 8.472 -24.800 1.00 52.16 370 SER A N 1
ATOM 2880 C CA . SER A 1 370 ? 16.823 7.300 -25.642 1.00 52.16 370 SER A CA 1
ATOM 2881 C C . SER A 1 370 ? 15.838 6.311 -25.007 1.00 52.16 370 SER A C 1
ATOM 2883 O O . SER A 1 370 ? 15.341 5.421 -25.693 1.00 52.16 370 SER A O 1
ATOM 2885 N N . ASN A 1 371 ? 15.533 6.468 -23.712 1.00 62.22 371 ASN A N 1
ATOM 2886 C CA . ASN A 1 371 ? 14.704 5.546 -22.933 1.00 62.22 371 ASN A CA 1
ATOM 2887 C C . ASN A 1 371 ? 13.833 6.271 -21.876 1.00 62.22 371 ASN A C 1
ATOM 2889 O O . ASN A 1 371 ? 14.090 7.424 -21.513 1.00 62.22 371 ASN A O 1
ATOM 2893 N N . ARG A 1 372 ? 12.776 5.598 -21.385 1.00 65.31 372 ARG A N 1
ATOM 2894 C CA . ARG A 1 372 ? 11.804 6.156 -20.416 1.00 65.31 372 ARG A CA 1
ATOM 2895 C C . ARG A 1 372 ? 12.445 6.510 -19.088 1.00 65.31 372 ARG A C 1
ATOM 2897 O O . ARG A 1 372 ? 12.069 7.501 -18.472 1.00 65.31 372 ARG A O 1
ATOM 2904 N N . VAL A 1 373 ? 13.394 5.693 -18.642 1.00 66.25 373 VAL A N 1
ATOM 2905 C CA . VAL A 1 373 ? 14.041 5.853 -17.337 1.00 66.25 373 VAL A CA 1
ATOM 2906 C C . VAL A 1 373 ? 14.770 7.196 -17.278 1.00 66.25 373 VAL A C 1
ATOM 2908 O O . VAL A 1 373 ? 14.594 7.957 -16.330 1.00 66.25 373 VAL A O 1
ATOM 2911 N N . GLU A 1 374 ? 15.516 7.545 -18.326 1.00 68.56 374 GLU A N 1
ATOM 2912 C CA . GLU A 1 374 ? 16.148 8.860 -18.461 1.00 68.56 374 GLU A CA 1
ATOM 2913 C C . GLU A 1 374 ? 15.123 9.993 -18.568 1.00 68.56 374 GLU A C 1
ATOM 2915 O O . GLU A 1 374 ? 15.298 11.035 -17.939 1.00 68.56 374 GLU A O 1
ATOM 2920 N N . GLN A 1 375 ? 14.030 9.799 -19.315 1.00 67.75 375 GLN A N 1
ATOM 2921 C CA . GLN A 1 375 ? 12.948 10.787 -19.403 1.00 67.75 375 GLN A CA 1
ATOM 2922 C C . GLN A 1 375 ? 12.316 11.066 -18.035 1.00 67.75 375 GLN A C 1
ATOM 2924 O O . GLN A 1 375 ? 12.124 12.224 -17.674 1.00 67.75 375 GLN A O 1
ATOM 2929 N N . MET A 1 376 ? 12.033 10.021 -17.257 1.00 72.62 376 MET A N 1
ATOM 2930 C CA . MET A 1 376 ? 11.461 10.136 -15.919 1.00 72.62 376 MET A CA 1
ATOM 2931 C C . MET A 1 376 ? 12.448 10.811 -14.962 1.00 72.62 376 MET A C 1
ATOM 2933 O O . MET A 1 376 ? 12.054 11.755 -14.282 1.00 72.62 376 MET A O 1
ATOM 2937 N N . ARG A 1 377 ? 13.735 10.433 -14.984 1.00 74.50 377 ARG A N 1
ATOM 2938 C CA . ARG A 1 377 ? 14.789 11.108 -14.200 1.00 74.50 377 ARG A CA 1
ATOM 2939 C C . ARG A 1 377 ? 14.894 12.594 -14.527 1.00 74.50 377 ARG A C 1
ATOM 2941 O O . ARG A 1 377 ? 14.923 13.419 -13.614 1.00 74.50 377 ARG A O 1
ATOM 2948 N N . ASN A 1 378 ? 14.864 12.946 -15.812 1.00 71.69 378 ASN A N 1
ATOM 2949 C CA . ASN A 1 378 ? 14.867 14.338 -16.267 1.00 71.69 378 ASN A CA 1
ATOM 2950 C C . ASN A 1 378 ? 13.592 15.095 -15.860 1.00 71.69 378 ASN A C 1
ATOM 2952 O O . ASN A 1 378 ? 13.653 16.295 -15.606 1.00 71.69 378 ASN A O 1
ATOM 2956 N N . ALA A 1 379 ? 12.453 14.405 -15.757 1.00 70.19 379 ALA A N 1
ATOM 2957 C CA . ALA A 1 379 ? 11.194 14.951 -15.250 1.00 70.19 379 ALA A CA 1
ATOM 2958 C C . ALA A 1 379 ? 11.126 15.022 -13.712 1.00 70.19 379 ALA A C 1
ATOM 2960 O O . ALA A 1 379 ? 10.089 15.376 -13.158 1.00 70.19 379 ALA A O 1
ATOM 2961 N N . GLY A 1 380 ? 12.210 14.687 -13.006 1.00 71.00 380 GLY A N 1
ATOM 2962 C CA . GLY A 1 380 ? 12.246 14.723 -11.548 1.00 71.00 380 GLY A CA 1
ATOM 2963 C C . GLY A 1 380 ? 11.739 13.457 -10.854 1.00 71.00 380 GLY A C 1
ATOM 2964 O O . GLY A 1 380 ? 11.636 13.461 -9.633 1.00 71.00 380 GLY A O 1
ATOM 2965 N N . LEU A 1 381 ? 11.427 12.402 -11.609 1.00 74.56 381 LEU A N 1
ATOM 2966 C CA . LEU A 1 381 ? 10.866 11.136 -11.140 1.00 74.56 381 LEU A CA 1
ATOM 2967 C C . LEU A 1 381 ? 11.939 10.040 -11.100 1.00 74.56 381 LEU A C 1
ATOM 2969 O O . LEU A 1 381 ? 12.956 10.117 -11.779 1.00 74.56 381 LEU A O 1
ATOM 2973 N N . ILE A 1 382 ? 11.682 8.986 -10.328 1.00 81.12 382 ILE A N 1
ATOM 2974 C CA . ILE A 1 382 ? 12.540 7.794 -10.140 1.00 81.12 382 ILE A CA 1
ATOM 2975 C C . ILE A 1 382 ? 14.035 8.096 -9.886 1.00 81.12 382 ILE A C 1
ATOM 2977 O O . ILE A 1 382 ? 14.908 7.300 -10.243 1.00 81.12 382 ILE A O 1
ATOM 2981 N N . LYS A 1 383 ? 14.361 9.246 -9.282 1.00 83.94 383 LYS A N 1
ATOM 2982 C CA . LYS A 1 383 ? 15.748 9.650 -8.994 1.00 83.94 383 LYS A CA 1
ATOM 2983 C C . LYS A 1 383 ? 16.439 8.713 -8.004 1.00 83.94 383 LYS A C 1
ATOM 2985 O O . LYS A 1 383 ? 17.651 8.543 -8.085 1.00 83.94 383 LYS A O 1
ATOM 2990 N N . GLY A 1 384 ? 15.672 8.096 -7.106 1.00 84.62 384 GLY A N 1
ATOM 2991 C CA . GLY A 1 384 ? 16.142 7.059 -6.191 1.00 84.62 384 GLY A CA 1
ATOM 2992 C C . GLY A 1 384 ? 16.099 5.648 -6.775 1.00 84.62 384 GLY A C 1
ATOM 2993 O O . GLY A 1 384 ? 16.621 4.734 -6.147 1.00 84.62 384 GLY A O 1
ATOM 2994 N N . GLY A 1 385 ? 15.509 5.452 -7.958 1.00 87.25 385 GLY A N 1
ATOM 2995 C CA . GLY A 1 385 ? 15.344 4.137 -8.577 1.00 87.25 385 GLY A CA 1
ATOM 2996 C C . GLY A 1 385 ? 16.666 3.506 -9.023 1.00 87.25 385 GLY A C 1
ATOM 2997 O O . GLY A 1 385 ? 17.458 4.127 -9.746 1.00 87.25 385 GLY A O 1
ATOM 2998 N N . SER A 1 386 ? 16.877 2.252 -8.630 1.00 88.00 386 SER A N 1
ATOM 2999 C CA . SER A 1 386 ? 18.040 1.418 -8.935 1.00 88.00 386 SER A CA 1
ATOM 3000 C C . SER A 1 386 ? 17.630 -0.054 -9.115 1.00 88.00 386 SER A C 1
ATOM 3002 O O . SER A 1 386 ? 16.488 -0.432 -8.874 1.00 88.00 386 SER A O 1
ATOM 3004 N N . LEU A 1 387 ? 18.574 -0.908 -9.526 1.00 87.94 387 LEU A N 1
ATOM 3005 C CA . LEU A 1 387 ? 18.353 -2.363 -9.594 1.00 87.94 387 LEU A CA 1
ATOM 3006 C C . LEU A 1 387 ? 18.238 -3.023 -8.207 1.00 87.94 387 LEU A C 1
ATOM 3008 O O . LEU A 1 387 ? 17.881 -4.195 -8.122 1.00 87.94 387 LEU A O 1
ATOM 3012 N N . GLU A 1 388 ? 18.565 -2.298 -7.137 1.00 88.69 388 GLU A N 1
ATOM 3013 C CA . GLU A 1 388 ? 18.447 -2.782 -5.757 1.00 88.69 388 GLU A CA 1
ATOM 3014 C C . GLU A 1 388 ? 17.032 -2.588 -5.208 1.00 88.69 388 GLU A C 1
ATOM 3016 O O . GLU A 1 388 ? 16.643 -3.305 -4.292 1.00 88.69 388 GLU A O 1
ATOM 3021 N N . ASN A 1 389 ? 16.268 -1.641 -5.770 1.00 88.94 389 ASN A N 1
ATOM 3022 C CA . ASN A 1 389 ? 14.947 -1.262 -5.267 1.00 88.94 389 ASN A CA 1
ATOM 3023 C C . ASN A 1 389 ? 13.800 -1.376 -6.278 1.00 88.94 389 ASN A C 1
ATOM 3025 O O . ASN A 1 389 ? 12.688 -0.931 -6.010 1.00 88.94 389 ASN A O 1
ATOM 3029 N N . ALA A 1 390 ? 14.070 -1.946 -7.451 1.00 92.31 390 ALA A N 1
ATOM 3030 C CA . ALA A 1 390 ? 13.063 -2.276 -8.445 1.00 92.31 390 ALA A CA 1
ATOM 3031 C C . ALA A 1 390 ? 13.553 -3.420 -9.336 1.00 92.31 390 ALA A C 1
ATOM 3033 O O . ALA A 1 390 ? 14.736 -3.489 -9.679 1.00 92.31 390 ALA A O 1
ATOM 3034 N N . ILE A 1 391 ? 12.645 -4.288 -9.784 1.00 93.75 391 ILE A N 1
ATOM 3035 C CA . ILE A 1 391 ? 12.928 -5.227 -10.875 1.00 93.75 391 ILE A CA 1
ATOM 3036 C C . ILE A 1 391 ? 12.757 -4.517 -12.220 1.00 93.75 391 ILE A C 1
ATOM 3038 O O . ILE A 1 391 ? 11.746 -3.870 -12.494 1.00 93.75 391 ILE A O 1
ATOM 3042 N N . VAL A 1 392 ? 13.766 -4.610 -13.079 1.00 91.12 392 VAL A N 1
ATOM 3043 C CA . VAL A 1 392 ? 13.792 -3.875 -14.345 1.00 91.12 392 VAL A CA 1
ATOM 3044 C C . VAL A 1 392 ? 13.714 -4.856 -15.500 1.00 91.12 392 VAL A C 1
ATOM 3046 O O . VAL A 1 392 ? 14.533 -5.767 -15.622 1.00 91.12 392 VAL A O 1
ATOM 3049 N N . CYS A 1 393 ? 12.728 -4.652 -16.369 1.00 90.44 393 CYS A N 1
ATOM 3050 C CA . CYS A 1 393 ? 12.540 -5.442 -17.576 1.00 90.44 393 CYS A CA 1
ATOM 3051 C C . CYS A 1 393 ? 12.955 -4.636 -18.806 1.00 90.44 393 CYS A C 1
ATOM 3053 O O . CYS A 1 393 ? 12.427 -3.557 -19.070 1.00 90.44 393 CYS A O 1
ATOM 3055 N N . SER A 1 394 ? 13.855 -5.191 -19.608 1.00 87.00 394 SER A N 1
ATOM 3056 C CA . SER A 1 394 ? 14.056 -4.772 -20.989 1.00 87.00 394 SER A CA 1
ATOM 3057 C C . SER A 1 394 ? 13.054 -5.485 -21.891 1.00 87.00 394 SER A C 1
ATOM 3059 O O . SER A 1 394 ? 12.862 -6.699 -21.812 1.00 87.00 394 SER A O 1
ATOM 3061 N N . THR A 1 395 ? 12.450 -4.728 -22.793 1.00 85.69 395 THR A N 1
ATOM 3062 C CA . THR A 1 395 ? 11.581 -5.218 -23.872 1.00 85.69 395 THR A CA 1
ATOM 3063 C C . THR A 1 395 ? 12.300 -6.175 -24.827 1.00 85.69 395 THR A C 1
ATOM 3065 O O . THR A 1 395 ? 11.659 -7.040 -25.419 1.00 85.69 395 THR A O 1
ATOM 3068 N N . SER A 1 396 ? 13.627 -6.056 -24.953 1.00 84.25 396 SER A N 1
ATOM 3069 C CA . SER A 1 396 ? 14.447 -6.873 -25.860 1.00 84.25 396 SER A CA 1
ATOM 3070 C C . SER A 1 396 ? 15.255 -7.961 -25.151 1.00 84.25 396 SER A C 1
ATOM 3072 O O . SER A 1 396 ? 15.435 -9.042 -25.707 1.00 84.25 396 SER A O 1
ATOM 3074 N N . LYS A 1 397 ? 15.743 -7.694 -23.932 1.00 85.56 397 LYS A N 1
ATOM 3075 C CA . LYS A 1 397 ? 16.639 -8.599 -23.189 1.00 85.56 397 LYS A CA 1
ATOM 3076 C C . LYS A 1 397 ? 15.954 -9.360 -22.048 1.00 85.56 397 LYS A C 1
ATOM 3078 O O . LYS A 1 397 ? 16.576 -10.241 -21.465 1.00 85.56 397 LYS A O 1
ATOM 3083 N N . GLY A 1 398 ? 14.701 -9.038 -21.723 1.00 91.25 398 GLY A N 1
ATOM 3084 C CA . GLY A 1 398 ? 14.013 -9.578 -20.549 1.00 91.25 398 GLY A CA 1
ATOM 3085 C C . GLY A 1 398 ? 14.504 -8.945 -19.243 1.00 91.25 398 GLY A C 1
ATOM 3086 O O . GLY A 1 398 ? 14.828 -7.759 -19.206 1.00 91.25 398 GLY A O 1
ATOM 3087 N N . TRP A 1 399 ? 14.533 -9.718 -18.158 1.00 92.69 399 TRP A N 1
ATOM 3088 C CA . TRP A 1 399 ? 14.899 -9.234 -16.821 1.00 92.69 399 TRP A CA 1
ATOM 3089 C C . TRP A 1 399 ? 16.370 -8.812 -16.728 1.00 92.69 399 TRP A C 1
ATOM 3091 O O . TRP A 1 399 ? 17.261 -9.586 -17.069 1.00 92.69 399 TRP A O 1
ATOM 3101 N N . LEU A 1 400 ? 16.628 -7.600 -16.228 1.00 88.94 400 LEU A N 1
ATOM 3102 C CA . LEU A 1 400 ? 17.983 -7.058 -16.072 1.00 88.94 400 LEU A CA 1
ATOM 3103 C C . LEU A 1 400 ? 18.634 -7.419 -14.729 1.00 88.94 400 LEU A C 1
ATOM 3105 O O . LEU A 1 400 ? 19.857 -7.439 -14.637 1.00 88.94 400 LEU A O 1
ATOM 3109 N N . ASN A 1 401 ? 17.837 -7.699 -13.698 1.00 90.88 401 ASN A N 1
ATOM 3110 C CA . ASN A 1 401 ? 18.300 -8.032 -12.348 1.00 90.88 401 ASN A CA 1
ATOM 3111 C C . ASN A 1 401 ? 17.592 -9.272 -11.760 1.00 90.88 401 ASN A C 1
ATOM 3113 O O . ASN A 1 401 ? 16.942 -9.171 -10.719 1.00 90.88 401 ASN A O 1
ATOM 3117 N N . PRO A 1 402 ? 17.698 -10.451 -12.407 1.00 89.00 402 PRO A N 1
ATOM 3118 C CA . PRO A 1 402 ? 17.274 -11.705 -11.788 1.00 89.00 402 PRO A CA 1
ATOM 3119 C C . PRO A 1 402 ? 18.155 -12.062 -10.565 1.00 89.00 402 PRO A C 1
ATOM 3121 O O . PRO A 1 402 ? 19.290 -11.591 -10.472 1.00 89.00 402 PRO A O 1
ATOM 3124 N N . PRO A 1 403 ? 17.689 -12.945 -9.660 1.00 94.00 403 PRO A N 1
ATOM 3125 C CA . PRO A 1 403 ? 16.409 -13.650 -9.710 1.00 94.00 403 PRO A CA 1
ATOM 3126 C C . PRO A 1 403 ? 15.215 -12.773 -9.299 1.00 94.00 403 PRO A C 1
ATOM 3128 O O . PRO A 1 403 ? 15.334 -11.825 -8.517 1.00 94.00 403 PRO A O 1
ATOM 3131 N N . LEU A 1 404 ? 14.041 -13.129 -9.822 1.00 96.06 404 LEU A N 1
ATOM 3132 C CA . LEU A 1 404 ? 12.771 -12.696 -9.243 1.00 96.06 404 LEU A CA 1
ATOM 3133 C C . LEU A 1 404 ? 12.507 -13.482 -7.954 1.00 96.06 404 LEU A C 1
ATOM 3135 O O . LEU A 1 404 ? 12.910 -14.642 -7.852 1.00 96.06 404 LEU A O 1
ATOM 3139 N N . HIS A 1 405 ? 11.798 -12.888 -6.997 1.00 96.25 405 HIS A N 1
ATOM 3140 C CA . HIS A 1 405 ? 11.314 -13.629 -5.827 1.00 96.25 405 HIS A CA 1
ATOM 3141 C C . HIS A 1 405 ? 10.169 -14.575 -6.205 1.00 96.25 405 HIS A C 1
ATOM 3143 O O . HIS A 1 405 ? 10.049 -15.661 -5.642 1.00 96.25 405 HIS A O 1
ATOM 3149 N N . PHE A 1 406 ? 9.364 -14.179 -7.196 1.00 97.19 406 PHE A N 1
ATOM 3150 C CA . PHE A 1 406 ? 8.273 -14.971 -7.757 1.00 97.19 406 PHE A CA 1
ATOM 3151 C C . PHE A 1 406 ? 8.274 -14.869 -9.283 1.00 97.19 406 PHE A C 1
ATOM 3153 O O . PHE A 1 406 ? 8.594 -13.823 -9.842 1.00 97.19 406 PHE A O 1
ATOM 3160 N N . SER A 1 407 ? 7.858 -15.922 -9.987 1.00 96.06 407 SER A N 1
ATOM 3161 C CA . SER A 1 407 ? 7.722 -15.868 -11.454 1.00 96.06 407 SER A CA 1
ATOM 3162 C C . SER A 1 407 ? 6.705 -14.817 -11.924 1.00 96.06 407 SER A C 1
ATOM 3164 O O . SER A 1 407 ? 6.826 -14.285 -13.022 1.00 96.06 407 SER A O 1
ATOM 3166 N N . ASP A 1 408 ? 5.718 -14.519 -11.081 1.00 97.19 408 ASP A N 1
ATOM 3167 C CA . ASP A 1 408 ? 4.633 -13.550 -11.246 1.00 97.19 408 ASP A CA 1
ATOM 3168 C C . ASP A 1 408 ? 4.794 -12.326 -10.314 1.00 97.19 408 ASP A C 1
ATOM 3170 O O . ASP A 1 408 ? 3.812 -11.669 -9.963 1.00 97.19 408 ASP A O 1
ATOM 3174 N N . GLU A 1 409 ? 6.034 -12.003 -9.905 1.00 98.19 409 GLU A N 1
ATOM 3175 C CA . GLU A 1 409 ? 6.360 -10.878 -9.005 1.00 98.19 409 GLU A CA 1
ATOM 3176 C C . GLU A 1 409 ? 5.710 -9.539 -9.431 1.00 98.19 409 GLU A C 1
ATOM 3178 O O . GLU A 1 409 ? 5.121 -8.887 -8.566 1.00 98.19 409 GLU A O 1
ATOM 3183 N N . PRO A 1 410 ? 5.676 -9.145 -10.726 1.00 97.50 410 PRO A N 1
ATOM 3184 C CA . PRO A 1 410 ? 4.979 -7.928 -11.159 1.00 97.50 410 PRO A CA 1
ATOM 3185 C C . PRO A 1 410 ? 3.473 -7.929 -10.859 1.00 97.50 410 PRO A C 1
ATOM 3187 O O . PRO A 1 410 ? 2.909 -6.905 -10.473 1.00 97.50 410 PRO A O 1
ATOM 3190 N N . CYS A 1 411 ? 2.805 -9.074 -11.030 1.00 98.12 411 CYS A N 1
ATOM 3191 C CA . CYS A 1 411 ? 1.373 -9.199 -10.773 1.00 98.12 411 CYS A CA 1
ATOM 3192 C C . CYS A 1 411 ? 1.072 -9.171 -9.270 1.00 98.12 411 CYS A C 1
ATOM 3194 O O . CYS A 1 411 ? 0.122 -8.519 -8.838 1.00 98.12 411 CYS A O 1
ATOM 3196 N N . ARG A 1 412 ? 1.907 -9.832 -8.461 1.00 98.44 412 ARG A N 1
ATOM 3197 C CA . ARG A 1 412 ? 1.810 -9.799 -6.994 1.00 98.44 412 ARG A CA 1
ATOM 3198 C C . ARG A 1 412 ? 2.088 -8.408 -6.432 1.00 98.44 412 ARG A C 1
ATOM 3200 O O . ARG A 1 412 ? 1.390 -7.983 -5.518 1.00 98.44 412 ARG A O 1
ATOM 3207 N N . HIS A 1 413 ? 3.030 -7.668 -7.016 1.00 98.31 413 HIS A N 1
ATOM 3208 C CA . HIS A 1 413 ? 3.266 -6.272 -6.653 1.00 98.31 413 HIS A CA 1
ATOM 3209 C C . HIS A 1 413 ? 2.032 -5.399 -6.914 1.00 98.31 413 HIS A C 1
ATOM 3211 O O . HIS A 1 413 ? 1.699 -4.542 -6.109 1.00 98.31 413 HIS A O 1
ATOM 3217 N N . LYS A 1 414 ? 1.279 -5.656 -7.989 1.00 97.88 414 LYS A N 1
ATOM 3218 C CA . LYS A 1 414 ? 0.020 -4.935 -8.223 1.00 97.88 414 LYS A CA 1
ATOM 3219 C C . LYS A 1 414 ? -1.080 -5.282 -7.220 1.00 97.88 414 LYS A C 1
ATOM 3221 O O . LYS A 1 414 ? -1.889 -4.418 -6.895 1.00 97.88 414 LYS A O 1
ATOM 3226 N N . VAL A 1 415 ? -1.083 -6.499 -6.670 1.00 98.31 415 VAL A N 1
ATOM 3227 C CA . VAL A 1 415 ? -1.915 -6.821 -5.498 1.00 98.31 415 VAL A CA 1
ATOM 3228 C C . VAL A 1 415 ? -1.451 -6.049 -4.262 1.00 98.31 415 VAL A C 1
ATOM 3230 O O . VAL A 1 415 ? -2.296 -5.523 -3.545 1.00 98.31 415 VAL A O 1
ATOM 3233 N N . LEU A 1 416 ? -0.139 -5.951 -4.026 1.00 98.50 416 LEU A N 1
ATOM 3234 C CA . LEU A 1 416 ? 0.438 -5.166 -2.929 1.00 98.50 416 LEU A CA 1
ATOM 3235 C C . LEU A 1 416 ? -0.005 -3.698 -3.013 1.00 98.50 416 LEU A C 1
ATOM 3237 O O . LEU A 1 416 ? -0.547 -3.189 -2.030 1.00 98.50 416 LEU A O 1
ATOM 3241 N N . ASP A 1 417 ? 0.158 -3.060 -4.177 1.00 97.75 417 ASP A N 1
ATOM 3242 C CA . ASP A 1 417 ? -0.283 -1.681 -4.435 1.00 97.75 417 ASP A CA 1
ATOM 3243 C C . ASP A 1 417 ? -1.790 -1.532 -4.160 1.00 97.75 417 ASP A C 1
ATOM 3245 O O . ASP A 1 417 ? -2.200 -0.678 -3.374 1.00 97.75 417 ASP A O 1
ATOM 3249 N N . LEU A 1 418 ? -2.617 -2.427 -4.724 1.00 97.25 418 LEU A N 1
ATOM 3250 C CA . LEU A 1 418 ? -4.073 -2.381 -4.565 1.00 97.25 418 LEU A CA 1
ATOM 3251 C C . LEU A 1 418 ? -4.511 -2.519 -3.100 1.00 97.25 418 LEU A C 1
ATOM 3253 O O . LEU A 1 418 ? -5.455 -1.852 -2.681 1.00 97.25 418 LEU A O 1
ATOM 3257 N N . ILE A 1 419 ? -3.848 -3.370 -2.310 1.00 98.19 419 ILE A N 1
ATOM 3258 C CA . ILE A 1 419 ? -4.128 -3.491 -0.872 1.00 98.19 419 ILE A CA 1
ATOM 3259 C C . ILE A 1 419 ? -3.858 -2.156 -0.169 1.00 98.19 419 ILE A C 1
ATOM 3261 O O . ILE A 1 419 ? -4.697 -1.714 0.616 1.00 98.19 419 ILE A O 1
ATOM 3265 N N . GLY A 1 420 ? -2.734 -1.499 -0.473 1.00 97.69 420 GLY A N 1
ATOM 3266 C CA . GLY A 1 420 ? -2.384 -0.194 0.092 1.00 97.69 420 GLY A CA 1
ATOM 3267 C C . GLY A 1 420 ? -3.364 0.911 -0.295 1.00 97.69 420 GLY A C 1
ATOM 3268 O O . GLY A 1 420 ? -3.791 1.690 0.556 1.00 97.69 420 GLY A O 1
ATOM 3269 N N . ASP A 1 421 ? -3.788 0.942 -1.556 1.00 96.19 421 ASP A N 1
ATOM 3270 C CA . ASP A 1 421 ? -4.754 1.928 -2.042 1.00 96.19 421 ASP A CA 1
ATOM 3271 C C . ASP A 1 421 ? -6.141 1.723 -1.423 1.00 96.19 421 ASP A C 1
ATOM 3273 O O . ASP A 1 421 ? -6.768 2.671 -0.946 1.00 96.19 421 ASP A O 1
ATOM 3277 N N . LEU A 1 422 ? -6.625 0.478 -1.366 1.00 95.25 422 LEU A N 1
ATOM 3278 C CA . LEU A 1 422 ? -7.911 0.165 -0.739 1.00 95.25 422 LEU A CA 1
ATOM 3279 C C . LEU A 1 422 ? -7.894 0.426 0.768 1.00 95.25 422 LEU A C 1
ATOM 3281 O O . LEU A 1 422 ? -8.927 0.791 1.340 1.00 95.25 422 LEU A O 1
ATOM 3285 N N . SER A 1 423 ? -6.731 0.311 1.414 1.00 96.44 423 SER A N 1
ATOM 3286 C CA . SER A 1 423 ? -6.597 0.597 2.837 1.00 96.44 423 SER A CA 1
ATOM 3287 C C . SER A 1 423 ? -6.851 2.069 3.181 1.00 96.44 423 SER A C 1
ATOM 3289 O O . SER A 1 423 ? -7.120 2.377 4.340 1.00 96.44 423 SER A O 1
ATOM 3291 N N . LEU A 1 424 ? -6.845 2.986 2.208 1.00 95.69 424 LEU A N 1
ATOM 3292 C CA . LEU A 1 424 ? -7.280 4.377 2.397 1.00 95.69 424 LEU A CA 1
ATOM 3293 C C . LEU A 1 424 ? -8.780 4.515 2.707 1.00 95.69 424 LEU A C 1
ATOM 3295 O O . LEU A 1 424 ? -9.250 5.598 3.059 1.00 95.69 424 LEU A O 1
ATOM 3299 N N . SER A 1 425 ? -9.549 3.432 2.593 1.00 92.56 425 SER A N 1
ATOM 3300 C CA . SER A 1 425 ? -10.932 3.375 3.081 1.00 92.56 425 SER A CA 1
ATOM 3301 C C . SER A 1 425 ? -11.018 3.103 4.589 1.00 92.56 425 SER A C 1
ATOM 3303 O O . SER A 1 425 ? -12.093 3.252 5.173 1.00 92.56 425 SER A O 1
ATOM 3305 N N . ALA A 1 426 ? -9.907 2.728 5.234 1.00 90.81 426 ALA A N 1
ATOM 3306 C CA . ALA A 1 426 ? -9.844 2.511 6.674 1.00 90.81 426 ALA A CA 1
ATOM 3307 C C . ALA A 1 426 ? -9.966 3.851 7.406 1.00 90.81 426 ALA A C 1
ATOM 3309 O O . ALA A 1 426 ? -9.060 4.684 7.364 1.00 90.81 426 ALA A O 1
ATOM 3310 N N . GLN A 1 427 ? -11.072 4.061 8.114 1.00 89.88 427 GLN A N 1
ATOM 3311 C CA . GLN A 1 427 ? -11.229 5.215 8.998 1.00 89.88 427 GLN A CA 1
ATOM 3312 C C . GLN A 1 427 ? -11.615 4.769 10.402 1.00 89.88 427 GLN A C 1
ATOM 3314 O O . GLN A 1 427 ? -12.338 3.787 10.587 1.00 89.88 427 GLN A O 1
ATOM 3319 N N . PHE A 1 428 ? -11.147 5.529 11.393 1.00 93.94 428 PHE A N 1
ATOM 3320 C CA . PHE A 1 428 ? -11.465 5.329 12.808 1.00 93.94 428 PHE A CA 1
ATOM 3321 C C . PHE A 1 428 ? -11.085 3.934 13.340 1.00 93.94 428 PHE A C 1
ATOM 3323 O O . PHE A 1 428 ? -11.841 3.323 14.095 1.00 93.94 428 PHE A O 1
ATOM 3330 N N . GLY A 1 429 ? -9.946 3.401 12.885 1.00 94.75 429 GLY A N 1
ATOM 3331 C CA . GLY A 1 429 ? -9.439 2.079 13.276 1.00 94.75 429 GLY A CA 1
ATOM 3332 C C . GLY A 1 429 ? -10.235 0.892 12.719 1.00 94.75 429 GLY A C 1
ATOM 3333 O O . GLY A 1 429 ? -10.140 -0.220 13.231 1.00 94.75 429 GLY A O 1
ATOM 3334 N N . ASN A 1 430 ? -11.049 1.111 11.686 1.00 95.69 430 ASN A N 1
ATOM 3335 C CA . ASN A 1 430 ? -11.804 0.049 11.022 1.00 95.69 430 ASN A CA 1
ATOM 3336 C C . ASN A 1 430 ? -11.078 -0.460 9.782 1.00 95.69 430 ASN A C 1
ATOM 3338 O O . ASN A 1 430 ? -10.260 0.252 9.205 1.00 95.69 430 ASN A O 1
ATOM 3342 N N . GLN A 1 431 ? -11.413 -1.677 9.356 1.00 94.81 431 GLN A N 1
ATOM 3343 C CA . GLN A 1 431 ? -10.804 -2.293 8.179 1.00 94.81 431 GLN A CA 1
ATOM 3344 C C . GLN A 1 431 ? -11.061 -1.455 6.921 1.00 94.81 431 GLN A C 1
ATOM 3346 O O . GLN A 1 431 ? -12.189 -1.011 6.696 1.00 94.81 431 GLN A O 1
ATOM 3351 N N . GLY A 1 432 ? -10.031 -1.264 6.097 1.00 92.31 432 GLY A N 1
ATOM 3352 C CA . GLY A 1 432 ? -10.169 -0.586 4.809 1.00 92.31 432 GLY A CA 1
ATOM 3353 C C . GLY A 1 432 ? -10.587 -1.541 3.698 1.00 92.31 432 GLY A C 1
ATOM 3354 O O . GLY A 1 432 ? -11.419 -1.192 2.861 1.00 92.31 432 GLY A O 1
ATOM 3355 N N . LEU A 1 433 ? -10.057 -2.766 3.719 1.00 94.50 433 LEU A N 1
ATOM 3356 C CA . LEU A 1 433 ? -10.406 -3.787 2.734 1.00 94.50 433 LEU A CA 1
ATOM 3357 C C . LEU A 1 433 ? -11.851 -4.268 2.916 1.00 94.50 433 LEU A C 1
ATOM 3359 O O . LEU A 1 433 ? -12.203 -4.736 4.005 1.00 94.50 433 LEU A O 1
ATOM 3363 N N . PRO A 1 434 ? -12.688 -4.233 1.867 1.00 94.81 434 PRO A N 1
ATOM 3364 C CA . PRO A 1 434 ? -13.999 -4.843 1.941 1.00 94.81 434 PRO A CA 1
ATOM 3365 C C . PRO A 1 434 ? -13.896 -6.368 1.988 1.00 94.81 434 PRO A C 1
ATOM 3367 O O . PRO A 1 434 ? -13.121 -6.979 1.253 1.00 94.81 434 PRO A O 1
ATOM 3370 N N . VAL A 1 435 ? -14.721 -6.987 2.830 1.00 97.12 435 VAL A N 1
ATOM 3371 C CA . VAL A 1 435 ? -14.972 -8.428 2.827 1.00 97.12 435 VAL A CA 1
ATOM 3372 C C . VAL A 1 435 ? -15.756 -8.753 1.558 1.00 97.12 435 VAL A C 1
ATOM 3374 O O . VAL A 1 435 ? -16.963 -8.508 1.459 1.00 97.12 435 VAL A O 1
ATOM 3377 N N . ALA A 1 436 ? -15.001 -9.183 0.551 1.00 97.81 436 ALA A N 1
ATOM 3378 C CA . ALA A 1 436 ? -15.420 -9.394 -0.823 1.00 97.81 436 ALA A CA 1
ATOM 3379 C C . ALA A 1 436 ? -14.352 -10.201 -1.577 1.00 97.81 436 ALA A C 1
ATOM 3381 O O . ALA A 1 436 ? -13.177 -10.217 -1.197 1.00 97.81 436 ALA A O 1
ATOM 3382 N N . HIS A 1 437 ? -14.745 -10.799 -2.701 1.00 98.44 437 HIS A N 1
ATOM 3383 C CA . HIS A 1 437 ? -13.794 -11.202 -3.732 1.00 98.44 437 HIS A CA 1
ATOM 3384 C C . HIS A 1 437 ? -13.600 -10.031 -4.694 1.00 98.44 437 HIS A C 1
ATOM 3386 O O . HIS A 1 437 ? -14.496 -9.675 -5.457 1.00 98.44 437 HIS A O 1
ATOM 3392 N N . ILE A 1 438 ? -12.434 -9.402 -4.621 1.00 98.50 438 ILE A N 1
ATOM 3393 C CA . ILE A 1 438 ? -12.050 -8.261 -5.444 1.00 98.50 438 ILE A CA 1
ATOM 3394 C C . ILE A 1 438 ? -11.306 -8.787 -6.669 1.00 98.50 438 ILE A C 1
ATOM 3396 O O . ILE A 1 438 ? -10.309 -9.491 -6.538 1.00 98.50 438 ILE A O 1
ATOM 3400 N N . VAL A 1 439 ? -11.773 -8.437 -7.862 1.00 98.56 439 VAL A N 1
ATOM 3401 C CA . VAL A 1 439 ? -11.143 -8.769 -9.139 1.00 98.56 439 VAL A CA 1
ATOM 3402 C C . VAL A 1 439 ? -10.735 -7.476 -9.830 1.00 98.56 439 VAL A C 1
ATOM 3404 O O . VAL A 1 439 ? -11.583 -6.646 -10.150 1.00 98.56 439 VAL A O 1
ATOM 3407 N N . ALA A 1 440 ? -9.443 -7.306 -10.071 1.00 98.38 440 ALA A N 1
ATOM 3408 C CA . ALA A 1 440 ? -8.880 -6.139 -10.728 1.00 98.38 440 ALA A CA 1
ATOM 3409 C C . ALA A 1 440 ? -8.099 -6.543 -11.980 1.00 98.38 440 ALA A C 1
ATOM 3411 O O . ALA A 1 440 ? -7.475 -7.602 -12.035 1.00 98.38 440 ALA A O 1
ATOM 3412 N N . TYR A 1 441 ? -8.119 -5.691 -12.995 1.00 98.00 441 TYR A N 1
ATOM 3413 C CA . TYR A 1 441 ? -7.334 -5.873 -14.206 1.00 98.00 441 TYR A CA 1
ATOM 3414 C C . TYR A 1 441 ? -6.801 -4.527 -14.669 1.00 98.00 441 TYR A C 1
ATOM 3416 O O . TYR A 1 441 ? -7.587 -3.611 -14.916 1.00 98.00 441 TYR A O 1
ATOM 3424 N N . LYS A 1 442 ? -5.470 -4.413 -14.773 1.00 92.94 442 LYS A N 1
ATOM 3425 C CA . LYS A 1 442 ? -4.759 -3.178 -15.160 1.00 92.94 442 LYS A CA 1
ATOM 3426 C C . LYS A 1 442 ? -5.197 -1.927 -14.367 1.00 92.94 442 LYS A C 1
ATOM 3428 O O . LYS A 1 442 ? -5.183 -0.825 -14.920 1.00 92.94 442 LYS A O 1
ATOM 3433 N N . ALA A 1 443 ? -5.656 -2.121 -13.134 1.00 81.88 443 ALA A N 1
ATOM 3434 C CA . ALA A 1 443 ? -6.258 -1.099 -12.284 1.00 81.88 443 ALA A CA 1
ATOM 3435 C C . ALA A 1 443 ? -5.227 -0.175 -11.637 1.00 81.88 443 ALA A C 1
ATOM 3437 O O . ALA A 1 443 ? -4.201 -0.706 -11.149 1.00 81.88 443 ALA A O 1
#

Radius of gyration: 31.37 Å; chains: 1; bounding box: 75×57×96 Å

InterPro domains:
  IPR004463 UDP-3-O-acyl N-acetylglucosamine deacetylase [PF03331] (22-226)
  IPR004463 UDP-3-O-acyl N-acetylglucosamine deacetylase [PF03331] (371-443)
  IPR004463 UDP-3-O-acyl N-acetylglucosamine deacetylase [PTHR33694] (1-226)
  IPR011334 UDP-3-O-acyl N-acetylglucosamine deacetylase, C-terminal [G3DSA:3.30.1700.10] (157-234)
  IPR011334 UDP-3-O-acyl N-acetylglucosamine deacetylase, C-terminal [G3DSA:3.30.1700.10] (368-443)
  IPR015870 UDP-3-O-acyl N-acetylglucosamine deacetylase, N-terminal [G3DSA:3.30.230.20] (20-147)
  IPR020568 Ribosomal protein uS5 domain 2-type superfamily [SSF54211] (21-143)
  IPR020568 Ribosomal protein uS5 domain 2-type superfamily [SSF54211] (160-225)
  IPR020568 Ribosomal protein uS5 domain 2-type superfamily [SSF54211] (371-442)

Foldseek 3Di:
DFPLVVLPPDPQKDKFFPVDWFKAFQAKDKDWAAFQWQRFIKMKIKGGFAFQFFEWEAEPNDIFHLAPSQWDDDPPWTWGDDPLAIETRQLLLLLLCQQLRHLGIYIYMDGPDPPDRYDYDHLQQQFNQVSNVRRVVRDMDFHHHPVRHIGTFIFMFGPAKDKDDDDPWIKIWGGAQAFKEKEWEADPLFVLQGIDIDIFDRRHNVSCNQPFRQQGAEDEWFDDDDDDDDDDDFDFWDQWDDDDDDDPDPPDDDDDDGDGDGDDPDPDDDDDDDDDDDDDDDDDDPPPDPDDDDDDVPPPDDDDDDDPDPDDDPPPDPDDFDFDDDPPPATATADDDPPDGWHWHWDADPPQADPSGTGRTRTGTDDDPRHVCVVSVVVSTSVSPDLSRYFYQYSPPGTPRDDGPDSNSNRSNVVSSVSSSQQSSSGRSYNSRYRTYMYIYPD

Organism: Lupinus angustifolius (NCBI:txid3871)

Sequence (443 aa):
MSAFNALRSSKFISWKPTGRLQKTLAGCVERRGKGLHSGEVSTVRLCPGFAGEGRSFYFRSNSIPASVDFAQVSPLCTTLSKSGFRIRTVEHLLSALEASGVDNCRIEVENLDDEGYDVEIPIFDGSAREWVASVEEVGLNEATDRDGKTCEKIAPHVNEPVYVWRNDSFVAAFPSEVVQITYGISFPQAPAIGSQWFSTNPLDNLVYSMQIALSRTFCIYEEGQKYHVKTRNLWVLRILCMIFPPDENPHAATNGALAVEMHTIAQPQNSITRTMKETGALGHSEWRNLQYIKTTQEFIKDRDIVTGSCIQCSLVARLVVHYVFGQAGQVAIALVSTQVLITITVGIKEDQWDSGGHLFIHIQLGCHPSNRVEQMRNAGLIKGGSLENAIVCSTSKGWLNPPLHFSDEPCRHKVLDLIGDLSLSAQFGNQGLPVAHIVAYKA

pLDDT: mean 72.43, std 30.07, range [21.67, 98.88]

Secondary structure (DSSP, 8-state):
--HHHHHHH-TTEEEEEEEEE-EEESS-EEEEEEBTTT--EEEEEEEE--TTT-EEEEETTEEEESSGGGEEEETTEEEEEETTEEEE--HHHHHHHHHHT--BEEEEEEES-SS-SEEE-B-TTSSSHHHHHHHHHH-EEE-B-TTS-B-EEEEEEESS-EEEEETTEEEEEEE-SS-EEEEEEEETT-TTTEEEEEE-SS--HHHHHHHTTT---EEETT---------------------PPPPS-TT--------------PPSS-----PPPP-----TT--S-------SSSSSSS------S-----------------TTS--------SS----------GGGB-TTSPBP-----PPPPSSHHHHHHHTT-STT--TTTSEEEETTTEESSPPPSSTTHHHHHHHHHHHHHHGGG--TT---S-BEEEEEE--